Protein AF-0000000086675631 (afdb_homodimer)

Foldseek 3Di:
DAQAFQAAAKDKDFLDFAAPPPDGAWTWMWMDDVQATEIEQRADDPDNCSNQVVCVVVVHHLQSHAEYEYQDDDRSRCVCVCSRPRYWYYWQFFTDDDHDTGGDHQDQDPPDSFWHKHDQAWLHNGGIWIWGRHPVFIEIEGALDQDQQDQFDPNTPHGVSSVVSVVSCLVGGQWYRHTGGHIDGDDPNRHD/DAQAFQAAAKDKDFLDFAAPPPDGAWTWMWMDDPQATEIEQRADDPDNCSNQVVCVVVVHHLQSHAEYEYQDDDRSRCVCVCSRPRYWYYWQFFTDDDHDTGGDHQDQDPPDSFWHKHDQAWLHNGGIWIWGRHPVFIEIEGALDQDQQDQFDPNTPHGVSSVVSVVSCLVGHQWYRHTGGHIDGDDPNRHD

Solvent-accessible surface area (backbone atoms only — not comparable to full-atom values): 18562 Å² total; per-residue (Å²): 134,81,88,62,44,81,35,40,73,26,48,72,48,72,42,32,66,20,34,69,74,88,41,36,20,26,21,20,36,36,38,39,46,90,87,43,26,37,36,33,18,44,22,21,32,81,47,71,57,51,48,52,50,49,37,44,73,72,75,40,54,50,71,60,29,43,32,33,38,31,41,41,56,55,52,53,26,39,38,37,45,39,64,31,78,60,27,34,36,36,40,44,53,31,41,36,43,53,21,44,66,42,87,36,67,25,62,77,33,60,83,43,58,20,34,27,29,34,66,30,30,10,59,38,87,45,22,24,31,43,34,35,12,22,82,93,41,27,36,29,44,30,58,72,30,44,34,73,78,37,69,72,59,99,69,36,75,34,64,70,41,23,36,51,28,38,51,59,46,63,72,56,39,53,32,40,33,22,34,21,17,57,67,44,66,75,53,94,80,44,56,98,134,81,87,62,42,81,36,40,74,26,47,74,48,71,44,32,66,20,34,68,76,86,42,35,20,25,22,21,37,36,36,40,47,89,88,43,26,36,37,34,18,45,23,21,32,81,46,71,57,51,49,51,52,49,38,43,74,73,73,40,53,52,70,60,29,43,30,34,38,32,41,40,56,54,53,53,27,36,39,37,45,41,66,30,77,61,27,35,36,35,40,44,54,30,41,36,43,54,21,43,66,41,85,37,66,24,63,75,33,63,84,43,58,20,33,27,29,33,67,32,30,9,59,39,88,47,20,26,28,43,33,34,13,22,83,92,40,29,37,28,44,30,59,72,30,44,34,72,79,37,72,72,60,98,68,36,76,34,65,70,43,22,36,54,30,37,51,59,46,62,72,56,40,52,32,39,33,22,34,22,16,57,67,44,66,76,55,95,79,44,56,95

Structure (mmCIF, N/CA/C/O backbone):
data_AF-0000000086675631-model_v1
#
loop_
_entity.id
_entity.type
_entity.pdbx_description
1 polymer 'Metallo-beta-lactamase domain-containing protein 1'
#
loop_
_atom_site.group_PDB
_atom_site.id
_atom_site.type_symbol
_atom_site.label_atom_id
_atom_site.label_alt_id
_atom_site.label_comp_id
_atom_site.label_asym_id
_atom_site.label_entity_id
_atom_site.label_seq_id
_atom_site.pdbx_PDB_ins_code
_atom_site.Cartn_x
_atom_site.Cartn_y
_atom_site.Cartn_z
_atom_site.occupancy
_atom_site.B_iso_or_equiv
_atom_site.auth_seq_id
_atom_site.auth_comp_id
_atom_site.auth_asym_id
_atom_site.auth_atom_id
_atom_site.pdbx_PDB_model_num
ATOM 1 N N . MET A 1 1 ? -4.805 -30.766 4.484 1 62.91 1 MET A N 1
ATOM 2 C CA . MET A 1 1 ? -5.367 -30.625 3.143 1 62.91 1 MET A CA 1
ATOM 3 C C . MET A 1 1 ? -4.363 -29.984 2.193 1 62.91 1 MET A C 1
ATOM 5 O O . MET A 1 1 ? -3.551 -29.156 2.607 1 62.91 1 MET A O 1
ATOM 9 N N . SER A 1 2 ? -4.156 -30.375 0.898 1 88.75 2 SER A N 1
ATOM 10 C CA . SER A 1 2 ? -3.186 -29.906 -0.089 1 88.75 2 SER A CA 1
ATOM 11 C C . SER A 1 2 ? -3.459 -28.469 -0.503 1 88.75 2 SER A C 1
ATOM 13 O O . SER A 1 2 ? -4.613 -28.047 -0.569 1 88.75 2 SER A O 1
ATOM 15 N N . ASP A 1 3 ? -2.398 -27.688 -0.59 1 96.69 3 ASP A N 1
ATOM 16 C CA . ASP A 1 3 ? -2.5 -26.297 -1.055 1 96.69 3 ASP A CA 1
ATOM 17 C C . ASP A 1 3 ? -2.703 -26.25 -2.566 1 96.69 3 ASP A C 1
ATOM 19 O O . ASP A 1 3 ? -2.914 -25.172 -3.131 1 96.69 3 ASP A O 1
ATOM 23 N N . ARG A 1 4 ? -2.76 -27.359 -3.221 1 97.62 4 ARG A N 1
ATOM 24 C CA . ARG A 1 4 ? -2.84 -27.406 -4.676 1 97.62 4 ARG A CA 1
ATOM 25 C C . ARG A 1 4 ? -4.176 -26.859 -5.172 1 97.62 4 ARG A C 1
ATOM 27 O O . ARG A 1 4 ? -5.23 -27.219 -4.656 1 97.62 4 ARG A O 1
ATOM 34 N N . PRO A 1 5 ? -4.141 -25.984 -6.254 1 98.56 5 PRO A N 1
ATOM 35 C CA . PRO A 1 5 ? -5.402 -25.531 -6.852 1 98.56 5 PRO A CA 1
ATOM 36 C C . PRO A 1 5 ? -6.242 -26.688 -7.391 1 98.56 5 PRO A C 1
ATOM 38 O O . PRO A 1 5 ? -5.699 -27.734 -7.77 1 98.56 5 PRO A O 1
ATOM 41 N N . GLY A 1 6 ? -7.559 -26.438 -7.395 1 98.31 6 GLY A N 1
ATOM 42 C CA . GLY A 1 6 ? -8.492 -27.484 -7.766 1 98.31 6 GLY A CA 1
ATOM 43 C C . GLY A 1 6 ? -8.555 -27.719 -9.258 1 98.31 6 GLY A C 1
ATOM 44 O O . GLY A 1 6 ? -9.094 -28.75 -9.711 1 98.31 6 GLY A O 1
ATOM 45 N N . ALA A 1 7 ? -8.078 -26.812 -10.031 1 98.75 7 ALA A N 1
ATOM 46 C CA . ALA A 1 7 ? -8.039 -26.922 -11.492 1 98.75 7 ALA A CA 1
ATOM 47 C C . ALA A 1 7 ? -6.734 -26.359 -12.047 1 98.75 7 ALA A C 1
ATOM 49 O O . ALA A 1 7 ? -5.887 -25.875 -11.289 1 98.75 7 ALA A O 1
ATOM 50 N N . ALA A 1 8 ? -6.48 -26.516 -13.312 1 98.81 8 ALA A N 1
ATOM 51 C CA . ALA A 1 8 ? -5.23 -26.109 -13.945 1 98.81 8 ALA A CA 1
ATOM 52 C C . ALA A 1 8 ? -5.488 -25.453 -15.297 1 98.81 8 ALA A C 1
ATOM 54 O O . ALA A 1 8 ? -4.828 -25.781 -16.281 1 98.81 8 ALA A O 1
ATOM 55 N N . THR A 1 9 ? -6.434 -24.516 -15.289 1 98.88 9 THR A N 1
ATOM 56 C CA . THR A 1 9 ? -6.867 -23.969 -16.562 1 98.88 9 THR A CA 1
ATOM 57 C C . THR A 1 9 ? -6.281 -22.562 -16.766 1 98.88 9 THR A C 1
ATOM 59 O O . THR A 1 9 ? -6.402 -22 -17.859 1 98.88 9 THR A O 1
ATOM 62 N N . ALA A 1 10 ? -5.59 -22.047 -15.797 1 98.94 10 ALA A N 1
ATOM 63 C CA . ALA A 1 10 ? -5.098 -20.672 -15.883 1 98.94 10 ALA A CA 1
ATOM 64 C C . ALA A 1 10 ? -3.822 -20.609 -16.719 1 98.94 10 ALA A C 1
ATOM 66 O O . ALA A 1 10 ? -3.188 -21.625 -16.984 1 98.94 10 ALA A O 1
ATOM 67 N N . SER A 1 11 ? -3.562 -19.438 -17.234 1 98.94 11 SER A N 1
ATOM 68 C CA . SER A 1 11 ? -2.271 -19.062 -17.797 1 98.94 11 SER A CA 1
ATOM 69 C C . SER A 1 11 ? -1.621 -17.938 -17.016 1 98.94 11 SER A C 1
ATOM 71 O O . SER A 1 11 ? -2.289 -17.25 -16.234 1 98.94 11 SER A O 1
ATOM 73 N N . TYR A 1 12 ? -0.304 -17.828 -17.156 1 98.94 12 TYR A N 1
ATOM 74 C CA . TYR A 1 12 ? 0.378 -16.766 -16.438 1 98.94 12 TYR A CA 1
ATOM 75 C C . TYR A 1 12 ? 1.464 -16.125 -17.297 1 98.94 12 TYR A C 1
ATOM 77 O O . TYR A 1 12 ? 1.839 -16.688 -18.328 1 98.94 12 TYR A O 1
ATOM 85 N N . ALA A 1 13 ? 1.906 -14.977 -16.938 1 98.94 13 ALA A N 1
ATOM 86 C CA . ALA A 1 13 ? 3.086 -14.281 -17.438 1 98.94 13 ALA A CA 1
ATOM 87 C C . ALA A 1 13 ? 3.721 -13.422 -16.344 1 98.94 13 ALA A C 1
ATOM 89 O O . ALA A 1 13 ? 3.062 -13.062 -15.367 1 98.94 13 ALA A O 1
ATOM 90 N N . VAL A 1 14 ? 4.996 -13.258 -16.469 1 98.88 14 VAL A N 1
ATOM 91 C CA . VAL A 1 14 ? 5.684 -12.25 -15.664 1 98.88 14 VAL A CA 1
ATOM 92 C C . VAL A 1 14 ? 5.789 -10.945 -16.453 1 98.88 14 VAL A C 1
ATOM 94 O O . VAL A 1 14 ? 6.52 -10.875 -17.453 1 98.88 14 VAL A O 1
ATOM 97 N N . LEU A 1 15 ? 5.051 -9.953 -16.062 1 98.94 15 LEU A N 1
ATOM 98 C CA . LEU A 1 15 ? 5.07 -8.68 -16.781 1 98.94 15 LEU A CA 1
ATOM 99 C C . LEU A 1 15 ? 6.414 -7.98 -16.609 1 98.94 15 LEU A C 1
ATOM 101 O O . LEU A 1 15 ? 6.914 -7.352 -17.547 1 98.94 15 LEU A O 1
ATOM 105 N N . HIS A 1 16 ? 6.977 -8.086 -15.438 1 98.81 16 HIS A N 1
ATOM 106 C CA . HIS A 1 16 ? 8.266 -7.488 -15.102 1 98.81 16 HIS A CA 1
ATOM 107 C C . HIS A 1 16 ? 8.992 -8.297 -14.039 1 98.81 16 HIS A C 1
ATOM 109 O O . HIS A 1 16 ? 8.453 -8.547 -12.961 1 98.81 16 HIS A O 1
ATOM 115 N N . ALA A 1 17 ? 10.188 -8.766 -14.352 1 98.56 17 ALA A N 1
ATOM 116 C CA . ALA A 1 17 ? 11.07 -9.352 -13.344 1 98.56 17 ALA A CA 1
ATOM 117 C C . ALA A 1 17 ? 11.742 -8.258 -12.508 1 98.56 17 ALA A C 1
ATOM 119 O O . ALA A 1 17 ? 12.508 -7.453 -13.031 1 98.56 17 ALA A O 1
ATOM 120 N N . GLY A 1 18 ? 11.43 -8.25 -11.219 1 98.06 18 GLY A N 1
ATOM 121 C CA . GLY A 1 18 ? 11.93 -7.211 -10.328 1 98.06 18 GLY A CA 1
ATOM 122 C C . GLY A 1 18 ? 13.359 -7.457 -9.875 1 98.06 18 GLY A C 1
ATOM 123 O O . GLY A 1 18 ? 14.031 -8.352 -10.391 1 98.06 18 GLY A O 1
ATOM 124 N N . TYR A 1 19 ? 13.773 -6.508 -9.008 1 97.19 19 TYR A N 1
ATOM 125 C CA . TYR A 1 19 ? 15.109 -6.566 -8.422 1 97.19 19 TYR A CA 1
ATOM 126 C C . TYR A 1 19 ? 15.156 -5.832 -7.086 1 97.19 19 TYR A C 1
ATOM 128 O O . TYR A 1 19 ? 14.273 -5.023 -6.785 1 97.19 19 TYR A O 1
ATOM 136 N N . GLY A 1 20 ? 16.203 -6.059 -6.215 1 91.81 20 GLY A N 1
ATOM 137 C CA . GLY A 1 20 ? 16.234 -5.508 -4.871 1 91.81 20 GLY A CA 1
ATOM 138 C C . GLY A 1 20 ? 17.297 -4.434 -4.703 1 91.81 20 GLY A C 1
ATOM 139 O O . GLY A 1 20 ? 17.141 -3.52 -3.889 1 91.81 20 GLY A O 1
ATOM 140 N N . ALA A 1 21 ? 18.422 -4.496 -5.301 1 88.38 21 ALA A N 1
ATOM 141 C CA . ALA A 1 21 ? 19.531 -3.551 -5.141 1 88.38 21 ALA A CA 1
ATOM 142 C C . ALA A 1 21 ? 20.328 -3.424 -6.43 1 88.38 21 ALA A C 1
ATOM 144 O O . ALA A 1 21 ? 20.5 -4.398 -7.168 1 88.38 21 ALA A O 1
ATOM 145 N N . PRO A 1 22 ? 20.719 -2.148 -6.473 1 92.69 22 PRO A N 1
ATOM 146 C CA . PRO A 1 22 ? 20.641 -0.939 -5.648 1 92.69 22 PRO A CA 1
ATOM 147 C C . PRO A 1 22 ? 19.281 -0.245 -5.754 1 92.69 22 PRO A C 1
ATOM 149 O O . PRO A 1 22 ? 18.938 0.574 -4.895 1 92.69 22 PRO A O 1
ATOM 152 N N . ASN A 1 23 ? 18.625 -0.481 -6.879 1 96.94 23 ASN A N 1
ATOM 153 C CA . ASN A 1 23 ? 17.234 -0.066 -7.027 1 96.94 23 ASN A CA 1
ATOM 154 C C . ASN A 1 23 ? 16.266 -1.161 -6.578 1 96.94 23 ASN A C 1
ATOM 156 O O . ASN A 1 23 ? 16.688 -2.283 -6.289 1 96.94 23 ASN A O 1
ATOM 160 N N . VAL A 1 24 ? 15.125 -0.757 -6.395 1 97.38 24 VAL A N 1
ATOM 161 C CA . VAL A 1 24 ? 14.125 -1.7 -5.902 1 97.38 24 VAL A CA 1
ATOM 162 C C . VAL A 1 24 ? 12.93 -1.737 -6.852 1 97.38 24 VAL A C 1
ATOM 164 O O . VAL A 1 24 ? 12.375 -0.692 -7.203 1 97.38 24 VAL A O 1
ATOM 167 N N . ALA A 1 25 ? 12.602 -2.865 -7.324 1 98.31 25 ALA A N 1
ATOM 168 C CA . ALA A 1 25 ? 11.422 -3.092 -8.156 1 98.31 25 ALA A CA 1
ATOM 169 C C . ALA A 1 25 ? 10.773 -4.438 -7.832 1 98.31 25 ALA A C 1
ATOM 171 O O . ALA A 1 25 ? 11.469 -5.434 -7.633 1 98.31 25 ALA A O 1
ATOM 172 N N . SER A 1 26 ? 9.484 -4.418 -7.742 1 98.19 26 SER A N 1
ATOM 173 C CA . SER A 1 26 ? 8.781 -5.676 -7.52 1 98.19 26 SER A CA 1
ATOM 174 C C . SER A 1 26 ? 8.688 -6.492 -8.805 1 98.19 26 SER A C 1
ATOM 176 O O . SER A 1 26 ? 8.688 -5.934 -9.898 1 98.19 26 SER A O 1
ATOM 178 N N . THR A 1 27 ? 8.734 -7.824 -8.648 1 98.75 27 THR A N 1
ATOM 179 C CA . THR A 1 27 ? 8.242 -8.664 -9.742 1 98.75 27 THR A CA 1
ATOM 180 C C . THR A 1 27 ? 6.727 -8.547 -9.875 1 98.75 27 THR A C 1
ATOM 182 O O . THR A 1 27 ? 6 -8.641 -8.883 1 98.75 27 THR A O 1
ATOM 185 N N . VAL A 1 28 ? 6.258 -8.25 -11.078 1 98.94 28 VAL A N 1
ATOM 186 C CA . VAL A 1 28 ? 4.836 -8.062 -11.352 1 98.94 28 VAL A CA 1
ATOM 187 C C . VAL A 1 28 ? 4.316 -9.234 -12.195 1 98.94 28 VAL A C 1
ATOM 189 O O . VAL A 1 28 ? 4.879 -9.539 -13.25 1 98.94 28 VAL A O 1
ATOM 192 N N . GLY A 1 29 ? 3.258 -9.844 -11.695 1 98.94 29 GLY A N 1
ATOM 193 C CA . GLY A 1 29 ? 2.725 -11.023 -12.359 1 98.94 29 GLY A CA 1
ATOM 194 C C . GLY A 1 29 ? 1.391 -10.773 -13.039 1 98.94 29 GLY A C 1
ATOM 195 O O . GLY A 1 29 ? 0.719 -9.781 -12.758 1 98.94 29 GLY A O 1
ATOM 196 N N . PHE A 1 30 ? 1.067 -11.641 -13.969 1 98.94 30 PHE A N 1
ATOM 197 C CA . PHE A 1 30 ? -0.179 -11.703 -14.727 1 98.94 30 PHE A CA 1
ATOM 198 C C . PHE A 1 30 ? -0.745 -13.117 -14.727 1 98.94 30 PHE A C 1
ATOM 200 O O . PHE A 1 30 ? -0.006 -14.086 -14.914 1 98.94 30 PHE A O 1
ATOM 207 N N . VAL A 1 31 ? -2.035 -13.25 -14.406 1 99 31 VAL A N 1
ATOM 208 C CA . VAL A 1 31 ? -2.729 -14.531 -14.484 1 99 31 VAL A CA 1
ATOM 209 C C . VAL A 1 31 ? -4.066 -14.352 -15.195 1 99 31 VAL A C 1
ATOM 211 O O . VAL A 1 31 ? -4.785 -13.383 -14.938 1 99 31 VAL A O 1
ATOM 214 N N . ARG A 1 32 ? -4.395 -15.266 -16.094 1 98.94 32 ARG A N 1
ATOM 215 C CA . ARG A 1 32 ? -5.699 -15.289 -16.75 1 98.94 32 ARG A CA 1
ATOM 216 C C . ARG A 1 32 ? -6.371 -16.641 -16.578 1 98.94 32 ARG A C 1
ATOM 218 O O . ARG A 1 32 ? -5.742 -17.688 -16.797 1 98.94 32 ARG A O 1
ATOM 225 N N . ASP A 1 33 ? -7.559 -16.641 -16.125 1 98.94 33 ASP A N 1
ATOM 226 C CA . ASP A 1 33 ? -8.422 -17.828 -16.062 1 98.94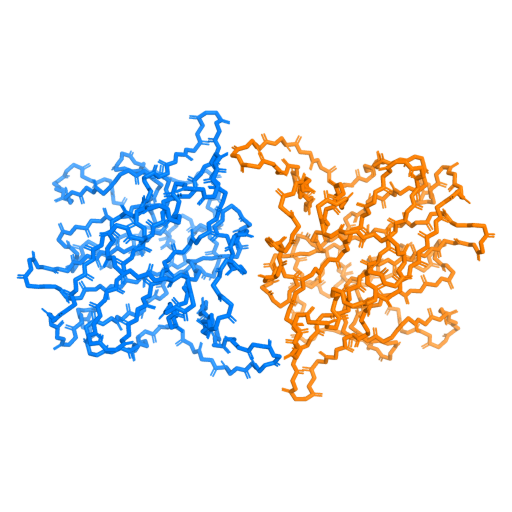 33 ASP A CA 1
ATOM 227 C C . ASP A 1 33 ? -9.859 -17.469 -16.422 1 98.94 33 ASP A C 1
ATOM 229 O O . ASP A 1 33 ? -10.617 -16.984 -15.578 1 98.94 33 ASP A O 1
ATOM 233 N N . GLY A 1 34 ? -10.305 -17.781 -17.641 1 98.44 34 GLY A N 1
ATOM 234 C CA . GLY A 1 34 ? -11.594 -17.312 -18.125 1 98.44 34 GLY A CA 1
ATOM 235 C C . GLY A 1 34 ? -11.719 -15.805 -18.141 1 98.44 34 GLY A C 1
ATOM 236 O O . GLY A 1 34 ? -10.875 -15.109 -18.719 1 98.44 34 GLY A O 1
ATOM 237 N N . ASP A 1 35 ? -12.711 -15.305 -17.438 1 98.5 35 ASP A N 1
ATOM 238 C CA . ASP A 1 35 ? -12.992 -13.867 -17.422 1 98.5 35 ASP A CA 1
ATOM 239 C C . ASP A 1 35 ? -12.164 -13.164 -16.344 1 98.5 35 ASP A C 1
ATOM 241 O O . ASP A 1 35 ? -12.172 -11.938 -16.25 1 98.5 35 ASP A O 1
ATOM 245 N N . VAL A 1 36 ? -11.469 -13.953 -15.57 1 98.94 36 VAL A N 1
ATOM 246 C CA . VAL A 1 36 ? -10.648 -13.375 -14.508 1 98.94 36 VAL A CA 1
ATOM 247 C C . VAL A 1 36 ? -9.273 -13 -15.055 1 98.94 36 VAL A C 1
ATOM 249 O O . VAL A 1 36 ? -8.586 -13.844 -15.633 1 98.94 36 VAL A O 1
ATOM 252 N N . ILE A 1 37 ? -8.938 -11.727 -14.969 1 98.94 37 ILE A N 1
ATOM 253 C CA . ILE A 1 37 ? -7.621 -11.188 -15.289 1 98.94 37 ILE A CA 1
ATOM 254 C C . ILE A 1 37 ? -7 -10.57 -14.031 1 98.94 37 ILE A C 1
ATOM 256 O O . ILE A 1 37 ? -7.484 -9.555 -13.523 1 98.94 37 ILE A O 1
ATOM 260 N N . LEU A 1 38 ? -5.898 -11.203 -13.57 1 98.94 38 LEU A N 1
ATOM 261 C CA . LEU A 1 38 ? -5.297 -10.867 -12.281 1 98.94 38 LEU A CA 1
ATOM 262 C C . LEU A 1 38 ? -3.879 -10.344 -12.469 1 98.94 38 LEU A C 1
ATOM 264 O O . LEU A 1 38 ? -3.105 -10.891 -13.258 1 98.94 38 LEU A O 1
ATOM 268 N N . VAL A 1 39 ? -3.564 -9.219 -11.859 1 99 39 VAL A N 1
ATOM 269 C CA . VAL A 1 39 ? -2.201 -8.711 -11.75 1 99 39 VAL A CA 1
ATOM 270 C C . VAL A 1 39 ? -1.729 -8.805 -10.297 1 99 39 VAL A C 1
ATOM 272 O O . VAL A 1 39 ? -2.479 -8.492 -9.375 1 99 39 VAL A O 1
ATOM 275 N N . THR A 1 40 ? -0.528 -9.297 -10.07 1 98.94 40 THR A N 1
ATOM 276 C CA . THR A 1 40 ? 0.027 -9.375 -8.727 1 98.94 40 THR A CA 1
ATOM 277 C C . THR A 1 40 ? 1.083 -8.297 -8.508 1 98.94 40 THR A C 1
ATOM 279 O O . THR A 1 40 ? 1.899 -8.031 -9.391 1 98.94 40 THR A O 1
ATOM 282 N N . ASP A 1 41 ? 1.033 -7.586 -7.441 1 98.81 41 ASP A N 1
ATOM 283 C CA . ASP A 1 41 ? 2.061 -6.738 -6.84 1 98.81 41 ASP A CA 1
ATOM 284 C C . ASP A 1 41 ? 2.547 -5.68 -7.828 1 98.81 41 ASP A C 1
ATOM 286 O O . ASP A 1 41 ? 3.75 -5.543 -8.055 1 98.81 41 ASP A O 1
ATOM 290 N N . PRO A 1 42 ? 1.62 -4.879 -8.367 1 98.88 42 PRO A N 1
ATOM 291 C CA . PRO A 1 42 ? 2.061 -3.76 -9.203 1 98.88 42 PRO A CA 1
ATOM 292 C C . PRO A 1 42 ? 2.721 -2.643 -8.398 1 98.88 42 PRO A C 1
ATOM 294 O O . PRO A 1 42 ? 2.107 -1.596 -8.172 1 98.88 42 PRO A O 1
ATOM 297 N N . GLY A 1 43 ? 4.02 -2.848 -8.008 1 98.62 43 GLY A N 1
ATOM 298 C CA . GLY A 1 43 ? 4.758 -1.956 -7.129 1 98.62 43 GLY A CA 1
ATOM 299 C C . GLY A 1 43 ? 5.707 -1.037 -7.875 1 98.62 43 GLY A C 1
ATOM 300 O O . GLY A 1 43 ? 5.398 -0.575 -8.977 1 98.62 43 GLY A O 1
ATOM 301 N N . MET A 1 44 ? 6.852 -0.696 -7.207 1 98.62 44 MET A N 1
ATOM 302 C CA . MET A 1 44 ? 7.875 0.183 -7.766 1 98.62 44 MET A CA 1
ATOM 303 C C . MET A 1 44 ? 8.5 -0.433 -9.016 1 98.62 44 MET A C 1
ATOM 305 O O . MET A 1 44 ? 8.805 -1.626 -9.039 1 98.62 44 MET A O 1
ATOM 309 N N . VAL A 1 45 ? 8.633 0.316 -9.992 1 98.75 45 VAL A N 1
ATOM 310 C CA . VAL A 1 45 ? 9.312 -0.022 -11.234 1 98.75 45 VAL A CA 1
ATOM 311 C C . VAL A 1 45 ? 9.992 1.219 -11.805 1 98.75 45 VAL A C 1
ATOM 313 O O . VAL A 1 45 ? 9.672 2.346 -11.422 1 98.75 45 VAL A O 1
ATOM 316 N N . ARG A 1 46 ? 10.945 0.963 -12.68 1 98.25 46 ARG A N 1
ATOM 317 C CA . ARG A 1 46 ? 11.68 2.066 -13.281 1 98.25 46 ARG A CA 1
ATOM 318 C C . ARG A 1 46 ? 10.75 2.994 -14.055 1 98.25 46 ARG A C 1
ATOM 320 O O . ARG A 1 46 ? 10.992 4.199 -14.133 1 98.25 46 ARG A O 1
ATOM 327 N N . SER A 1 47 ? 9.789 2.434 -14.688 1 98.25 47 SER A N 1
ATOM 328 C CA . SER A 1 47 ? 8.727 3.104 -15.438 1 98.25 47 SER A CA 1
ATOM 329 C C . SER A 1 47 ? 7.457 2.262 -15.469 1 98.25 47 SER A C 1
ATOM 331 O O . SER A 1 47 ? 7.52 1.034 -15.57 1 98.25 47 SER A O 1
ATOM 333 N N . ARG A 1 48 ? 6.375 2.92 -15.445 1 98.44 48 ARG A N 1
ATOM 334 C CA . ARG A 1 48 ? 5.109 2.197 -15.469 1 98.44 48 ARG A CA 1
ATOM 335 C C . ARG A 1 48 ? 4.93 1.449 -16.781 1 98.44 48 ARG A C 1
ATOM 337 O O . ARG A 1 48 ? 4.16 0.492 -16.859 1 98.44 48 ARG A O 1
ATOM 344 N N . SER A 1 49 ? 5.672 1.854 -17.797 1 98.62 49 SER A N 1
ATOM 345 C CA . SER A 1 49 ? 5.594 1.212 -19.109 1 98.62 49 SER A CA 1
ATOM 346 C C . SER A 1 49 ? 6.039 -0.245 -19.031 1 98.62 49 SER A C 1
ATOM 348 O O . SER A 1 49 ? 5.598 -1.074 -19.828 1 98.62 49 SER A O 1
ATOM 350 N N . VAL A 1 50 ? 6.855 -0.594 -18.047 1 98.75 50 VAL A N 1
ATOM 351 C CA . VAL A 1 50 ? 7.352 -1.964 -17.984 1 98.75 50 VAL A CA 1
ATOM 352 C C . VAL A 1 50 ? 6.25 -2.893 -17.469 1 98.75 50 VAL A C 1
ATOM 354 O O . VAL A 1 50 ? 6.367 -4.117 -17.578 1 98.75 50 VAL A O 1
ATOM 357 N N . ILE A 1 51 ? 5.191 -2.354 -16.891 1 98.88 51 ILE A N 1
ATOM 358 C CA . ILE A 1 51 ? 3.998 -3.113 -16.531 1 98.88 51 ILE A CA 1
ATOM 359 C C . ILE A 1 51 ? 2.996 -3.062 -17.688 1 98.88 51 ILE A C 1
ATOM 361 O O . ILE A 1 51 ? 2.508 -4.102 -18.141 1 98.88 51 ILE A O 1
ATOM 365 N N . LEU A 1 52 ? 2.762 -1.853 -18.203 1 98.88 52 LEU A N 1
ATOM 366 C CA . LEU A 1 52 ? 1.636 -1.594 -19.094 1 98.88 52 LEU A CA 1
ATOM 367 C C . LEU A 1 52 ? 1.921 -2.121 -20.5 1 98.88 52 LEU A C 1
ATOM 369 O O . LEU A 1 52 ? 1.014 -2.602 -21.188 1 98.88 52 LEU A O 1
ATOM 373 N N . ASP A 1 53 ? 3.168 -2.01 -20.938 1 98.88 53 ASP A N 1
ATOM 374 C CA . ASP A 1 53 ? 3.5 -2.438 -22.297 1 98.88 53 ASP A CA 1
ATOM 375 C C . ASP A 1 53 ? 3.33 -3.947 -22.453 1 98.88 53 ASP A C 1
ATOM 377 O O . ASP A 1 53 ? 2.654 -4.41 -23.375 1 98.88 53 ASP A O 1
ATOM 381 N N . PRO A 1 54 ? 3.922 -4.789 -21.531 1 98.88 54 PRO A N 1
ATOM 382 C CA . PRO A 1 54 ? 3.678 -6.227 -21.656 1 98.88 54 PRO A CA 1
ATOM 383 C C . PRO A 1 54 ? 2.203 -6.59 -21.516 1 98.88 54 PRO A C 1
ATOM 385 O O . PRO A 1 54 ? 1.731 -7.535 -22.156 1 98.88 54 PRO A O 1
ATOM 388 N N . LEU A 1 55 ? 1.499 -5.902 -20.672 1 98.88 55 LEU A N 1
ATOM 389 C CA . LEU A 1 55 ? 0.066 -6.141 -20.531 1 98.88 55 LEU A CA 1
ATOM 390 C C . LEU A 1 55 ? -0.652 -5.941 -21.859 1 98.88 55 LEU A C 1
ATOM 392 O O . LEU A 1 55 ? -1.458 -6.781 -22.266 1 98.88 55 LEU A O 1
ATOM 396 N N . ARG A 1 56 ? -0.379 -4.891 -22.469 1 98.62 56 ARG A N 1
ATOM 397 C CA . ARG A 1 56 ? -0.938 -4.613 -23.797 1 98.62 56 ARG A CA 1
ATOM 398 C C . ARG A 1 56 ? -0.535 -5.691 -24.797 1 98.62 56 ARG A C 1
ATOM 400 O O . ARG A 1 56 ? -1.334 -6.082 -25.656 1 98.62 56 ARG A O 1
ATOM 407 N N . GLY A 1 57 ? 0.728 -6.113 -24.719 1 98.75 57 GLY A N 1
ATOM 408 C CA . GLY A 1 57 ? 1.208 -7.188 -25.578 1 98.75 57 GLY A CA 1
ATOM 409 C C . GLY A 1 57 ? 0.393 -8.461 -25.438 1 98.75 57 GLY A C 1
ATOM 410 O O . GLY A 1 57 ? 0.306 -9.25 -26.391 1 98.75 57 GLY A O 1
ATOM 411 N N . LEU A 1 58 ? -0.233 -8.641 -24.281 1 98.69 58 LEU A N 1
ATOM 412 C CA . LEU A 1 58 ? -1.077 -9.805 -24.031 1 98.69 58 LEU A CA 1
ATOM 413 C C . LEU A 1 58 ? -2.508 -9.547 -24.484 1 98.69 58 LEU A C 1
ATOM 415 O O . LEU A 1 58 ? -3.389 -10.383 -24.297 1 98.69 58 LEU A O 1
ATOM 419 N N . GLY A 1 59 ? -2.779 -8.359 -25.047 1 98.69 59 GLY A N 1
ATOM 420 C CA . GLY A 1 59 ? -4.102 -7.988 -25.531 1 98.69 59 GLY A CA 1
ATOM 421 C C . GLY A 1 59 ? -5.031 -7.523 -24.422 1 98.69 59 GLY A C 1
ATOM 422 O O . GLY A 1 59 ? -6.25 -7.641 -24.547 1 98.69 59 GLY A O 1
ATOM 423 N N . VAL A 1 60 ? -4.496 -7.082 -23.359 1 98.81 60 VAL A N 1
ATOM 424 C CA . VAL A 1 60 ? -5.273 -6.688 -22.203 1 98.81 60 VAL A CA 1
ATOM 425 C C . VAL A 1 60 ? -5.055 -5.203 -21.906 1 98.81 60 VAL A C 1
ATOM 427 O O . VAL A 1 60 ? -3.912 -4.738 -21.844 1 98.81 60 VAL A O 1
ATOM 430 N N . ALA A 1 61 ? -6.109 -4.453 -21.812 1 98.81 61 ALA A N 1
ATOM 431 C CA . ALA A 1 61 ? -6.047 -3.068 -21.344 1 98.81 61 ALA A CA 1
ATOM 432 C C . ALA A 1 61 ? -6.094 -3 -19.828 1 98.81 61 ALA A C 1
ATOM 434 O O . ALA A 1 61 ? -6.617 -3.906 -19.172 1 98.81 61 ALA A O 1
ATOM 435 N N . PRO A 1 62 ? -5.48 -1.947 -19.297 1 98.81 62 PRO A N 1
ATOM 436 C CA . PRO A 1 62 ? -5.559 -1.805 -17.844 1 98.81 62 PRO A CA 1
ATOM 437 C C . PRO A 1 62 ? -6.984 -1.912 -17.312 1 98.81 62 PRO A C 1
ATOM 439 O O . PRO A 1 62 ? -7.211 -2.482 -16.234 1 98.81 62 PRO A O 1
ATOM 442 N N . GLU A 1 63 ? -7.961 -1.426 -18 1 98.69 63 GLU A N 1
ATOM 443 C CA . GLU A 1 63 ? -9.367 -1.419 -17.609 1 98.69 63 GLU A CA 1
ATOM 444 C C . GLU A 1 63 ? -9.945 -2.83 -17.609 1 98.69 63 GLU A C 1
ATOM 446 O O . GLU A 1 63 ? -11 -3.074 -17.016 1 98.69 63 GLU A O 1
ATOM 451 N N . ASP A 1 64 ? -9.281 -3.729 -18.266 1 98.81 64 ASP A N 1
ATOM 452 C CA . ASP A 1 64 ? -9.766 -5.102 -18.391 1 98.81 64 ASP A CA 1
ATOM 453 C C . ASP A 1 64 ? -9.359 -5.93 -17.172 1 98.81 64 ASP A C 1
ATOM 455 O O . ASP A 1 64 ? -9.891 -7.02 -16.938 1 98.81 64 ASP A O 1
ATOM 459 N N . VAL A 1 65 ? -8.367 -5.477 -16.422 1 98.94 65 VAL A N 1
ATOM 460 C CA . VAL A 1 65 ? -7.906 -6.203 -15.242 1 98.94 65 VAL A CA 1
ATOM 461 C C . VAL A 1 65 ? -9.023 -6.262 -14.203 1 98.94 65 VAL A C 1
ATOM 463 O O . VAL A 1 65 ? -9.547 -5.223 -13.797 1 98.94 65 VAL A O 1
ATOM 466 N N . THR A 1 66 ? -9.367 -7.453 -13.789 1 98.94 66 THR A N 1
ATOM 467 C CA . THR A 1 66 ? -10.5 -7.637 -12.883 1 98.94 66 THR A CA 1
ATOM 468 C C . THR A 1 66 ? -10.039 -7.672 -11.43 1 98.94 66 THR A C 1
ATOM 470 O O . THR A 1 66 ? -10.789 -7.297 -10.531 1 98.94 66 THR A O 1
ATOM 473 N N . ASP A 1 67 ? -8.805 -8.133 -11.227 1 98.94 67 ASP A N 1
ATOM 474 C CA . ASP A 1 67 ? -8.305 -8.344 -9.867 1 98.94 67 ASP A CA 1
ATOM 475 C C . ASP A 1 67 ? -6.84 -7.93 -9.758 1 98.94 67 ASP A C 1
ATOM 477 O O . ASP A 1 67 ? -6.051 -8.164 -10.672 1 98.94 67 ASP A O 1
ATOM 481 N N . VAL A 1 68 ? -6.484 -7.324 -8.719 1 99 68 VAL A N 1
ATOM 482 C CA . VAL A 1 68 ? -5.105 -7.082 -8.305 1 99 68 VAL A CA 1
ATOM 483 C C . VAL A 1 68 ? -4.871 -7.676 -6.918 1 99 68 VAL A C 1
ATOM 485 O O . VAL A 1 68 ? -5.684 -7.484 -6.012 1 99 68 VAL A O 1
ATOM 488 N N . VAL A 1 69 ? -3.812 -8.43 -6.703 1 98.94 69 VAL A N 1
ATOM 489 C CA . VAL A 1 69 ? -3.525 -9.031 -5.402 1 98.94 69 VAL A CA 1
ATOM 490 C C . VAL A 1 69 ? -2.191 -8.508 -4.875 1 98.94 69 VAL A C 1
ATOM 492 O O . VAL A 1 69 ? -1.22 -8.398 -5.625 1 98.94 69 VAL A O 1
ATOM 495 N N . PHE A 1 70 ? -2.184 -8.094 -3.617 1 98.88 70 PHE A N 1
ATOM 496 C CA . PHE A 1 70 ? -0.982 -7.688 -2.895 1 98.88 70 PHE A CA 1
ATOM 497 C C . PHE A 1 70 ? -0.448 -8.836 -2.047 1 98.88 70 PHE A C 1
ATOM 499 O O . PHE A 1 70 ? -1.159 -9.367 -1.188 1 98.88 70 PHE A O 1
ATOM 506 N N . SER A 1 71 ? 0.788 -9.188 -2.299 1 98.75 71 SER A N 1
ATOM 507 C CA . SER A 1 71 ? 1.417 -10.164 -1.423 1 98.75 71 SER A CA 1
ATOM 508 C C . SER A 1 71 ? 1.497 -9.656 0.013 1 98.75 71 SER A C 1
ATOM 510 O O . SER A 1 71 ? 1.339 -10.43 0.96 1 98.75 71 SER A O 1
ATOM 512 N N . HIS A 1 72 ? 1.775 -8.445 0.141 1 98.38 72 HIS A N 1
ATOM 513 C CA . HIS A 1 72 ? 1.783 -7.73 1.412 1 98.38 72 HIS A CA 1
ATOM 514 C C . HIS A 1 72 ? 1.711 -6.223 1.194 1 98.38 72 HIS A C 1
ATOM 516 O O . HIS A 1 72 ? 1.579 -5.762 0.059 1 98.38 72 HIS A O 1
ATOM 522 N N . HIS A 1 73 ? 1.807 -5.43 2.264 1 98.06 73 HIS A N 1
ATOM 523 C CA . HIS A 1 73 ? 1.359 -4.043 2.186 1 98.06 73 HIS A CA 1
ATOM 524 C C . HIS A 1 73 ? 2.523 -3.105 1.886 1 98.06 73 HIS A C 1
ATOM 526 O O . HIS A 1 73 ? 2.328 -1.899 1.726 1 98.06 73 HIS A O 1
ATOM 532 N N . HIS A 1 74 ? 3.754 -3.562 1.769 1 97.5 74 HIS A N 1
ATOM 533 C CA . HIS A 1 74 ? 4.859 -2.66 1.47 1 97.5 74 HIS A CA 1
ATOM 534 C C . HIS A 1 74 ? 4.641 -1.943 0.141 1 97.5 74 HIS A C 1
ATOM 536 O O . HIS A 1 74 ? 4.277 -2.572 -0.856 1 97.5 74 HIS A O 1
ATOM 542 N N . PRO A 1 75 ? 4.922 -0.637 0.132 1 96.94 75 PRO A N 1
ATOM 543 C CA . PRO A 1 75 ? 4.617 0.161 -1.058 1 96.94 75 PRO A CA 1
ATOM 544 C C . PRO A 1 75 ? 5.391 -0.302 -2.291 1 96.94 75 PRO A C 1
ATOM 546 O O . PRO A 1 75 ? 4.906 -0.157 -3.418 1 96.94 75 PRO A O 1
ATOM 549 N N . ASP A 1 76 ? 6.562 -0.83 -2.115 1 96.81 76 ASP A N 1
ATOM 550 C CA . ASP A 1 76 ? 7.301 -1.296 -3.285 1 96.81 76 ASP A CA 1
ATOM 551 C C . ASP A 1 76 ? 6.559 -2.432 -3.986 1 96.81 76 ASP A C 1
ATOM 553 O O . ASP A 1 76 ? 6.895 -2.797 -5.113 1 96.81 76 ASP A O 1
ATOM 557 N N . HIS A 1 77 ? 5.473 -2.922 -3.445 1 98.19 77 HIS A N 1
ATOM 558 C CA . HIS A 1 77 ? 4.664 -3.955 -4.082 1 98.19 77 HIS A CA 1
ATOM 559 C C . HIS A 1 77 ? 3.262 -3.445 -4.395 1 98.19 77 HIS A C 1
ATOM 561 O O . HIS A 1 77 ? 2.482 -4.129 -5.062 1 98.19 77 HIS A O 1
ATOM 567 N N . THR A 1 78 ? 2.898 -2.225 -3.945 1 98.62 78 THR A N 1
ATOM 568 C CA . THR A 1 78 ? 1.504 -1.812 -4.066 1 98.62 78 THR A CA 1
ATOM 569 C C . THR A 1 78 ? 1.395 -0.484 -4.809 1 98.62 78 THR A C 1
ATOM 571 O O . THR A 1 78 ? 0.307 -0.094 -5.238 1 98.62 78 THR A O 1
ATOM 574 N N . LEU A 1 79 ? 2.406 0.229 -5.059 1 98.56 79 LEU A N 1
ATOM 575 C CA . LEU A 1 79 ? 2.465 1.646 -5.395 1 98.56 79 LEU A CA 1
ATOM 576 C C . LEU A 1 79 ? 1.654 1.941 -6.652 1 98.56 79 LEU A C 1
ATOM 578 O O . LEU A 1 79 ? 1.066 3.018 -6.777 1 98.56 79 LEU A O 1
ATOM 582 N N . ASN A 1 80 ? 1.603 1.013 -7.613 1 98.75 80 ASN A N 1
ATOM 583 C CA . ASN A 1 80 ? 1.008 1.289 -8.922 1 98.75 80 ASN A CA 1
ATOM 584 C C . ASN A 1 80 ? -0.355 0.618 -9.062 1 98.75 80 ASN A C 1
ATOM 586 O O . ASN A 1 80 ? -0.823 0.393 -10.18 1 98.75 80 ASN A O 1
ATOM 590 N N . ALA A 1 81 ? -1.002 0.324 -7.957 1 98.62 81 ALA A N 1
ATOM 591 C CA . ALA A 1 81 ? -2.295 -0.356 -7.938 1 98.62 81 ALA A CA 1
ATOM 592 C C . ALA A 1 81 ? -3.33 0.412 -8.758 1 98.62 81 ALA A C 1
ATOM 594 O O . ALA A 1 81 ? -4.121 -0.188 -9.484 1 98.62 81 ALA A O 1
ATOM 595 N N . ALA A 1 82 ? -3.277 1.68 -8.781 1 98.31 82 ALA A N 1
ATOM 596 C CA . ALA A 1 82 ? -4.32 2.51 -9.383 1 98.31 82 ALA A CA 1
ATOM 597 C C . ALA A 1 82 ? -4.203 2.523 -10.906 1 98.31 82 ALA A C 1
ATOM 599 O O . ALA A 1 82 ? -5.039 3.119 -11.594 1 98.31 82 ALA A O 1
ATOM 600 N N . LEU A 1 83 ? -3.193 1.904 -11.438 1 98.62 83 LEU A N 1
ATOM 601 C CA . LEU A 1 83 ? -3.123 1.72 -12.883 1 98.62 83 LEU A CA 1
ATOM 602 C C . LEU A 1 83 ? -4.32 0.927 -13.391 1 98.62 83 LEU A C 1
ATOM 604 O O . LEU A 1 83 ? -4.621 0.941 -14.586 1 98.62 83 LEU A O 1
ATOM 608 N N . PHE A 1 84 ? -4.984 0.197 -12.492 1 98.81 84 PHE A N 1
ATOM 609 C CA . PHE A 1 84 ? -6.074 -0.697 -12.867 1 98.81 84 PHE A CA 1
ATOM 610 C C . PHE A 1 84 ? -7.395 -0.221 -12.273 1 98.81 84 PHE A C 1
ATOM 612 O O . PHE A 1 84 ? -7.852 -0.75 -11.258 1 98.81 84 PHE A O 1
ATOM 619 N N . PRO A 1 85 ? -8.07 0.634 -12.969 1 97.69 85 PRO A N 1
ATOM 620 C CA . PRO A 1 85 ? -9.117 1.454 -12.359 1 97.69 85 PRO A CA 1
ATOM 621 C C . PRO A 1 85 ? -10.375 0.649 -12.023 1 97.69 85 PRO A C 1
ATOM 623 O O . PRO A 1 85 ? -11.188 1.085 -11.203 1 97.69 85 PRO A O 1
ATOM 626 N N . HIS A 1 86 ? -10.562 -0.532 -12.578 1 98.12 86 HIS A N 1
ATOM 627 C CA . HIS A 1 86 ? -11.812 -1.254 -12.367 1 98.12 86 HIS A CA 1
ATOM 628 C C . HIS A 1 86 ? -11.594 -2.508 -11.531 1 98.12 86 HIS A C 1
ATOM 630 O O . HIS A 1 86 ? -12.547 -3.225 -11.211 1 98.12 86 HIS A O 1
ATOM 636 N N . ALA A 1 87 ? -10.391 -2.77 -11.172 1 98.75 87 ALA A N 1
ATOM 637 C CA . ALA A 1 87 ? -10.047 -4.02 -10.5 1 98.75 87 ALA A CA 1
ATOM 638 C C . ALA A 1 87 ? -10.602 -4.043 -9.078 1 98.75 87 ALA A C 1
ATOM 640 O O . ALA A 1 87 ? -10.727 -2.996 -8.438 1 98.75 87 ALA A O 1
ATOM 641 N N . ARG A 1 88 ? -10.961 -5.207 -8.625 1 98.31 88 ARG A N 1
ATOM 642 C CA . ARG A 1 88 ? -11.016 -5.434 -7.188 1 98.31 88 ARG A CA 1
ATOM 643 C C . ARG A 1 88 ? -9.641 -5.801 -6.641 1 98.31 88 ARG A C 1
ATOM 645 O O . ARG A 1 88 ? -8.883 -6.527 -7.289 1 98.31 88 ARG A O 1
ATOM 652 N N . PHE A 1 89 ? -9.336 -5.344 -5.461 1 98.88 89 PHE A N 1
ATOM 653 C CA . PHE A 1 89 ? -8.031 -5.535 -4.848 1 98.88 89 PHE A CA 1
ATOM 654 C C . PHE A 1 89 ? -8.109 -6.543 -3.709 1 98.88 89 PHE A C 1
ATOM 656 O O . PHE A 1 89 ? -9.094 -6.578 -2.969 1 98.88 89 PHE A O 1
ATOM 663 N N . HIS A 1 90 ? -7.078 -7.402 -3.596 1 98.88 90 HIS A N 1
ATOM 664 C CA . HIS A 1 90 ? -7.016 -8.453 -2.592 1 98.88 90 HIS A CA 1
ATOM 665 C C . HIS A 1 90 ? -5.75 -8.352 -1.752 1 98.88 90 HIS A C 1
ATOM 667 O O . HIS A 1 90 ? -4.684 -8.008 -2.27 1 98.88 90 HIS A O 1
ATOM 673 N N . ASP A 1 91 ? -5.832 -8.586 -0.536 1 98.69 91 ASP A N 1
ATOM 674 C CA . ASP A 1 91 ? -4.691 -8.859 0.332 1 98.69 91 ASP A CA 1
ATOM 675 C C . ASP A 1 91 ? -5.008 -9.984 1.317 1 98.69 91 ASP A C 1
ATOM 677 O O . ASP A 1 91 ? -5.852 -10.836 1.042 1 98.69 91 ASP A O 1
ATOM 681 N N . HIS A 1 92 ? -4.285 -10.039 2.426 1 98.69 92 HIS A N 1
ATOM 682 C CA . HIS A 1 92 ? -4.391 -11.164 3.344 1 98.69 92 HIS A CA 1
ATOM 683 C C . HIS A 1 92 ? -5.75 -11.195 4.031 1 98.69 92 HIS A C 1
ATOM 685 O O . HIS A 1 92 ? -6.234 -12.258 4.422 1 98.69 92 HIS A O 1
ATOM 691 N N . TRP A 1 93 ? -6.48 -10.055 4.09 1 98.06 93 TRP A N 1
ATOM 692 C CA . TRP A 1 93 ? -7.621 -10.055 4.996 1 98.06 93 TRP A CA 1
ATOM 693 C C . TRP A 1 93 ? -8.883 -9.578 4.285 1 98.06 93 TRP A C 1
ATOM 695 O O . TRP A 1 93 ? -9.984 -9.656 4.84 1 98.06 93 TRP A O 1
ATOM 705 N N . ALA A 1 94 ? -8.805 -9.086 2.988 1 98.38 94 ALA A N 1
ATOM 706 C CA . ALA A 1 94 ? -10.031 -8.477 2.477 1 98.38 94 ALA A CA 1
ATOM 707 C C . ALA A 1 94 ? -10 -8.375 0.954 1 98.38 94 ALA A C 1
ATOM 709 O O . ALA A 1 94 ? -8.938 -8.539 0.338 1 98.38 94 ALA A O 1
ATOM 710 N N . ILE A 1 95 ? -11.188 -8.148 0.402 1 98.69 95 ILE A N 1
ATOM 711 C CA . ILE A 1 95 ? -11.422 -7.664 -0.954 1 98.69 95 ILE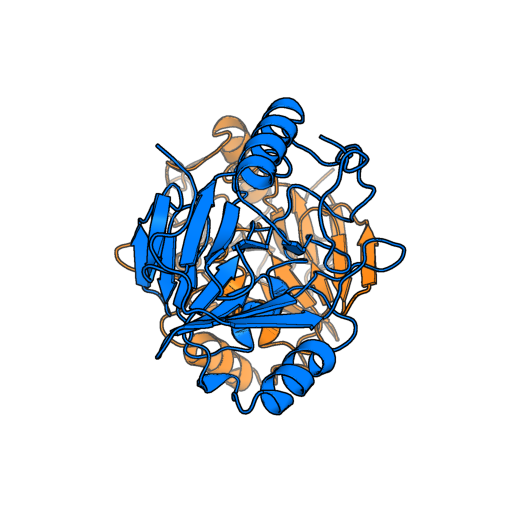 A CA 1
ATOM 712 C C . ILE A 1 95 ? -11.875 -6.207 -0.91 1 98.69 95 ILE A C 1
ATOM 714 O O . ILE A 1 95 ? -12.75 -5.848 -0.124 1 98.69 95 ILE A O 1
ATOM 718 N N . TYR A 1 96 ? -11.117 -5.352 -1.71 1 98.12 96 TYR A N 1
ATOM 719 C CA . TYR A 1 96 ? -11.43 -3.93 -1.807 1 98.12 96 TYR A CA 1
ATOM 720 C C . TYR A 1 96 ? -11.938 -3.576 -3.201 1 98.12 96 TYR A C 1
ATOM 722 O O . TYR A 1 96 ? -11.391 -4.047 -4.203 1 98.12 96 TYR A O 1
ATOM 730 N N . GLN A 1 97 ? -12.922 -2.732 -3.291 1 98.12 97 GLN A N 1
ATOM 731 C CA . GLN A 1 97 ? -13.297 -2.066 -4.535 1 98.12 97 GLN A CA 1
ATOM 732 C C . GLN A 1 97 ? -13.969 -0.725 -4.262 1 98.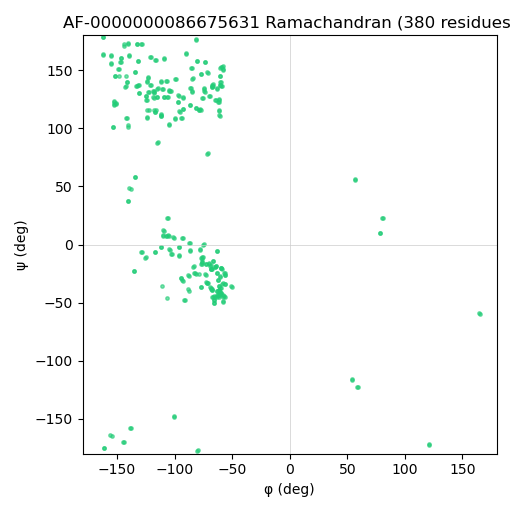12 97 GLN A C 1
ATOM 734 O O . GLN A 1 97 ? -15.008 -0.667 -3.602 1 98.12 97 GLN A O 1
ATOM 739 N N . ASP A 1 98 ? -13.375 0.337 -4.844 1 98 98 ASP A N 1
ATOM 740 C CA . ASP A 1 98 ? -13.828 1.677 -4.496 1 98 98 ASP A CA 1
ATOM 741 C C . ASP A 1 98 ? -13.789 1.895 -2.982 1 98 98 ASP A C 1
ATOM 743 O O . ASP A 1 98 ? -12.734 1.754 -2.361 1 98 98 ASP A O 1
ATOM 747 N N . ASP A 1 99 ? -14.93 2.094 -2.385 1 98.44 99 ASP A N 1
ATOM 748 C CA . ASP A 1 99 ? -14.93 2.277 -0.937 1 98.44 99 ASP A CA 1
ATOM 749 C C . ASP A 1 99 ? -15.492 1.047 -0.227 1 98.44 99 ASP A C 1
ATOM 751 O O . ASP A 1 99 ? -15.734 1.077 0.98 1 98.44 99 ASP A O 1
ATOM 755 N N . ARG A 1 100 ? -15.742 -0.035 -1.027 1 98.31 100 ARG A N 1
ATOM 756 C CA . ARG A 1 100 ? -16.297 -1.249 -0.432 1 98.31 100 ARG A CA 1
ATOM 757 C C . ARG A 1 100 ? -15.18 -2.127 0.141 1 98.31 100 ARG A C 1
ATOM 759 O O . ARG A 1 100 ? -14.156 -2.338 -0.506 1 98.31 100 ARG A O 1
ATOM 766 N N . TRP A 1 101 ? -15.375 -2.557 1.321 1 97.62 101 TRP A N 1
ATOM 767 C CA . TRP A 1 101 ? -14.508 -3.479 2.047 1 97.62 101 TRP A CA 1
ATOM 768 C C . TRP A 1 101 ? -15.242 -4.773 2.377 1 97.62 101 TRP A C 1
ATOM 770 O O . TRP A 1 101 ? -16.25 -4.758 3.092 1 97.62 101 TRP A O 1
ATOM 780 N N . GLU A 1 102 ? -14.805 -5.859 1.842 1 97.69 102 GLU A N 1
ATOM 781 C CA . GLU A 1 102 ? -15.328 -7.18 2.178 1 97.69 102 GLU A CA 1
ATOM 782 C C . GLU A 1 102 ? -14.297 -8.016 2.932 1 97.69 102 GLU A C 1
ATOM 784 O O . GLU A 1 102 ? -13.281 -8.414 2.363 1 97.69 102 GLU A O 1
ATOM 789 N N . TRP A 1 103 ? -14.586 -8.266 4.219 1 97.19 103 TRP A N 1
ATOM 790 C CA . TRP A 1 103 ? -13.695 -9.125 4.984 1 97.19 103 TRP A CA 1
ATOM 791 C C . TRP A 1 103 ? -13.633 -10.523 4.383 1 97.19 103 TRP A C 1
ATOM 793 O O . TRP A 1 103 ? -14.664 -11.148 4.145 1 97.19 103 TRP A O 1
ATOM 803 N N . ARG A 1 104 ? -12.422 -10.898 4.105 1 98.06 104 ARG A N 1
ATOM 804 C CA . ARG A 1 104 ? -12.133 -12.195 3.504 1 98.06 104 ARG A CA 1
ATOM 805 C C . ARG A 1 104 ? -10.734 -12.664 3.873 1 98.06 104 ARG A C 1
ATOM 807 O O . ARG A 1 104 ? -9.742 -12.008 3.555 1 98.06 104 ARG A O 1
ATOM 814 N N . ASP A 1 105 ? -10.633 -13.852 4.539 1 98.5 105 ASP A N 1
ATOM 815 C CA . ASP A 1 105 ? -9.32 -14.43 4.82 1 98.5 105 ASP A CA 1
ATOM 816 C C . ASP A 1 105 ? -8.695 -15.023 3.555 1 98.5 105 ASP A C 1
ATOM 818 O O . ASP A 1 105 ? -9.359 -15.766 2.826 1 98.5 105 ASP A O 1
ATOM 822 N N . ALA A 1 106 ? -7.43 -14.758 3.324 1 98.75 106 ALA A N 1
ATOM 823 C CA . ALA A 1 106 ? -6.754 -15.273 2.137 1 98.75 106 ALA A CA 1
ATOM 824 C C . ALA A 1 106 ? -6.488 -16.766 2.266 1 98.75 106 ALA A C 1
ATOM 826 O O . ALA A 1 106 ? -6.34 -17.469 1.26 1 98.75 106 ALA A O 1
ATOM 827 N N . GLU A 1 107 ? -6.383 -17.266 3.457 1 98.75 107 GLU A N 1
ATOM 828 C CA . GLU A 1 107 ? -5.996 -18.656 3.664 1 98.75 107 GLU A CA 1
ATOM 829 C C . GLU A 1 107 ? -7.012 -19.609 3.039 1 98.75 107 GLU A C 1
ATOM 831 O O . GLU A 1 107 ? -8.133 -19.734 3.533 1 98.75 107 GLU A O 1
ATOM 836 N N . GLY A 1 108 ? -6.594 -20.297 1.986 1 98.31 108 GLY A N 1
ATOM 837 C CA . GLY A 1 108 ? -7.426 -21.297 1.346 1 98.31 108 GLY A CA 1
ATOM 838 C C . GLY A 1 108 ? -8.492 -20.703 0.447 1 98.31 108 GLY A C 1
ATOM 839 O O . GLY A 1 108 ? -9.422 -21.406 0.032 1 98.31 108 GLY A O 1
ATOM 840 N N . TYR A 1 109 ? -8.453 -19.406 0.164 1 98.69 109 TYR A N 1
ATOM 841 C CA . TYR A 1 109 ? -9.445 -18.734 -0.672 1 98.69 109 TYR A CA 1
ATOM 842 C C . TYR A 1 109 ? -9.219 -19.062 -2.146 1 98.69 109 TYR A C 1
ATOM 844 O O . TYR A 1 109 ? -8.133 -18.828 -2.676 1 98.69 109 TYR A O 1
ATOM 852 N N . ASP A 1 110 ? -10.227 -19.531 -2.789 1 98.81 110 ASP A N 1
ATOM 853 C CA . ASP A 1 110 ? -10.195 -19.781 -4.227 1 98.81 110 ASP A CA 1
ATOM 854 C C . ASP A 1 110 ? -10.859 -18.656 -5 1 98.81 110 ASP A C 1
ATOM 856 O O . ASP A 1 110 ? -12.086 -18.531 -5.016 1 98.81 110 ASP A O 1
ATOM 860 N N . LEU A 1 111 ? -10.031 -17.859 -5.707 1 98.88 111 LEU A N 1
ATOM 861 C CA . LEU A 1 111 ? -10.609 -16.875 -6.605 1 98.88 111 LEU A CA 1
ATOM 862 C C . LEU A 1 111 ? -11.312 -17.547 -7.781 1 98.88 111 LEU A C 1
ATOM 864 O O . LEU A 1 111 ? -12.383 -17.094 -8.203 1 98.88 111 LEU A O 1
ATOM 868 N N . THR A 1 112 ? -10.703 -18.516 -8.375 1 98.88 112 THR A N 1
ATOM 869 C CA . THR A 1 112 ? -11.25 -19.516 -9.273 1 98.88 112 THR A CA 1
ATOM 870 C C . THR A 1 112 ? -10.781 -20.922 -8.875 1 98.88 112 THR A C 1
ATOM 872 O O . THR A 1 112 ? -9.898 -21.062 -8.023 1 98.88 112 THR A O 1
ATOM 875 N N . PRO A 1 113 ? -11.266 -21.859 -9.453 1 98.75 113 PRO A N 1
ATOM 876 C CA . PRO A 1 113 ? -10.742 -23.188 -9.141 1 98.75 113 PRO A CA 1
ATOM 877 C C . PRO A 1 113 ? -9.25 -23.312 -9.43 1 98.75 113 PRO A C 1
ATOM 879 O O . PRO A 1 113 ? -8.578 -24.172 -8.859 1 98.75 113 PRO A O 1
ATOM 882 N N . SER A 1 114 ? -8.641 -22.438 -10.289 1 98.94 114 SER A N 1
ATOM 883 C CA . SER A 1 114 ? -7.234 -22.531 -10.68 1 98.94 114 SER A CA 1
ATOM 884 C C . SER A 1 114 ? -6.391 -21.5 -9.938 1 98.94 114 SER A C 1
ATOM 886 O O . SER A 1 114 ? -5.168 -21.469 -10.086 1 98.94 114 SER A O 1
ATOM 888 N N . ILE A 1 115 ? -6.977 -20.578 -9.211 1 98.94 115 ILE A N 1
ATOM 889 C CA . ILE A 1 115 ? -6.25 -19.531 -8.516 1 98.94 115 ILE A CA 1
ATOM 890 C C . ILE A 1 115 ? -6.582 -19.562 -7.027 1 98.94 115 ILE A C 1
ATOM 892 O O . ILE A 1 115 ? -7.703 -19.219 -6.629 1 98.94 115 ILE A O 1
ATOM 896 N N . ARG A 1 116 ? -5.645 -19.953 -6.242 1 98.88 116 ARG A N 1
ATOM 897 C CA . ARG A 1 116 ? -5.816 -20.109 -4.801 1 98.88 116 ARG A CA 1
ATOM 898 C C . ARG A 1 116 ? -4.836 -19.234 -4.027 1 98.88 116 ARG A C 1
ATOM 900 O O . ARG A 1 116 ? -3.66 -19.141 -4.383 1 98.88 116 ARG A O 1
ATOM 907 N N . PHE A 1 117 ? -5.281 -18.578 -2.973 1 98.94 117 PHE A N 1
ATOM 908 C CA . PHE A 1 117 ? -4.43 -17.828 -2.059 1 98.94 117 PHE A CA 1
ATOM 909 C C . PHE A 1 117 ? -4.125 -18.641 -0.81 1 98.94 117 PHE A C 1
ATOM 911 O O . PHE A 1 117 ? -4.992 -19.359 -0.299 1 98.94 117 PHE A O 1
ATOM 918 N N . ILE A 1 118 ? -2.912 -18.531 -0.304 1 98.94 118 ILE A N 1
ATOM 919 C CA . ILE A 1 118 ? -2.58 -19.047 1.02 1 98.94 118 ILE A CA 1
ATOM 920 C C . ILE A 1 118 ? -1.771 -18 1.792 1 98.94 118 ILE A C 1
ATOM 922 O O . ILE A 1 118 ? -1.041 -17.203 1.197 1 98.94 118 ILE A O 1
ATOM 926 N N . ARG A 1 119 ? -1.927 -17.984 3.121 1 98.81 119 ARG A N 1
ATOM 927 C CA . ARG A 1 119 ? -1.076 -17.156 3.965 1 98.81 119 ARG A CA 1
ATOM 928 C C . ARG A 1 119 ? 0.32 -17.75 4.098 1 98.81 119 ARG A C 1
ATOM 930 O O . ARG A 1 119 ? 0.468 -18.953 4.328 1 98.81 119 ARG A O 1
ATOM 937 N N . THR A 1 120 ? 1.28 -16.953 3.912 1 98.69 120 THR A N 1
ATOM 938 C CA . THR A 1 120 ? 2.678 -17.344 4.059 1 98.69 120 THR A CA 1
ATOM 939 C C . THR A 1 120 ? 3.451 -16.297 4.844 1 98.69 120 THR A C 1
ATOM 941 O O . THR A 1 120 ? 4.453 -15.758 4.363 1 98.69 120 THR A O 1
ATOM 944 N N . PRO A 1 121 ? 3.012 -16.016 6.074 1 98.44 121 PRO A N 1
ATOM 945 C CA . PRO A 1 121 ? 3.689 -14.953 6.832 1 98.44 121 PRO A CA 1
ATOM 946 C C . PRO A 1 121 ? 5.176 -15.234 7.031 1 98.44 121 PRO A C 1
ATOM 948 O O . PRO A 1 121 ? 5.594 -16.391 7.047 1 98.44 121 PRO A O 1
ATOM 951 N N . GLY A 1 122 ? 5.977 -14.203 7.184 1 97.88 122 GLY A N 1
ATOM 952 C CA . GLY A 1 122 ? 7.406 -14.281 7.441 1 97.88 122 GLY A CA 1
ATOM 953 C C . GLY A 1 122 ? 8.125 -12.961 7.211 1 97.88 122 GLY A C 1
ATOM 954 O O . GLY A 1 122 ? 8.742 -12.414 8.125 1 97.88 122 GLY A O 1
ATOM 955 N N . HIS A 1 123 ? 8 -12.484 5.926 1 97.31 123 HIS A N 1
ATOM 956 C CA . HIS A 1 123 ? 8.508 -11.148 5.625 1 97.31 123 HIS A CA 1
ATOM 957 C C . HIS A 1 123 ? 7.719 -10.078 6.363 1 97.31 123 HIS A C 1
ATOM 959 O O . HIS A 1 123 ? 8.305 -9.164 6.957 1 97.31 123 HIS A O 1
ATOM 965 N N . THR A 1 124 ? 6.473 -10.188 6.285 1 97.31 124 THR A N 1
ATOM 966 C CA . THR A 1 124 ? 5.512 -9.516 7.156 1 97.31 124 THR A CA 1
ATOM 967 C C . THR A 1 124 ? 4.516 -10.523 7.73 1 97.31 124 THR A C 1
ATOM 969 O O . THR A 1 124 ? 4.48 -11.68 7.312 1 97.31 124 THR A O 1
ATOM 972 N N . HIS A 1 125 ? 3.707 -10.07 8.641 1 96 125 HIS A N 1
ATOM 973 C CA . HIS A 1 125 ? 2.662 -10.945 9.164 1 96 125 HIS A CA 1
ATOM 974 C C . HIS A 1 125 ? 1.515 -11.094 8.172 1 96 125 HIS A C 1
ATOM 976 O O . HIS A 1 125 ? 0.674 -11.984 8.32 1 96 125 HIS A O 1
ATOM 982 N N . GLU A 1 126 ? 1.515 -10.266 7.113 1 97.12 126 GLU A N 1
ATOM 983 C CA . GLU A 1 126 ? 0.38 -10.156 6.203 1 97.12 126 GLU A CA 1
ATOM 984 C C . GLU A 1 126 ? 0.667 -10.867 4.879 1 97.12 126 GLU A C 1
ATOM 986 O O . GLU A 1 126 ? -0.139 -10.805 3.949 1 97.12 126 GLU A O 1
ATOM 991 N N . ASP A 1 127 ? 1.766 -11.586 4.75 1 98.62 127 ASP A N 1
ATOM 992 C CA . ASP A 1 127 ? 2.215 -12.141 3.477 1 98.62 127 ASP A CA 1
ATOM 993 C C . ASP A 1 127 ? 1.259 -13.227 2.984 1 98.62 127 ASP A C 1
ATOM 995 O O . ASP A 1 127 ? 0.809 -14.062 3.768 1 98.62 127 ASP A O 1
ATOM 999 N N . ILE A 1 128 ? 0.973 -13.195 1.673 1 98.88 128 ILE A N 1
ATOM 1000 C CA . ILE A 1 128 ? 0.234 -14.297 1.066 1 98.88 128 ILE A CA 1
ATOM 1001 C C . ILE A 1 128 ? 0.939 -14.75 -0.21 1 98.88 128 ILE A C 1
ATOM 1003 O O . ILE A 1 128 ? 1.782 -14.031 -0.75 1 98.88 128 ILE A O 1
ATOM 1007 N N . THR A 1 129 ? 0.719 -15.93 -0.652 1 98.94 129 THR A N 1
ATOM 1008 C CA . THR A 1 129 ? 1.151 -16.531 -1.907 1 98.94 129 THR A CA 1
ATOM 1009 C C . THR A 1 129 ? -0.047 -16.844 -2.799 1 98.94 129 THR A C 1
ATOM 1011 O O . THR A 1 129 ? -1.071 -17.344 -2.32 1 98.94 129 THR A O 1
ATOM 1014 N N . VAL A 1 130 ? 0.03 -16.516 -4.055 1 99 130 VAL A N 1
ATOM 1015 C CA . VAL A 1 130 ? -0.959 -16.891 -5.059 1 99 130 VAL A CA 1
ATOM 1016 C C . VAL A 1 130 ? -0.5 -18.156 -5.793 1 99 130 VAL A C 1
ATOM 1018 O O . VAL A 1 130 ? 0.534 -18.141 -6.465 1 99 130 VAL A O 1
ATOM 1021 N N . LEU A 1 131 ? -1.234 -19.188 -5.617 1 99 131 LEU A N 1
ATOM 1022 C CA . LEU A 1 131 ? -0.984 -20.453 -6.316 1 99 131 LEU A CA 1
ATOM 1023 C C . LEU A 1 131 ? -1.875 -20.562 -7.551 1 99 131 LEU A C 1
ATOM 1025 O O . LEU A 1 131 ? -3.096 -20.438 -7.453 1 99 131 LEU A O 1
ATOM 1029 N N . VAL A 1 132 ? -1.269 -20.844 -8.672 1 99 132 VAL A N 1
ATOM 1030 C CA . VAL A 1 132 ? -1.978 -20.828 -9.953 1 99 132 VAL A CA 1
ATOM 1031 C C . VAL A 1 132 ? -1.823 -22.188 -10.633 1 99 132 VAL A C 1
ATOM 1033 O O . VAL A 1 132 ? -0.71 -22.594 -10.969 1 99 132 VAL A O 1
ATOM 1036 N N . GLY A 1 133 ? -2.941 -22.859 -10.797 1 98.94 133 GLY A N 1
ATOM 1037 C CA . GLY A 1 133 ? -2.945 -24.078 -11.578 1 98.94 133 GLY A CA 1
ATOM 1038 C C . GLY A 1 133 ? -2.945 -23.844 -13.07 1 98.94 133 GLY A C 1
ATOM 1039 O O . GLY A 1 133 ? -3.883 -23.25 -13.609 1 98.94 133 GLY A O 1
ATOM 1040 N N . THR A 1 134 ? -1.883 -24.266 -13.766 1 98.94 134 THR A N 1
ATOM 1041 C CA . THR A 1 134 ? -1.736 -24.156 -15.211 1 98.94 134 THR A CA 1
ATOM 1042 C C . THR A 1 134 ? -1.538 -25.531 -15.836 1 98.94 134 THR A C 1
ATOM 1044 O O . THR A 1 134 ? -1.195 -26.484 -15.148 1 98.94 134 THR A O 1
ATOM 1047 N N . PRO A 1 135 ? -1.777 -25.609 -17.156 1 98.69 135 PRO A N 1
ATOM 1048 C CA . PRO A 1 135 ? -1.487 -26.875 -17.812 1 98.69 135 PRO A CA 1
ATOM 1049 C C . PRO A 1 135 ? -0.039 -27.328 -17.625 1 98.69 135 PRO A C 1
ATOM 1051 O O . PRO A 1 135 ? 0.249 -28.531 -17.641 1 98.69 135 PRO A O 1
ATOM 1054 N N . GLY A 1 136 ? 0.893 -26.422 -17.375 1 98.44 136 GLY A N 1
ATOM 1055 C CA . GLY A 1 136 ? 2.305 -26.719 -17.219 1 98.44 136 GLY A CA 1
ATOM 1056 C C . GLY A 1 136 ? 2.709 -26.938 -15.773 1 98.44 136 GLY A C 1
ATOM 1057 O O . GLY A 1 136 ? 3.889 -27.141 -15.477 1 98.44 136 GLY A O 1
ATOM 1058 N N . GLY A 1 137 ? 1.746 -26.953 -14.875 1 98.69 137 GLY A N 1
ATOM 1059 C CA . GLY A 1 137 ? 2.033 -27.125 -13.461 1 98.69 137 GLY A CA 1
ATOM 1060 C C . GLY A 1 137 ? 1.553 -25.969 -12.609 1 98.69 137 GLY A C 1
ATOM 1061 O O . GLY A 1 137 ? 0.821 -25.094 -13.086 1 98.69 137 GLY A O 1
ATOM 1062 N N . VAL A 1 138 ? 1.927 -26 -11.352 1 98.94 138 VAL A N 1
ATOM 1063 C CA . VAL A 1 138 ? 1.516 -24.969 -10.406 1 98.94 138 VAL A CA 1
ATOM 1064 C C . VAL A 1 138 ? 2.57 -23.875 -10.344 1 98.94 138 VAL A C 1
ATOM 1066 O O . VAL A 1 138 ? 3.754 -24.141 -10.133 1 98.94 138 VAL A O 1
ATOM 1069 N N . VAL A 1 139 ? 2.158 -22.641 -10.555 1 98.94 139 VAL A N 1
ATOM 1070 C CA . VAL A 1 139 ? 2.998 -21.469 -10.422 1 98.94 139 VAL A CA 1
ATOM 1071 C C . VAL A 1 139 ? 2.686 -20.75 -9.109 1 98.94 139 VAL A C 1
ATOM 1073 O O . VAL A 1 139 ? 1.517 -20.547 -8.773 1 98.94 139 VAL A O 1
ATOM 1076 N N . ALA A 1 140 ? 3.725 -20.406 -8.367 1 98.94 140 ALA A N 1
ATOM 1077 C CA . ALA A 1 140 ? 3.545 -19.672 -7.117 1 98.94 140 ALA A CA 1
ATOM 1078 C C . ALA A 1 140 ? 4.094 -18.25 -7.227 1 98.94 140 ALA A C 1
ATOM 1080 O O . ALA A 1 140 ? 5.305 -18.062 -7.375 1 98.94 140 ALA A O 1
ATOM 1081 N N . PHE A 1 141 ? 3.254 -17.266 -7.23 1 98.94 141 PHE A N 1
ATOM 1082 C CA . PHE A 1 141 ? 3.668 -15.891 -6.988 1 98.94 141 PHE A CA 1
ATOM 1083 C C . PHE A 1 141 ? 3.811 -15.625 -5.492 1 98.94 141 PHE A C 1
ATOM 1085 O O . PHE A 1 141 ? 2.824 -15.656 -4.754 1 98.94 141 PHE A O 1
ATOM 1092 N N . THR A 1 142 ? 5.039 -15.297 -5.031 1 98.75 142 THR A N 1
ATOM 1093 C CA . THR A 1 142 ? 5.258 -15.344 -3.59 1 98.75 142 THR A CA 1
ATOM 1094 C C . THR A 1 142 ? 6.395 -14.414 -3.18 1 98.75 142 THR A C 1
ATOM 1096 O O . THR A 1 142 ? 7.273 -14.109 -3.986 1 98.75 142 THR A O 1
ATOM 1099 N N . HIS A 1 143 ? 6.328 -14.016 -1.92 1 97.56 143 HIS A N 1
ATOM 1100 C CA . HIS A 1 143 ? 7.395 -13.188 -1.361 1 97.56 143 HIS A CA 1
ATOM 1101 C C . HIS A 1 143 ? 8.227 -13.969 -0.348 1 97.56 143 HIS A C 1
ATOM 1103 O O . HIS A 1 143 ? 8.992 -13.383 0.419 1 97.56 143 HIS A O 1
ATOM 1109 N N . VAL A 1 144 ? 8.062 -15.266 -0.286 1 97.69 144 VAL A N 1
ATOM 1110 C CA . VAL A 1 144 ? 8.875 -16.016 0.672 1 97.69 144 VAL A CA 1
ATOM 1111 C C . VAL A 1 144 ? 10.305 -16.156 0.142 1 97.69 144 VAL A C 1
ATOM 1113 O O . VAL A 1 144 ? 11.211 -16.516 0.887 1 97.69 144 VAL A O 1
ATOM 1116 N N . TRP A 1 145 ? 10.547 -15.852 -1.1 1 96.5 145 TRP A N 1
ATOM 1117 C CA . TRP A 1 145 ? 11.844 -15.555 -1.692 1 96.5 145 TRP A CA 1
ATOM 1118 C C . TRP A 1 145 ? 11.836 -14.18 -2.354 1 96.5 145 TRP A C 1
ATOM 1120 O O . TRP A 1 145 ? 10.828 -13.758 -2.926 1 96.5 145 TRP A O 1
ATOM 1130 N N . ASN A 1 146 ? 12.945 -13.508 -2.246 1 91.88 146 ASN A N 1
ATOM 1131 C CA . ASN A 1 146 ? 13.133 -12.344 -3.109 1 91.88 146 ASN A CA 1
ATOM 1132 C C . ASN A 1 146 ? 13.742 -12.742 -4.453 1 91.88 146 ASN A C 1
ATOM 1134 O O . ASN A 1 146 ? 13.391 -12.172 -5.488 1 91.88 146 ASN A O 1
ATOM 1138 N N . GLU A 1 147 ? 14.625 -13.617 -4.387 1 90.62 147 GLU A N 1
ATOM 1139 C CA . GLU A 1 147 ? 15.219 -14.242 -5.562 1 90.62 147 GLU A CA 1
ATOM 1140 C C . GLU A 1 147 ? 15.523 -15.719 -5.309 1 90.62 147 GLU A C 1
ATOM 1142 O O . GLU A 1 147 ? 15.453 -16.188 -4.168 1 90.62 147 GLU A O 1
ATOM 1147 N N . ALA A 1 148 ? 15.914 -16.422 -6.344 1 91.06 148 ALA A N 1
ATOM 1148 C CA . ALA A 1 148 ? 16.062 -17.875 -6.309 1 91.06 148 ALA A CA 1
ATOM 1149 C C . ALA A 1 148 ? 17.094 -18.297 -5.273 1 91.06 148 ALA A C 1
ATOM 1151 O O . ALA A 1 148 ? 17 -19.391 -4.695 1 91.06 148 ALA A O 1
ATOM 1152 N N . THR A 1 149 ? 18.047 -17.484 -4.98 1 91.56 149 THR A N 1
ATOM 1153 C CA . THR A 1 149 ? 19.156 -17.859 -4.129 1 91.56 149 THR A CA 1
ATOM 1154 C C . THR A 1 149 ? 18.969 -17.328 -2.713 1 91.56 149 THR A C 1
ATOM 1156 O O . THR A 1 149 ? 19.859 -17.438 -1.873 1 91.56 149 THR A O 1
ATOM 1159 N N . SER A 1 150 ? 17.828 -16.75 -2.469 1 93.44 150 SER A N 1
ATOM 1160 C CA . SER A 1 150 ? 17.578 -16.172 -1.151 1 93.44 150 SER A CA 1
ATOM 1161 C C . SER A 1 150 ? 17.641 -17.234 -0.063 1 93.44 150 SER A C 1
ATOM 1163 O O . SER A 1 150 ? 16.766 -18.109 0.013 1 93.44 150 SER A O 1
ATOM 1165 N N . VAL A 1 151 ? 18.562 -17.156 0.791 1 92.5 151 VAL A N 1
ATOM 1166 C CA . VAL A 1 151 ? 18.703 -18.125 1.872 1 92.5 151 VAL A CA 1
ATOM 1167 C C . VAL A 1 151 ? 17.859 -17.688 3.064 1 92.5 151 VAL A C 1
ATOM 1169 O O . VAL A 1 151 ? 17.391 -18.531 3.84 1 92.5 151 VAL A O 1
ATOM 1172 N N . GLY A 1 152 ? 17.641 -16.438 3.188 1 91.56 152 GLY A N 1
ATOM 1173 C CA . GLY A 1 152 ? 16.844 -15.836 4.246 1 91.56 152 GLY A CA 1
ATOM 1174 C C . GLY A 1 152 ? 16.25 -14.5 3.852 1 91.56 152 GLY A C 1
ATOM 1175 O O . GLY A 1 152 ? 16.047 -14.227 2.666 1 91.56 152 GLY A O 1
ATOM 1176 N N . ASP A 1 153 ? 15.797 -13.773 4.734 1 92.5 153 ASP A N 1
ATOM 1177 C CA . ASP A 1 153 ? 15.227 -12.438 4.605 1 92.5 153 ASP A CA 1
ATOM 1178 C C . ASP A 1 153 ? 15.648 -11.547 5.773 1 92.5 153 ASP A C 1
ATOM 1180 O O . ASP A 1 153 ? 15.18 -11.719 6.898 1 92.5 153 ASP A O 1
ATOM 1184 N N . ARG A 1 154 ? 16.516 -10.555 5.527 1 88.94 154 ARG A N 1
ATOM 1185 C CA . ARG A 1 154 ? 17.062 -9.688 6.562 1 88.94 154 ARG A CA 1
ATOM 1186 C C . ARG A 1 154 ? 15.984 -8.812 7.188 1 88.94 154 ARG A C 1
ATOM 1188 O O . ARG A 1 154 ? 16.188 -8.242 8.258 1 88.94 154 ARG A O 1
ATOM 1195 N N . HIS A 1 155 ? 14.852 -8.766 6.512 1 90.06 155 HIS A N 1
ATOM 1196 C CA . HIS A 1 155 ? 13.781 -7.906 7.004 1 90.06 155 HIS A CA 1
ATOM 1197 C C . HIS A 1 155 ? 12.617 -8.734 7.551 1 90.06 155 HIS A C 1
ATOM 1199 O O . HIS A 1 155 ? 11.547 -8.195 7.824 1 90.06 155 HIS A O 1
ATOM 1205 N N . ALA A 1 156 ? 12.852 -10.039 7.633 1 95.62 156 ALA A N 1
ATOM 1206 C CA . ALA A 1 156 ? 11.781 -10.922 8.094 1 95.62 156 ALA A CA 1
ATOM 1207 C C . ALA A 1 156 ? 11.336 -10.555 9.508 1 95.62 156 ALA A C 1
ATOM 1209 O O . ALA A 1 156 ? 12.172 -10.336 10.383 1 95.62 156 ALA A O 1
ATOM 1210 N N . VAL A 1 157 ? 10.07 -10.555 9.727 1 96 157 VAL A N 1
ATOM 1211 C CA . VAL A 1 157 ? 9.531 -10.352 11.07 1 96 157 VAL A CA 1
ATOM 1212 C C . VAL A 1 157 ? 9.547 -11.672 11.836 1 96 157 VAL A C 1
ATOM 1214 O O . VAL A 1 157 ? 9.508 -11.688 13.07 1 96 157 VAL A O 1
ATOM 1217 N N . ASP A 1 158 ? 9.531 -12.781 11.117 1 97.31 158 ASP A N 1
ATOM 1218 C CA . ASP A 1 158 ? 9.555 -14.125 11.68 1 97.31 158 ASP A CA 1
ATOM 1219 C C . ASP A 1 158 ? 10.156 -15.125 10.695 1 97.31 158 ASP A C 1
ATOM 1221 O O . ASP A 1 158 ? 9.445 -15.656 9.836 1 97.31 158 ASP A O 1
ATOM 1225 N N . ILE A 1 159 ? 11.398 -15.484 10.891 1 96.94 159 ILE A N 1
ATOM 1226 C CA . ILE A 1 159 ? 12.133 -16.312 9.93 1 96.94 159 ILE A CA 1
ATOM 1227 C C . ILE A 1 159 ? 11.602 -17.734 9.969 1 96.94 159 ILE A C 1
ATOM 1229 O O . ILE A 1 159 ? 11.609 -18.438 8.945 1 96.94 159 ILE A O 1
ATOM 1233 N N . SER A 1 160 ? 11.164 -18.203 11.148 1 97.75 160 SER A N 1
ATOM 1234 C CA . SER A 1 160 ? 10.602 -19.547 11.242 1 97.75 160 SER A CA 1
ATOM 1235 C C . SER A 1 160 ? 9.336 -19.688 10.406 1 97.75 160 SER A C 1
ATOM 1237 O O . SER A 1 160 ? 9.133 -20.688 9.719 1 97.75 160 SER A O 1
ATOM 1239 N N . LEU A 1 161 ? 8.523 -18.656 10.43 1 98 161 LEU A N 1
ATOM 1240 C CA . LEU A 1 161 ? 7.309 -18.656 9.617 1 98 161 LEU A CA 1
ATOM 1241 C C . LEU A 1 161 ? 7.645 -18.578 8.133 1 98 161 LEU A C 1
ATOM 1243 O O . LEU A 1 161 ? 6.973 -19.203 7.305 1 98 161 LEU A O 1
ATOM 1247 N N . LEU A 1 162 ? 8.672 -17.781 7.855 1 97.88 162 LEU A N 1
ATOM 1248 C CA . LEU A 1 162 ? 9.125 -17.703 6.473 1 97.88 162 LEU A CA 1
ATOM 1249 C C . LEU A 1 162 ? 9.492 -19.078 5.934 1 97.88 162 LEU A C 1
ATOM 1251 O O . LEU A 1 162 ? 9.07 -19.469 4.84 1 97.88 162 LEU A O 1
ATOM 1255 N N . HIS A 1 163 ? 10.211 -19.844 6.711 1 97.62 163 HIS A N 1
ATOM 1256 C CA . HIS A 1 163 ? 10.633 -21.172 6.301 1 97.62 163 HIS A CA 1
ATOM 1257 C C . HIS A 1 163 ? 9.445 -22.109 6.176 1 97.62 163 HIS A C 1
ATOM 1259 O O . HIS A 1 163 ? 9.406 -22.969 5.281 1 97.62 163 HIS A O 1
ATOM 1265 N N . ALA A 1 164 ? 8.5 -21.969 7.102 1 98 164 ALA A N 1
ATOM 1266 C CA . ALA A 1 164 ? 7.285 -22.781 7 1 98 164 ALA A CA 1
ATOM 1267 C C . ALA A 1 164 ? 6.539 -22.469 5.703 1 98 164 ALA A C 1
ATOM 1269 O O . ALA A 1 164 ? 6.012 -23.391 5.055 1 98 164 ALA A O 1
ATOM 1270 N N . GLY A 1 165 ? 6.484 -21.219 5.352 1 97.94 165 GLY A N 1
ATOM 1271 C CA . GLY A 1 165 ? 5.879 -20.828 4.09 1 97.94 165 GLY A CA 1
ATOM 1272 C C . GLY A 1 165 ? 6.598 -21.391 2.879 1 97.94 165 GLY A C 1
ATOM 1273 O O . GLY A 1 165 ? 5.961 -21.859 1.933 1 97.94 165 GLY A O 1
ATOM 1274 N N . ARG A 1 166 ? 7.902 -21.328 2.914 1 98.06 166 ARG A N 1
ATOM 1275 C CA . ARG A 1 166 ? 8.695 -21.906 1.833 1 98.06 166 ARG A CA 1
ATOM 1276 C C . ARG A 1 166 ? 8.383 -23.391 1.661 1 98.06 166 ARG A C 1
ATOM 1278 O O . ARG A 1 166 ? 8.227 -23.875 0.537 1 98.06 166 ARG A O 1
ATOM 1285 N N . ALA A 1 167 ? 8.305 -24.109 2.795 1 97.62 167 ALA A N 1
ATOM 1286 C CA . ALA A 1 167 ? 8 -25.547 2.744 1 97.62 167 ALA A CA 1
ATOM 1287 C C . ALA A 1 167 ? 6.645 -25.797 2.102 1 97.62 167 ALA A C 1
ATOM 1289 O O . ALA A 1 167 ? 6.496 -26.703 1.28 1 97.62 167 ALA A O 1
ATOM 1290 N N . ARG A 1 168 ? 5.676 -25.016 2.455 1 98.31 168 ARG A N 1
ATOM 1291 C CA . ARG A 1 168 ? 4.336 -25.156 1.893 1 98.31 168 ARG A CA 1
ATOM 1292 C C . ARG A 1 168 ? 4.348 -24.906 0.388 1 98.31 168 ARG A C 1
ATOM 1294 O O . ARG A 1 168 ? 3.73 -25.656 -0.373 1 98.31 168 ARG A O 1
ATOM 1301 N N . VAL A 1 169 ? 5.031 -23.875 -0.007 1 98.5 169 VAL A N 1
ATOM 1302 C C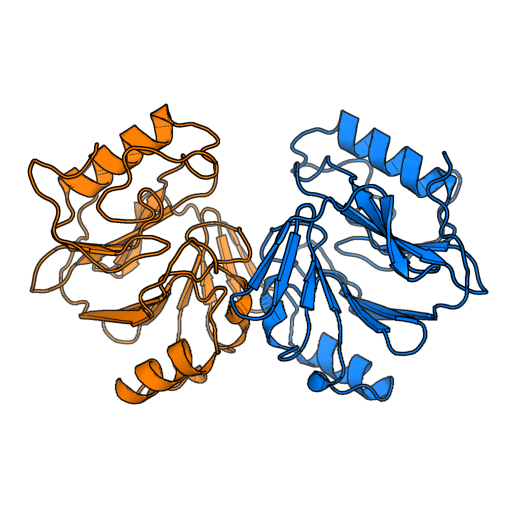A . VAL A 1 169 ? 5.09 -23.516 -1.421 1 98.5 169 VAL A CA 1
ATOM 1303 C C . VAL A 1 169 ? 5.812 -24.609 -2.201 1 98.5 169 VAL A C 1
ATOM 1305 O O . VAL A 1 169 ? 5.332 -25.062 -3.24 1 98.5 169 VAL A O 1
ATOM 1308 N N . LEU A 1 170 ? 6.906 -25.078 -1.68 1 97.62 170 LEU A N 1
ATOM 1309 C CA . LEU A 1 170 ? 7.73 -26.062 -2.377 1 97.62 170 LEU A CA 1
ATOM 1310 C C . LEU A 1 170 ? 7.008 -27.406 -2.48 1 97.62 170 LEU A C 1
ATOM 1312 O O . LEU A 1 170 ? 7.34 -28.234 -3.336 1 97.62 170 LEU A O 1
ATOM 1316 N N . ALA A 1 171 ? 6.051 -27.625 -1.625 1 97.94 171 ALA A N 1
ATOM 1317 C CA . ALA A 1 171 ? 5.297 -28.875 -1.632 1 97.94 171 ALA A CA 1
ATOM 1318 C C . ALA A 1 171 ? 4.391 -28.969 -2.855 1 97.94 171 ALA A C 1
ATOM 1320 O O . ALA A 1 171 ? 3.98 -30.062 -3.254 1 97.94 171 ALA A O 1
ATOM 1321 N N . VAL A 1 172 ? 4.16 -27.797 -3.514 1 98.31 172 VAL A N 1
ATOM 1322 C CA . VAL A 1 172 ? 3.141 -27.891 -4.555 1 98.31 172 VAL A CA 1
ATOM 1323 C C . VAL A 1 172 ? 3.625 -27.172 -5.816 1 98.31 172 VAL A C 1
ATOM 1325 O O . VAL A 1 172 ? 3.172 -27.469 -6.922 1 98.31 172 VAL A O 1
ATOM 1328 N N . ALA A 1 173 ? 4.535 -26.266 -5.715 1 98.62 173 ALA A N 1
ATOM 1329 C CA . ALA A 1 173 ? 4.852 -25.375 -6.828 1 98.62 173 ALA A CA 1
ATOM 1330 C C . ALA A 1 173 ? 5.879 -26 -7.766 1 98.62 173 ALA A C 1
ATOM 1332 O O . ALA A 1 173 ? 6.895 -26.531 -7.312 1 98.62 173 ALA A O 1
ATOM 1333 N N . ASP A 1 174 ? 5.633 -25.906 -9.016 1 98.75 174 ASP A N 1
ATOM 1334 C CA . ASP A 1 174 ? 6.582 -26.297 -10.055 1 98.75 174 ASP A CA 1
ATOM 1335 C C . ASP A 1 174 ? 7.426 -25.109 -10.508 1 98.75 174 ASP A C 1
ATOM 1337 O O . ASP A 1 174 ? 8.562 -25.281 -10.961 1 98.75 174 ASP A O 1
ATOM 1341 N N . ILE A 1 175 ? 6.895 -23.953 -10.469 1 98.88 175 ILE A N 1
ATOM 1342 C CA . ILE A 1 175 ? 7.551 -22.703 -10.805 1 98.88 175 ILE A CA 1
ATOM 1343 C C . ILE A 1 175 ? 7.309 -21.672 -9.695 1 98.88 175 ILE A C 1
ATOM 1345 O O . ILE A 1 175 ? 6.199 -21.578 -9.164 1 98.88 175 ILE A O 1
ATOM 1349 N N . VAL A 1 176 ? 8.352 -20.938 -9.336 1 98.88 176 VAL A N 1
ATOM 1350 C CA . VAL A 1 176 ? 8.242 -19.875 -8.344 1 98.88 176 VAL A CA 1
ATOM 1351 C C . VAL A 1 176 ? 8.531 -18.516 -9 1 98.88 176 VAL A C 1
ATOM 1353 O O . VAL A 1 176 ? 9.523 -18.375 -9.719 1 98.88 176 VAL A O 1
ATOM 1356 N N . VAL A 1 177 ? 7.648 -17.578 -8.852 1 98.88 177 VAL A N 1
ATOM 1357 C CA . VAL A 1 177 ? 7.84 -16.188 -9.219 1 98.88 177 VAL A CA 1
ATOM 1358 C C . VAL A 1 177 ? 8.062 -15.344 -7.965 1 98.88 177 VAL A C 1
ATOM 1360 O O . VAL A 1 177 ? 7.109 -15 -7.262 1 98.88 177 VAL A O 1
ATOM 1363 N N . PRO A 1 178 ? 9.312 -14.961 -7.691 1 98.44 178 PRO A N 1
ATOM 1364 C CA . PRO A 1 178 ? 9.641 -14.328 -6.414 1 98.44 178 PRO A CA 1
ATOM 1365 C C . PRO A 1 178 ? 9.312 -12.836 -6.395 1 98.44 178 PRO A C 1
ATOM 1367 O O . PRO A 1 178 ? 8.82 -12.297 -7.387 1 98.44 178 PRO A O 1
ATOM 1370 N N . GLY A 1 179 ? 9.516 -12.195 -5.262 1 97.31 179 GLY A N 1
ATOM 1371 C CA . GLY A 1 179 ? 9.109 -10.82 -5.043 1 97.31 179 GLY A CA 1
ATOM 1372 C C . GLY A 1 179 ? 9.953 -9.82 -5.812 1 97.31 179 GLY A C 1
ATOM 1373 O O . GLY A 1 179 ? 9.469 -8.75 -6.191 1 97.31 179 GLY A O 1
ATOM 1374 N N . HIS A 1 180 ? 11.234 -10.094 -6.02 1 97.44 180 HIS A N 1
ATOM 1375 C CA . HIS A 1 180 ? 12.141 -9.125 -6.617 1 97.44 180 HIS A CA 1
ATOM 1376 C C . HIS A 1 180 ? 13.109 -9.797 -7.582 1 97.44 180 HIS A C 1
ATOM 1378 O O . HIS A 1 180 ? 14.289 -9.43 -7.652 1 97.44 180 HIS A O 1
ATOM 1384 N N . GLY A 1 181 ? 12.75 -10.773 -8.336 1 96.88 181 GLY A N 1
ATOM 1385 C CA . GLY A 1 181 ? 13.609 -11.5 -9.258 1 96.88 181 GLY A CA 1
ATOM 1386 C C . GLY A 1 181 ? 12.836 -12.281 -10.305 1 96.88 181 GLY A C 1
ATOM 1387 O O . GLY A 1 181 ? 11.609 -12.227 -10.344 1 96.88 181 GLY A O 1
ATOM 1388 N N . PRO A 1 182 ? 13.594 -12.938 -11.18 1 97.88 182 PRO A N 1
ATOM 1389 C CA . PRO A 1 182 ? 12.945 -13.742 -12.219 1 97.88 182 PRO A CA 1
ATOM 1390 C C . PRO A 1 182 ? 12.336 -15.031 -11.672 1 97.88 182 PRO A C 1
ATOM 1392 O O . PRO A 1 182 ? 12.75 -15.508 -10.609 1 97.88 182 PRO A O 1
ATOM 1395 N N . ALA A 1 183 ? 11.398 -15.516 -12.391 1 98.62 183 ALA A N 1
ATOM 1396 C CA . ALA A 1 183 ? 10.852 -16.844 -12.078 1 98.62 183 ALA A CA 1
ATOM 1397 C C . ALA A 1 183 ? 11.945 -17.906 -12.109 1 98.62 183 ALA A C 1
ATOM 1399 O O . ALA A 1 183 ? 12.938 -17.766 -12.828 1 98.62 183 ALA A O 1
ATOM 1400 N N . PHE A 1 184 ? 11.734 -18.938 -11.297 1 98.25 184 PHE A N 1
ATOM 1401 C CA . PHE A 1 184 ? 12.688 -20.047 -11.297 1 98.25 184 PHE A CA 1
ATOM 1402 C C . PHE A 1 184 ? 11.984 -21.359 -11.016 1 98.25 184 PHE A C 1
ATOM 1404 O O . PHE A 1 184 ? 10.867 -21.375 -10.492 1 98.25 184 PHE A O 1
ATOM 1411 N N . VAL A 1 185 ? 12.57 -22.453 -11.422 1 98.31 185 VAL A N 1
ATOM 1412 C CA . VAL A 1 185 ? 12.117 -23.812 -11.109 1 98.31 185 VAL A CA 1
ATOM 1413 C C . VAL A 1 185 ? 12.836 -24.312 -9.859 1 98.31 185 VAL A C 1
ATOM 1415 O O . VAL A 1 185 ? 14.062 -24.438 -9.859 1 98.31 185 VAL A O 1
ATOM 1418 N N . PRO A 1 186 ? 12.078 -24.578 -8.781 1 97.5 186 PRO A N 1
ATOM 1419 C CA . PRO A 1 186 ? 12.742 -25.094 -7.59 1 97.5 186 PRO A CA 1
ATOM 1420 C C . PRO A 1 186 ? 13.453 -26.422 -7.836 1 97.5 186 PRO A C 1
ATOM 1422 O O . PRO A 1 186 ? 12.984 -27.234 -8.641 1 97.5 186 PRO A O 1
ATOM 1425 N N . ASP A 1 187 ? 14.562 -26.609 -7.184 1 95.69 187 ASP A N 1
ATOM 1426 C CA . ASP A 1 187 ? 15.312 -27.859 -7.203 1 95.69 187 ASP A CA 1
ATOM 1427 C C . ASP A 1 187 ? 15.953 -28.141 -5.844 1 95.69 187 ASP A C 1
ATOM 1429 O O . ASP A 1 187 ? 15.594 -27.516 -4.844 1 95.69 187 ASP A O 1
ATOM 1433 N N . ALA A 1 188 ? 16.797 -29.094 -5.762 1 94.56 188 ALA A N 1
ATOM 1434 C CA . ALA A 1 188 ? 17.375 -29.547 -4.496 1 94.56 188 ALA A CA 1
ATOM 1435 C C . ALA A 1 188 ? 18.219 -28.438 -3.855 1 94.56 188 ALA A C 1
ATOM 1437 O O . ALA A 1 188 ? 18.469 -28.469 -2.65 1 94.56 188 ALA A O 1
ATOM 1438 N N . THR A 1 189 ? 18.625 -27.438 -4.66 1 94.31 189 THR A N 1
ATOM 1439 C CA . THR A 1 189 ? 19.5 -26.391 -4.148 1 94.31 189 THR A CA 1
ATOM 1440 C C . THR A 1 189 ? 18.688 -25.172 -3.719 1 94.31 189 THR A C 1
ATOM 1442 O O . THR A 1 189 ? 19.234 -24.234 -3.123 1 94.31 189 THR A O 1
ATOM 1445 N N . THR A 1 190 ? 17.406 -25.156 -4.031 1 95.88 190 THR A N 1
ATOM 1446 C CA . THR A 1 190 ? 16.578 -24.031 -3.623 1 95.88 190 THR A CA 1
ATOM 1447 C C . THR A 1 190 ? 16.516 -23.922 -2.102 1 95.88 190 THR A C 1
ATOM 1449 O O . THR A 1 190 ? 16.141 -24.875 -1.415 1 95.88 190 THR A O 1
ATOM 1452 N N . PRO A 1 191 ? 16.922 -22.781 -1.601 1 94.69 191 PRO A N 1
ATOM 1453 C CA . PRO A 1 191 ? 16.938 -22.641 -0.143 1 94.69 191 PRO A CA 1
ATOM 1454 C C . PRO A 1 191 ? 15.555 -22.828 0.483 1 94.69 191 PRO A C 1
ATOM 1456 O O . PRO A 1 191 ? 14.562 -22.297 -0.021 1 94.69 191 PRO A O 1
ATOM 1459 N N . ARG A 1 192 ? 15.586 -23.531 1.626 1 92.38 192 ARG A N 1
ATOM 1460 C CA . ARG A 1 192 ? 14.336 -23.875 2.303 1 92.38 192 ARG A CA 1
ATOM 1461 C C . ARG A 1 192 ? 14.211 -23.141 3.629 1 92.38 192 ARG A C 1
ATOM 1463 O O . ARG A 1 192 ? 15.219 -22.844 4.277 1 92.38 192 ARG A O 1
ATOM 1470 N N . MET B 1 1 ? 12.914 18.125 22.438 1 63.12 1 MET B N 1
ATOM 1471 C CA . MET B 1 1 ? 12.797 19.109 21.359 1 63.12 1 MET B CA 1
ATOM 1472 C C . MET B 1 1 ? 11.359 19.172 20.844 1 63.12 1 MET B C 1
ATOM 1474 O O . MET B 1 1 ? 10.648 18.172 20.844 1 63.12 1 MET B O 1
ATOM 1478 N N . SER B 1 2 ? 10.719 20.344 20.516 1 88.81 2 SER B N 1
ATOM 1479 C CA . SER B 1 2 ? 9.344 20.562 20.094 1 88.81 2 SER B CA 1
ATOM 1480 C C . SER B 1 2 ? 9.086 19.969 18.719 1 88.81 2 SER B C 1
ATOM 1482 O O . SER B 1 2 ? 9.969 19.969 17.859 1 88.81 2 SER B O 1
ATOM 1484 N N . ASP B 1 3 ? 7.949 19.297 18.562 1 96.75 3 ASP B N 1
ATOM 1485 C CA . ASP B 1 3 ? 7.539 18.75 17.266 1 96.75 3 ASP B CA 1
ATOM 1486 C C . ASP B 1 3 ? 7.035 19.844 16.328 1 96.75 3 ASP B C 1
ATOM 1488 O O . ASP B 1 3 ? 6.75 19.594 15.164 1 96.75 3 ASP B O 1
ATOM 1492 N N . ARG B 1 4 ? 7.027 21.062 16.766 1 97.62 4 ARG B N 1
ATOM 1493 C CA . ARG B 1 4 ? 6.469 22.156 15.984 1 97.62 4 ARG B CA 1
ATOM 1494 C C . ARG B 1 4 ? 7.309 22.438 14.742 1 97.62 4 ARG B C 1
ATOM 1496 O O . ARG B 1 4 ? 8.539 22.516 14.82 1 97.62 4 ARG B O 1
ATOM 1503 N N . PRO B 1 5 ? 6.625 22.641 13.555 1 98.56 5 PRO B N 1
ATOM 1504 C CA . PRO B 1 5 ? 7.371 23.031 12.359 1 98.56 5 PRO B CA 1
ATOM 1505 C C . PRO B 1 5 ? 8.117 24.359 12.531 1 98.56 5 PRO B C 1
ATOM 1507 O O . PRO B 1 5 ? 7.691 25.203 13.32 1 98.56 5 PRO B O 1
ATOM 1510 N N . GLY B 1 6 ? 9.203 24.453 11.773 1 98.38 6 GLY B N 1
ATOM 1511 C CA . GLY B 1 6 ? 10.078 25.609 11.922 1 98.38 6 GLY B CA 1
ATOM 1512 C C . GLY B 1 6 ? 9.531 26.859 11.273 1 98.38 6 GLY B C 1
ATOM 1513 O O . GLY B 1 6 ? 10.008 27.969 11.539 1 98.38 6 GLY B O 1
ATOM 1514 N N . ALA B 1 7 ? 8.578 26.719 10.414 1 98.75 7 ALA B N 1
ATOM 1515 C CA . ALA B 1 7 ? 7.93 27.844 9.727 1 98.75 7 ALA B CA 1
ATOM 1516 C C . ALA B 1 7 ? 6.43 27.609 9.594 1 98.75 7 ALA B C 1
ATOM 1518 O O . ALA B 1 7 ? 5.918 26.562 10.016 1 98.75 7 ALA B O 1
ATOM 1519 N N . ALA B 1 8 ? 5.684 28.562 9.133 1 98.81 8 ALA B N 1
ATOM 1520 C CA . ALA B 1 8 ? 4.227 28.484 9.047 1 98.81 8 ALA B CA 1
ATOM 1521 C C . ALA B 1 8 ? 3.729 29.094 7.73 1 98.81 8 ALA B C 1
ATOM 1523 O O . ALA B 1 8 ? 2.789 29.891 7.723 1 98.81 8 ALA B O 1
ATOM 1524 N N . THR B 1 9 ? 4.379 28.656 6.656 1 98.88 9 THR B N 1
ATOM 1525 C CA . THR B 1 9 ? 4.086 29.312 5.379 1 98.88 9 THR B CA 1
ATOM 1526 C C . THR B 1 9 ? 3.195 28.422 4.516 1 98.88 9 THR B C 1
ATOM 1528 O O . THR B 1 9 ? 2.707 28.844 3.469 1 98.88 9 THR B O 1
ATOM 1531 N N . ALA B 1 10 ? 2.906 27.219 4.961 1 98.94 10 ALA B N 1
ATOM 1532 C CA . ALA B 1 10 ? 2.154 26.281 4.137 1 98.94 10 ALA B CA 1
ATOM 1533 C C . ALA B 1 10 ? 0.657 26.578 4.199 1 98.94 10 ALA B C 1
ATOM 1535 O O . ALA B 1 10 ? 0.196 27.312 5.078 1 98.94 10 ALA B O 1
ATOM 1536 N N . SER B 1 11 ? -0.024 26.125 3.191 1 98.94 11 SER B N 1
ATOM 1537 C CA . SER B 1 11 ? -1.48 26.031 3.186 1 98.94 11 SER B CA 1
ATOM 1538 C C . SER B 1 11 ? -1.941 24.578 3.068 1 98.94 11 SER B C 1
ATOM 1540 O O . SER B 1 11 ? -1.16 23.703 2.693 1 98.94 11 SER B O 1
ATOM 1542 N N . TYR B 1 12 ? -3.176 24.344 3.492 1 98.94 12 TYR B N 1
ATOM 1543 C CA . TYR B 1 12 ? -3.68 22.984 3.404 1 98.94 12 TYR B CA 1
ATOM 1544 C C . TYR B 1 12 ? -5.137 22.969 2.961 1 98.94 12 TYR B C 1
ATOM 1546 O O . TYR B 1 12 ? -5.809 24 2.971 1 98.94 12 TYR B O 1
ATOM 1554 N N . ALA B 1 13 ? -5.598 21.844 2.521 1 98.94 13 ALA B N 1
ATOM 1555 C CA . ALA B 1 13 ? -6.996 21.516 2.264 1 98.94 13 ALA B CA 1
ATOM 1556 C C . ALA B 1 13 ? -7.254 20.031 2.502 1 98.94 13 ALA B C 1
ATOM 1558 O O . ALA B 1 13 ? -6.324 19.219 2.473 1 98.94 13 ALA B O 1
ATOM 1559 N N . VAL B 1 14 ? -8.453 19.75 2.881 1 98.88 14 VAL B N 1
ATOM 1560 C CA . VAL B 1 14 ? -8.914 18.359 2.877 1 98.88 14 VAL B CA 1
ATOM 1561 C C . VAL B 1 14 ? -9.625 18.047 1.559 1 98.88 14 VAL B C 1
ATOM 1563 O O . VAL B 1 14 ? -10.711 18.578 1.295 1 98.88 14 VAL B O 1
ATOM 1566 N N . LEU B 1 15 ? -9.008 17.266 0.733 1 98.94 15 LEU B N 1
ATOM 1567 C CA . LEU B 1 15 ? -9.602 16.938 -0.561 1 98.94 15 LEU B CA 1
ATOM 1568 C C . LEU B 1 15 ? -10.852 16.094 -0.391 1 98.94 15 LEU B C 1
ATOM 1570 O O . LEU B 1 15 ? -11.828 16.25 -1.13 1 98.94 15 LEU B O 1
ATOM 1574 N N . HIS B 1 16 ? -10.812 15.188 0.567 1 98.81 16 HIS B N 1
ATOM 1575 C CA . HIS B 1 16 ? -11.922 14.289 0.871 1 98.81 16 HIS B CA 1
ATOM 1576 C C . HIS B 1 16 ? -11.93 13.898 2.346 1 98.81 16 HIS B C 1
ATOM 1578 O O . HIS B 1 16 ? -10.93 13.391 2.861 1 98.81 16 HIS B O 1
ATOM 1584 N N . ALA B 1 17 ? -13.016 14.195 3.035 1 98.5 17 ALA B N 1
ATOM 1585 C CA . ALA B 1 17 ? -13.219 13.664 4.379 1 98.5 17 ALA B CA 1
ATOM 1586 C C . ALA B 1 17 ? -13.664 12.203 4.332 1 98.5 17 ALA B C 1
ATOM 1588 O O . ALA B 1 17 ? -14.734 11.898 3.811 1 98.5 17 ALA B O 1
ATOM 1589 N N . GLY B 1 18 ? -12.828 11.328 4.871 1 97.94 18 GLY B N 1
ATOM 1590 C CA . GLY B 1 18 ? -13.094 9.898 4.812 1 97.94 18 GLY B CA 1
ATOM 1591 C C . GLY B 1 18 ? -14.094 9.43 5.859 1 97.94 18 GLY B C 1
ATOM 1592 O O . GLY B 1 18 ? -14.719 10.25 6.535 1 97.94 18 GLY B O 1
ATOM 1593 N N . TYR B 1 19 ? -14.258 8.086 5.816 1 97.06 19 TYR B N 1
ATOM 1594 C CA . TYR B 1 19 ? -15.156 7.426 6.762 1 97.06 19 TYR B CA 1
ATOM 1595 C C . TYR B 1 19 ? -14.758 5.965 6.957 1 97.06 19 TYR B C 1
ATOM 1597 O O . TYR B 1 19 ? -14.031 5.395 6.141 1 97.06 19 TYR B O 1
ATOM 1605 N N . GLY B 1 20 ? -15.227 5.277 8.047 1 91.19 20 GLY B N 1
ATOM 1606 C CA . GLY B 1 20 ? -14.812 3.922 8.383 1 91.19 20 GLY B CA 1
ATOM 1607 C C . GLY B 1 20 ? -15.883 2.887 8.102 1 91.19 20 GLY B C 1
ATOM 1608 O O . GLY B 1 20 ? -15.586 1.767 7.688 1 91.19 20 GLY B O 1
ATOM 1609 N N . ALA B 1 21 ? -17.094 3.043 8.438 1 88 21 ALA B N 1
ATOM 1610 C CA . ALA B 1 21 ? -18.188 2.082 8.289 1 88 21 ALA B CA 1
ATOM 1611 C C . ALA B 1 21 ? -19.484 2.779 7.898 1 88 21 ALA B C 1
ATOM 1613 O O . ALA B 1 21 ? -19.734 3.908 8.32 1 88 21 ALA B O 1
ATOM 1614 N N . PRO B 1 22 ? -20.094 1.907 7.09 1 92.19 22 PRO B N 1
ATOM 1615 C CA . PRO B 1 22 ? -19.922 0.541 6.59 1 92.19 22 PRO B CA 1
ATOM 1616 C C . PRO B 1 22 ? -18.938 0.455 5.426 1 92.19 22 PRO B C 1
ATOM 1618 O O . PRO B 1 22 ? -18.438 -0.63 5.109 1 92.19 22 PRO B O 1
ATOM 1621 N N . ASN B 1 23 ? -18.812 1.56 4.723 1 96.75 23 ASN B N 1
ATOM 1622 C CA . ASN B 1 23 ? -17.766 1.694 3.729 1 96.75 23 ASN B CA 1
ATOM 1623 C C . ASN B 1 23 ? -16.484 2.283 4.336 1 96.75 23 ASN B C 1
ATOM 1625 O O . ASN B 1 23 ? -16.5 2.713 5.492 1 96.75 23 ASN B O 1
ATOM 1629 N N . VAL B 1 24 ? -15.492 2.137 3.625 1 97.25 24 VAL B N 1
ATOM 1630 C CA . VAL B 1 24 ? -14.203 2.6 4.137 1 97.25 24 VAL B CA 1
ATOM 1631 C C . VAL B 1 24 ? -13.57 3.566 3.139 1 97.25 24 VAL B C 1
ATOM 1633 O O . VAL B 1 24 ? -13.461 3.258 1.949 1 97.25 24 VAL B O 1
ATOM 1636 N N . ALA B 1 25 ? -13.25 4.719 3.562 1 98.19 25 ALA B N 1
ATOM 1637 C CA . ALA B 1 25 ? -12.539 5.715 2.771 1 98.19 25 ALA B CA 1
ATOM 1638 C C . ALA B 1 25 ? -11.555 6.496 3.637 1 98.19 25 ALA B C 1
ATOM 1640 O O . ALA B 1 25 ? -11.867 6.859 4.773 1 98.19 25 ALA B O 1
ATOM 1641 N N . SER B 1 26 ? -10.391 6.68 3.123 1 98.06 26 SER B N 1
ATOM 1642 C CA . SER B 1 26 ? -9.414 7.492 3.848 1 98.06 26 SER B CA 1
ATOM 1643 C C . SER B 1 26 ? -9.727 8.977 3.709 1 98.06 26 SER B C 1
ATOM 1645 O O . SER B 1 26 ? -10.328 9.406 2.721 1 98.06 26 SER B O 1
ATOM 1647 N N . THR B 1 27 ? -9.422 9.742 4.762 1 98.69 27 THR B N 1
ATOM 1648 C CA . THR B 1 27 ? -9.305 11.18 4.57 1 98.69 27 THR B CA 1
ATOM 1649 C C . THR B 1 27 ? -8.062 11.516 3.752 1 98.69 27 THR B C 1
ATOM 1651 O O . THR B 1 27 ? -6.969 11.016 4.035 1 98.69 27 THR B O 1
ATOM 1654 N N . VAL B 1 28 ? -8.234 12.281 2.695 1 98.94 28 VAL B N 1
ATOM 1655 C CA . VAL B 1 28 ? -7.148 12.656 1.795 1 98.94 28 VAL B CA 1
ATOM 1656 C C . VAL B 1 28 ? -6.82 14.133 1.964 1 98.94 28 VAL B C 1
ATOM 1658 O O . VAL B 1 28 ? -7.707 14.992 1.871 1 98.94 28 VAL B O 1
ATOM 1661 N N . GLY B 1 29 ? -5.562 14.406 2.201 1 98.94 29 GLY B N 1
ATOM 1662 C CA . GLY B 1 29 ? -5.137 15.773 2.469 1 98.94 29 GLY B CA 1
ATOM 1663 C C . GLY B 1 29 ? -4.32 16.375 1.343 1 98.94 29 GLY B C 1
ATOM 1664 O O . GLY B 1 29 ? -3.811 15.648 0.483 1 98.94 29 GLY B O 1
ATOM 1665 N N . PHE B 1 30 ? -4.258 17.688 1.326 1 98.94 30 PHE B N 1
ATOM 1666 C CA . PHE B 1 30 ? -3.484 18.531 0.42 1 98.94 30 PHE B CA 1
ATOM 1667 C C . PHE B 1 30 ? -2.695 19.578 1.194 1 98.94 30 PHE B C 1
ATOM 1669 O O . PHE B 1 30 ? -3.219 20.203 2.121 1 98.94 30 PHE B O 1
ATOM 1676 N N . VAL B 1 31 ? -1.404 19.703 0.903 1 99 31 VAL B N 1
ATOM 1677 C CA . VAL B 1 31 ? -0.565 20.75 1.484 1 99 31 VAL B CA 1
ATOM 1678 C C . VAL B 1 31 ? 0.262 21.406 0.389 1 99 31 VAL B C 1
ATOM 1680 O O . VAL B 1 31 ? 0.8 20.734 -0.491 1 99 31 VAL B O 1
ATOM 1683 N N . ARG B 1 32 ? 0.344 22.719 0.421 1 98.94 32 ARG B N 1
ATOM 1684 C CA . ARG B 1 32 ? 1.206 23.484 -0.482 1 98.94 32 ARG B CA 1
ATOM 1685 C C . ARG B 1 32 ? 2.15 24.391 0.296 1 98.94 32 ARG B C 1
ATOM 1687 O O . ARG B 1 32 ? 1.723 25.109 1.204 1 98.94 32 ARG B O 1
ATOM 1694 N N . ASP B 1 33 ? 3.377 24.312 0.022 1 98.94 33 ASP B N 1
ATOM 1695 C CA . ASP B 1 33 ? 4.406 25.203 0.536 1 98.94 33 ASP B CA 1
ATOM 1696 C C . ASP B 1 33 ? 5.438 25.531 -0.542 1 98.94 33 ASP B C 1
ATOM 1698 O O . ASP B 1 33 ? 6.367 24.75 -0.774 1 98.94 33 ASP B O 1
ATOM 1702 N N . GLY B 1 34 ? 5.367 26.703 -1.18 1 98.44 34 GLY B N 1
ATOM 1703 C CA . GLY B 1 34 ? 6.191 27.016 -2.34 1 98.44 34 GLY B CA 1
ATOM 1704 C C . GLY B 1 34 ? 5.977 26.047 -3.494 1 98.44 34 GLY B C 1
ATOM 1705 O O . GLY B 1 34 ? 4.844 25.844 -3.934 1 98.44 34 GLY B O 1
ATOM 1706 N N . ASP B 1 35 ? 7.051 25.422 -3.916 1 98.5 35 ASP B N 1
ATOM 1707 C CA . ASP B 1 35 ? 7 24.516 -5.062 1 98.5 35 ASP B CA 1
ATOM 1708 C C . ASP B 1 35 ? 6.605 23.094 -4.633 1 98.5 35 ASP B C 1
ATOM 1710 O O . ASP B 1 35 ? 6.391 22.234 -5.473 1 98.5 35 ASP B O 1
ATOM 1714 N N . VAL B 1 36 ? 6.492 22.922 -3.34 1 98.94 36 VAL B N 1
ATOM 1715 C CA . VAL B 1 36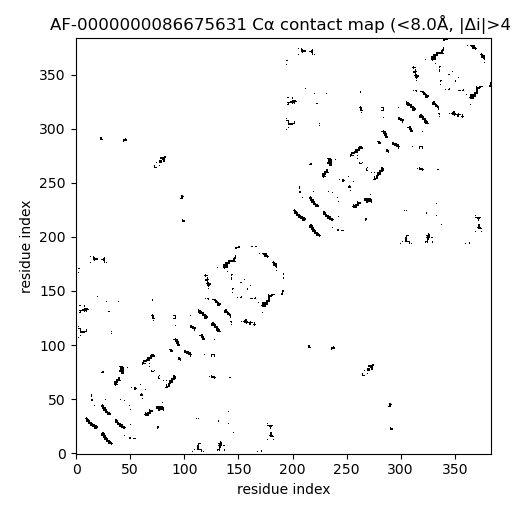 ? 6.121 21.609 -2.828 1 98.94 36 VAL B CA 1
ATOM 1716 C C . VAL B 1 36 ? 4.602 21.469 -2.795 1 98.94 36 VAL B C 1
ATOM 1718 O O . VAL B 1 36 ? 3.912 22.297 -2.191 1 98.94 36 VAL B O 1
ATOM 1721 N N . ILE B 1 37 ? 4.086 20.5 -3.518 1 98.94 37 ILE B N 1
ATOM 1722 C CA . ILE B 1 37 ? 2.684 20.109 -3.504 1 98.94 37 ILE B CA 1
ATOM 1723 C C . ILE B 1 37 ? 2.559 18.672 -3.008 1 98.94 37 ILE B C 1
ATOM 1725 O O . ILE B 1 37 ? 3.006 17.734 -3.676 1 98.94 37 ILE B O 1
ATOM 1729 N N . LEU B 1 38 ? 1.92 18.531 -1.829 1 98.94 38 LEU B N 1
ATOM 1730 C CA . LEU B 1 38 ? 1.888 17.25 -1.119 1 98.94 38 LEU B CA 1
ATOM 1731 C C . LEU B 1 38 ? 0.457 16.75 -0.973 1 98.94 38 LEU B C 1
ATOM 1733 O O . LEU B 1 38 ? -0.451 17.531 -0.66 1 98.94 38 LEU B O 1
ATOM 1737 N N . VAL B 1 39 ? 0.218 15.5 -1.313 1 99 39 VAL B N 1
ATOM 1738 C CA . VAL B 1 39 ? -1.033 14.805 -1.023 1 99 39 VAL B CA 1
ATOM 1739 C C . VAL B 1 39 ? -0.792 13.719 0.027 1 99 39 VAL B C 1
ATOM 1741 O O . VAL B 1 39 ? 0.204 13 -0.034 1 99 39 VAL B O 1
ATOM 1744 N N . THR B 1 40 ? -1.644 13.648 1.024 1 98.94 40 THR B N 1
ATOM 1745 C CA . THR B 1 40 ? -1.525 12.609 2.043 1 98.94 40 THR B CA 1
ATOM 1746 C C . THR B 1 40 ? -2.584 11.531 1.837 1 98.94 40 THR B C 1
ATOM 1748 O O . THR B 1 40 ? -3.738 11.836 1.535 1 98.94 40 THR B O 1
ATOM 1751 N N . ASP B 1 41 ? -2.219 10.289 1.873 1 98.75 41 ASP B N 1
ATOM 1752 C CA . ASP B 1 41 ? -3.035 9.086 2.031 1 98.75 41 ASP B CA 1
ATOM 1753 C C . ASP B 1 41 ? -4.105 9.008 0.947 1 98.75 41 ASP B C 1
ATOM 1755 O O . ASP B 1 41 ? -5.289 8.836 1.248 1 98.75 41 ASP B O 1
ATOM 1759 N N . PRO B 1 42 ? -3.688 9.047 -0.327 1 98.88 42 PRO B N 1
ATOM 1760 C CA . PRO B 1 42 ? -4.664 8.82 -1.394 1 98.88 42 PRO B CA 1
ATOM 1761 C C . PRO B 1 42 ? -5.121 7.371 -1.482 1 98.88 42 PRO B C 1
ATOM 1763 O O . PRO B 1 42 ? -4.707 6.645 -2.391 1 98.88 42 PRO B O 1
ATOM 1766 N N . GLY B 1 43 ? -6.043 6.961 -0.549 1 98.62 43 GLY B N 1
ATOM 1767 C CA . GLY B 1 43 ? -6.488 5.586 -0.4 1 98.62 43 GLY B CA 1
ATOM 1768 C C . GLY B 1 43 ? -7.836 5.324 -1.044 1 98.62 43 GLY B C 1
ATOM 1769 O O . GLY B 1 43 ? -8.148 5.879 -2.102 1 98.62 43 GLY B O 1
ATOM 1770 N N . MET B 1 44 ? -8.609 4.371 -0.435 1 98.62 44 MET B N 1
ATOM 1771 C CA . MET B 1 44 ? -9.93 3.984 -0.923 1 98.62 44 MET B CA 1
ATOM 1772 C C . MET B 1 44 ? -10.898 5.16 -0.868 1 98.62 44 MET B C 1
ATOM 1774 O O . MET B 1 44 ? -10.93 5.898 0.117 1 98.62 44 MET B O 1
ATOM 1778 N N . VAL B 1 45 ? -11.602 5.344 -1.878 1 98.75 45 VAL B N 1
ATOM 1779 C CA . VAL B 1 45 ? -12.68 6.324 -2.002 1 98.75 45 VAL B CA 1
ATOM 1780 C C . VAL B 1 45 ? -13.781 5.77 -2.902 1 98.75 45 VAL B C 1
ATOM 1782 O O . VAL B 1 45 ? -13.555 4.82 -3.656 1 98.75 45 VAL B O 1
ATOM 1785 N N . ARG B 1 46 ? -14.938 6.371 -2.764 1 98.19 46 ARG B N 1
ATOM 1786 C CA . ARG B 1 46 ? -16.078 5.926 -3.564 1 98.19 46 ARG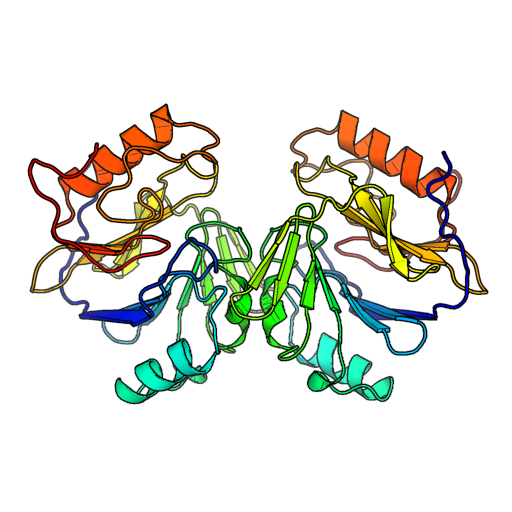 B CA 1
ATOM 1787 C C . ARG B 1 46 ? -15.781 6.062 -5.055 1 98.19 46 ARG B C 1
ATOM 1789 O O . ARG B 1 46 ? -16.266 5.27 -5.863 1 98.19 46 ARG B O 1
ATOM 1796 N N . SER B 1 47 ? -15.102 7.094 -5.406 1 98.25 47 SER B N 1
ATOM 1797 C CA . SER B 1 47 ? -14.641 7.41 -6.75 1 98.25 47 SER B CA 1
ATOM 1798 C C . SER B 1 47 ? -13.367 8.25 -6.715 1 98.25 47 SER B C 1
ATOM 1800 O O . SER B 1 47 ? -13.211 9.117 -5.855 1 98.25 47 SER B O 1
ATOM 1802 N N . ARG B 1 48 ? -12.539 8.008 -7.652 1 98.44 48 ARG B N 1
ATOM 1803 C CA . ARG B 1 48 ? -11.297 8.766 -7.699 1 98.44 48 ARG B CA 1
ATOM 1804 C C . ARG B 1 48 ? -11.562 10.242 -7.949 1 98.44 48 ARG B C 1
ATOM 1806 O O . ARG B 1 48 ? -10.719 11.094 -7.641 1 98.44 48 ARG B O 1
ATOM 1813 N N . SER B 1 49 ? -12.734 10.562 -8.461 1 98.62 49 SER B N 1
ATOM 1814 C CA . SER B 1 49 ? -13.109 11.945 -8.734 1 98.62 49 SER B CA 1
ATOM 1815 C C . SER B 1 49 ? -13.164 12.773 -7.453 1 98.62 49 SER B C 1
ATOM 1817 O O . SER B 1 49 ? -12.953 13.984 -7.477 1 98.62 49 SER B O 1
ATOM 1819 N N . VAL B 1 50 ? -13.375 12.125 -6.312 1 98.75 50 VAL B N 1
ATOM 1820 C CA . VAL B 1 50 ? -13.508 12.883 -5.074 1 98.75 50 VAL B CA 1
ATOM 1821 C C . VAL B 1 50 ? -12.125 13.352 -4.609 1 98.75 50 VAL B C 1
ATOM 1823 O O . VAL B 1 50 ? -12.023 14.211 -3.73 1 98.75 50 VAL B O 1
ATOM 1826 N N . ILE B 1 51 ? -11.062 12.789 -5.148 1 98.88 51 ILE B N 1
ATOM 1827 C CA . ILE B 1 51 ? -9.703 13.281 -4.93 1 98.88 51 ILE B CA 1
ATOM 1828 C C . ILE B 1 51 ? -9.336 14.289 -6.02 1 98.88 51 ILE B C 1
ATOM 1830 O O . ILE B 1 51 ? -8.891 15.398 -5.723 1 98.88 51 ILE B O 1
ATOM 1834 N N . LEU B 1 52 ? -9.609 13.906 -7.273 1 98.88 52 LEU B N 1
ATOM 1835 C CA . LEU B 1 52 ? -9.062 14.617 -8.43 1 98.88 52 LEU B CA 1
ATOM 1836 C C . LEU B 1 52 ? -9.82 15.914 -8.672 1 98.88 52 LEU B C 1
ATOM 1838 O O . LEU B 1 52 ? -9.227 16.922 -9.094 1 98.88 52 LEU B O 1
ATOM 1842 N N . ASP B 1 53 ? -11.125 15.914 -8.453 1 98.88 53 ASP B N 1
ATOM 1843 C CA . ASP B 1 53 ? -11.914 17.109 -8.727 1 98.88 53 ASP B CA 1
ATOM 1844 C C . ASP B 1 53 ? -11.523 18.25 -7.793 1 98.88 53 ASP B C 1
ATOM 1846 O O . ASP B 1 53 ? -11.234 19.359 -8.25 1 98.88 53 ASP B O 1
ATOM 1850 N N . PRO B 1 54 ? -11.461 18.031 -6.43 1 98.88 54 PRO B N 1
ATOM 1851 C CA . PRO B 1 54 ? -11.008 19.109 -5.566 1 98.88 54 PRO B CA 1
ATOM 1852 C C . PRO B 1 54 ? -9.578 19.547 -5.875 1 98.88 54 PRO B C 1
ATOM 1854 O O . PRO B 1 54 ? -9.25 20.734 -5.742 1 98.88 54 PRO B O 1
ATOM 1857 N N . LEU B 1 55 ? -8.742 18.625 -6.234 1 98.88 55 LEU B N 1
ATOM 1858 C CA . LEU B 1 55 ? -7.375 18.969 -6.613 1 98.88 55 LEU B CA 1
ATOM 1859 C C . LEU B 1 55 ? -7.367 19.953 -7.781 1 98.88 55 LEU B C 1
ATOM 1861 O O . LEU B 1 55 ? -6.66 20.969 -7.746 1 98.88 55 LEU B O 1
ATOM 1865 N N . ARG B 1 56 ? -8.086 19.656 -8.758 1 98.56 56 ARG B N 1
ATOM 1866 C CA . ARG B 1 56 ? -8.227 20.531 -9.906 1 98.56 56 ARG B CA 1
ATOM 1867 C C . ARG B 1 56 ? -8.797 21.891 -9.492 1 98.56 56 ARG B C 1
ATOM 1869 O O . ARG B 1 56 ? -8.391 22.922 -10.016 1 98.56 56 ARG B O 1
ATOM 1876 N N . GLY B 1 57 ? -9.789 21.844 -8.594 1 98.69 57 GLY B N 1
ATOM 1877 C CA . GLY B 1 57 ? -10.359 23.078 -8.07 1 98.69 57 GLY B CA 1
ATOM 1878 C C . GLY B 1 57 ? -9.328 23.984 -7.438 1 98.69 57 GLY B C 1
ATOM 1879 O O . GLY B 1 57 ? -9.5 25.203 -7.41 1 98.69 57 GLY B O 1
ATOM 1880 N N . LEU B 1 58 ? -8.242 23.391 -6.949 1 98.69 58 LEU B N 1
ATOM 1881 C CA . LEU B 1 58 ? -7.148 24.156 -6.348 1 98.69 58 LEU B CA 1
ATOM 1882 C C . LEU B 1 58 ? -6.152 24.609 -7.406 1 98.69 58 LEU B C 1
ATOM 1884 O O . LEU B 1 58 ? -5.125 25.203 -7.078 1 98.69 58 LEU B O 1
ATOM 1888 N N . GLY B 1 59 ? -6.402 24.297 -8.672 1 98.69 59 GLY B N 1
ATOM 1889 C CA . GLY B 1 59 ? -5.531 24.672 -9.781 1 98.69 59 GLY B CA 1
ATOM 1890 C C . GLY B 1 59 ? -4.332 23.75 -9.922 1 98.69 59 GLY B C 1
ATOM 1891 O O . GLY B 1 59 ? -3.289 24.156 -10.438 1 98.69 59 GLY B O 1
ATOM 1892 N N . VAL B 1 60 ? -4.422 22.578 -9.438 1 98.81 60 VAL B N 1
ATOM 1893 C CA . VAL B 1 60 ? -3.311 21.641 -9.438 1 98.81 60 VAL B CA 1
ATOM 1894 C C . VAL B 1 60 ? -3.682 20.406 -10.258 1 98.81 60 VAL B C 1
ATOM 1896 O O . VAL B 1 60 ? -4.754 19.828 -10.062 1 98.81 60 VAL B O 1
ATOM 1899 N N . ALA B 1 61 ? -2.863 20.047 -11.203 1 98.81 61 ALA B N 1
ATOM 1900 C CA . ALA B 1 61 ? -2.998 18.797 -11.93 1 98.81 61 ALA B CA 1
ATOM 1901 C C . ALA B 1 61 ? -2.305 17.656 -11.18 1 98.81 61 ALA B C 1
ATOM 1903 O O . ALA B 1 61 ? -1.374 17.891 -10.406 1 98.81 61 ALA B O 1
ATOM 1904 N N . PRO B 1 62 ? -2.826 16.453 -11.391 1 98.81 62 PRO B N 1
ATOM 1905 C CA . PRO B 1 62 ? -2.156 15.32 -10.742 1 98.81 62 PRO B CA 1
ATOM 1906 C C . PRO B 1 62 ? -0.651 15.297 -11.008 1 98.81 62 PRO B C 1
ATOM 1908 O O . PRO B 1 62 ? 0.128 14.945 -10.117 1 98.81 62 PRO B O 1
ATOM 1911 N N . GLU B 1 63 ? -0.199 15.68 -12.156 1 98.69 63 GLU B N 1
ATOM 1912 C CA . GLU B 1 63 ? 1.203 15.672 -12.562 1 98.69 63 GLU B CA 1
ATOM 1913 C C . GLU B 1 63 ? 2.002 16.719 -11.797 1 98.69 63 GLU B C 1
ATOM 1915 O O . GLU B 1 63 ? 3.234 16.672 -11.766 1 98.69 63 GLU B O 1
ATOM 1920 N N . ASP B 1 64 ? 1.312 17.672 -11.219 1 98.81 64 ASP B N 1
ATOM 1921 C CA . ASP B 1 64 ? 1.971 18.766 -10.5 1 98.81 64 ASP B CA 1
ATOM 1922 C C . ASP B 1 64 ? 2.312 18.344 -9.07 1 98.81 64 ASP B C 1
ATOM 1924 O O . ASP B 1 64 ? 3.096 19.016 -8.398 1 98.81 64 ASP B O 1
ATOM 1928 N N . VAL B 1 65 ? 1.674 17.297 -8.562 1 98.94 65 VAL B N 1
ATOM 1929 C CA . VAL B 1 65 ? 1.93 16.844 -7.203 1 98.94 65 VAL B CA 1
ATOM 1930 C C . VAL B 1 65 ? 3.371 16.344 -7.086 1 98.94 65 VAL B C 1
ATOM 1932 O O . VAL B 1 65 ? 3.799 15.477 -7.844 1 98.94 65 VAL B O 1
ATOM 1935 N N . THR B 1 66 ? 4.109 16.906 -6.148 1 98.94 66 THR B N 1
ATOM 1936 C CA . THR B 1 66 ? 5.531 16.609 -6.027 1 98.94 66 THR B CA 1
ATOM 1937 C C . THR B 1 66 ? 5.766 15.492 -5.023 1 98.94 66 THR B C 1
ATOM 1939 O O . THR B 1 66 ? 6.738 14.742 -5.133 1 98.94 66 THR B O 1
ATOM 1942 N N . ASP B 1 67 ? 4.867 15.391 -4.047 1 98.94 67 ASP B N 1
ATOM 1943 C CA . ASP B 1 67 ? 5.062 14.445 -2.947 1 98.94 67 ASP B CA 1
ATOM 1944 C C . ASP B 1 67 ? 3.742 13.789 -2.547 1 98.94 67 ASP B C 1
ATOM 1946 O O . ASP B 1 67 ? 2.701 14.453 -2.514 1 98.94 67 ASP B O 1
ATOM 1950 N N . VAL B 1 68 ? 3.756 12.57 -2.271 1 99 68 VAL B N 1
ATOM 1951 C CA . VAL B 1 68 ? 2.678 11.828 -1.624 1 99 68 VAL B CA 1
ATOM 1952 C C . VAL B 1 68 ? 3.197 11.164 -0.35 1 99 68 VAL B C 1
ATOM 1954 O O . VAL B 1 68 ? 4.262 10.547 -0.355 1 99 68 VAL B O 1
ATOM 1957 N N . VAL B 1 69 ? 2.525 11.297 0.774 1 98.94 69 VAL B N 1
ATOM 1958 C CA . VAL B 1 69 ? 2.961 10.703 2.033 1 98.94 69 VAL B CA 1
ATOM 1959 C C . VAL B 1 69 ? 1.916 9.703 2.518 1 98.94 69 VAL B C 1
ATOM 1961 O O . VAL B 1 69 ? 0.714 9.969 2.463 1 98.94 69 VAL B O 1
ATOM 1964 N N . PHE B 1 70 ? 2.375 8.508 2.896 1 98.88 70 PHE B N 1
ATOM 1965 C CA . PHE B 1 70 ? 1.554 7.477 3.516 1 98.88 70 PHE B CA 1
ATOM 1966 C C . PHE B 1 70 ? 1.69 7.516 5.035 1 98.88 70 PHE B C 1
ATOM 1968 O O . PHE B 1 70 ? 2.795 7.387 5.566 1 98.88 70 PHE B O 1
ATOM 1975 N N . SER B 1 71 ? 0.564 7.684 5.688 1 98.75 71 SER B N 1
ATOM 1976 C CA . SER B 1 71 ? 0.595 7.57 7.141 1 98.75 71 SER B CA 1
ATOM 1977 C C . SER B 1 71 ? 1.046 6.18 7.578 1 98.75 71 SER B C 1
ATOM 1979 O O . SER B 1 71 ? 1.755 6.035 8.578 1 98.75 71 SER B O 1
ATOM 1981 N N . HIS B 1 72 ? 0.609 5.227 6.891 1 98.38 72 HIS B N 1
ATOM 1982 C CA . HIS B 1 72 ? 1.011 3.836 7.055 1 98.38 72 HIS B CA 1
ATOM 1983 C C . HIS B 1 72 ? 0.667 3.012 5.82 1 98.38 72 HIS B C 1
ATOM 1985 O O . HIS B 1 72 ? 0.198 3.557 4.816 1 98.38 72 HIS B O 1
ATOM 1991 N N . HIS B 1 73 ? 0.876 1.697 5.863 1 98.06 73 HIS B N 1
ATOM 1992 C CA . HIS B 1 73 ? 0.95 0.93 4.625 1 98.06 73 HIS B CA 1
ATOM 1993 C C . HIS B 1 73 ? -0.393 0.285 4.297 1 98.06 73 HIS B C 1
ATOM 1995 O O . HIS B 1 73 ? -0.539 -0.356 3.254 1 98.06 73 HIS B O 1
ATOM 2001 N N . HIS B 1 74 ? -1.426 0.413 5.105 1 97.5 74 HIS B N 1
ATOM 2002 C CA . HIS B 1 74 ? -2.711 -0.19 4.773 1 97.5 74 HIS B CA 1
ATOM 2003 C C . HIS B 1 74 ? -3.244 0.342 3.447 1 97.5 74 HIS B C 1
ATOM 2005 O O . HIS B 1 74 ? -3.225 1.551 3.205 1 97.5 74 HIS B O 1
ATOM 2011 N N . PRO B 1 75 ? -3.771 -0.571 2.615 1 97 75 PRO B N 1
ATOM 2012 C CA . PRO B 1 75 ? -4.188 -0.174 1.269 1 97 75 PRO B CA 1
ATOM 2013 C C . PRO B 1 75 ? -5.305 0.869 1.279 1 97 75 PRO B C 1
ATOM 2015 O O . PRO B 1 75 ? -5.398 1.687 0.361 1 97 75 PRO B O 1
ATOM 2018 N N . ASP B 1 76 ? -6.137 0.854 2.27 1 96.81 76 ASP B N 1
ATOM 2019 C CA . ASP B 1 76 ? -7.195 1.859 2.303 1 96.81 76 ASP B CA 1
ATOM 2020 C C . ASP B 1 76 ? -6.609 3.266 2.426 1 96.81 76 ASP B C 1
ATOM 2022 O O . ASP B 1 76 ? -7.32 4.258 2.236 1 96.81 76 ASP B O 1
ATOM 2026 N N . HIS B 1 77 ? -5.328 3.414 2.588 1 98.19 77 HIS B N 1
ATOM 2027 C CA . HIS B 1 77 ? -4.68 4.719 2.643 1 98.19 77 HIS B CA 1
ATOM 2028 C C . HIS B 1 77 ? -3.691 4.895 1.493 1 98.19 77 HIS B C 1
ATOM 2030 O O . HIS B 1 77 ? -3.152 5.984 1.293 1 98.19 77 HIS B O 1
ATOM 2036 N N . THR B 1 78 ? -3.436 3.838 0.691 1 98.62 78 THR B N 1
ATOM 2037 C CA . THR B 1 78 ? -2.354 3.936 -0.282 1 98.62 78 THR B CA 1
ATOM 2038 C C . THR B 1 78 ? -2.857 3.613 -1.686 1 98.62 78 THR B C 1
ATOM 2040 O O . THR B 1 78 ? -2.174 3.885 -2.674 1 98.62 78 THR B O 1
ATOM 2043 N N . LEU B 1 79 ? -3.988 3.107 -1.889 1 98.56 79 LEU B N 1
ATOM 2044 C CA . LEU B 1 79 ? -4.48 2.395 -3.062 1 98.56 79 LEU B CA 1
ATOM 2045 C C . LEU B 1 79 ? -4.379 3.268 -4.309 1 98.56 79 LEU B C 1
ATOM 2047 O O . LEU B 1 79 ? -4.141 2.762 -5.41 1 98.56 79 LEU B O 1
ATOM 2051 N N . ASN B 1 80 ? -4.555 4.598 -4.18 1 98.75 80 ASN B N 1
ATOM 2052 C CA . ASN B 1 80 ? -4.656 5.473 -5.344 1 98.75 80 ASN B CA 1
ATOM 2053 C C . ASN B 1 80 ? -3.391 6.301 -5.531 1 98.75 80 ASN B C 1
ATOM 2055 O O . ASN B 1 80 ? -3.424 7.355 -6.172 1 98.75 80 ASN B O 1
ATOM 2059 N N . ALA B 1 81 ? -2.285 5.832 -5 1 98.62 81 ALA B N 1
ATOM 2060 C CA . ALA B 1 81 ? -1.008 6.539 -5.062 1 98.62 81 ALA B CA 1
ATOM 2061 C C . ALA B 1 81 ? -0.614 6.832 -6.508 1 98.62 81 ALA B C 1
ATOM 2063 O O . ALA B 1 81 ? -0.114 7.918 -6.812 1 98.62 81 ALA B O 1
ATOM 2064 N N . ALA B 1 82 ? -0.932 6 -7.418 1 98.31 82 ALA B N 1
ATOM 2065 C CA . ALA B 1 82 ? -0.451 6.098 -8.789 1 98.31 82 ALA B CA 1
ATOM 2066 C C . ALA B 1 82 ? -1.22 7.164 -9.57 1 98.31 82 ALA B C 1
ATOM 2068 O O . ALA B 1 82 ? -0.914 7.438 -10.734 1 98.31 82 ALA B O 1
ATOM 2069 N N . LEU B 1 83 ? -2.203 7.754 -8.961 1 98.62 83 LEU B N 1
ATOM 2070 C CA . LEU B 1 83 ? -2.857 8.906 -9.57 1 98.62 83 LEU B CA 1
ATOM 2071 C C . LEU B 1 83 ? -1.862 10.039 -9.789 1 98.62 83 LEU B C 1
ATOM 2073 O O . LEU B 1 83 ? -2.125 10.961 -10.57 1 98.62 83 LEU B O 1
ATOM 2077 N N . PHE B 1 84 ? -0.745 10.023 -9.07 1 98.81 84 PHE B N 1
ATOM 2078 C CA . PHE B 1 84 ? 0.23 11.102 -9.102 1 98.81 84 PHE B CA 1
ATOM 2079 C C . PHE B 1 84 ? 1.549 10.633 -9.695 1 98.81 84 PHE B C 1
ATOM 2081 O O . PHE B 1 84 ? 2.498 10.336 -8.969 1 98.81 84 PHE B O 1
ATOM 2088 N N . PRO B 1 85 ? 1.662 10.719 -10.984 1 97.75 85 PRO B N 1
ATOM 2089 C CA . PRO B 1 85 ? 2.678 9.945 -11.703 1 97.75 85 PRO B CA 1
ATOM 2090 C C . PRO B 1 85 ? 4.09 10.492 -11.492 1 97.75 85 PRO B C 1
ATOM 2092 O O . PRO B 1 85 ? 5.07 9.773 -11.719 1 97.75 85 PRO B O 1
ATOM 2095 N N . HIS B 1 86 ? 4.254 11.711 -11.023 1 98.19 86 HIS B N 1
ATOM 2096 C CA . HIS B 1 86 ? 5.59 12.297 -10.938 1 98.19 86 HIS B CA 1
ATOM 2097 C C . HIS B 1 86 ? 6.02 12.469 -9.484 1 98.19 86 HIS B C 1
ATOM 2099 O O . HIS B 1 86 ? 7.137 12.922 -9.219 1 98.19 86 HIS B O 1
ATOM 2105 N N . ALA B 1 87 ? 5.172 12.133 -8.57 1 98.75 87 ALA B N 1
ATOM 2106 C CA . ALA B 1 87 ? 5.43 12.406 -7.16 1 98.75 87 ALA B CA 1
ATOM 2107 C C . ALA B 1 87 ? 6.527 11.492 -6.617 1 98.75 87 ALA B C 1
ATOM 2109 O O . ALA B 1 87 ? 6.688 10.359 -7.078 1 98.75 87 ALA B O 1
ATOM 2110 N N . ARG B 1 88 ? 7.273 12.008 -5.66 1 98.38 88 ARG B N 1
ATOM 2111 C CA . ARG B 1 88 ? 7.988 11.125 -4.746 1 98.38 88 ARG B CA 1
ATOM 2112 C C . ARG B 1 88 ? 7.09 10.688 -3.592 1 98.38 88 ARG B C 1
ATOM 2114 O O . ARG B 1 88 ? 6.289 11.477 -3.088 1 98.38 88 ARG B O 1
ATOM 2121 N N . PHE B 1 89 ? 7.266 9.469 -3.211 1 98.88 89 PHE B N 1
ATOM 2122 C CA . PHE B 1 89 ? 6.426 8.891 -2.17 1 98.88 89 PHE B CA 1
ATOM 2123 C C . PHE B 1 89 ? 7.203 8.742 -0.866 1 98.88 89 PHE B C 1
ATOM 2125 O O . PHE B 1 89 ? 8.391 8.43 -0.877 1 98.88 89 PHE B O 1
ATOM 2132 N N . HIS B 1 90 ? 6.512 9.031 0.264 1 98.88 90 HIS B N 1
ATOM 2133 C CA . HIS B 1 90 ? 7.117 8.992 1.591 1 98.88 90 HIS B CA 1
ATOM 2134 C C . HIS B 1 90 ? 6.355 8.055 2.516 1 98.88 90 HIS B C 1
ATOM 2136 O O . HIS B 1 90 ? 5.125 7.988 2.469 1 98.88 90 HIS B O 1
ATOM 2142 N N . ASP B 1 91 ? 7.016 7.332 3.299 1 98.69 91 ASP B N 1
ATOM 2143 C CA . ASP B 1 91 ? 6.461 6.648 4.465 1 98.69 91 ASP B CA 1
ATOM 2144 C C . ASP B 1 91 ? 7.398 6.754 5.664 1 98.69 91 ASP B C 1
ATOM 2146 O O . ASP B 1 91 ? 8.188 7.699 5.762 1 98.69 91 ASP B O 1
ATOM 2150 N N . HIS B 1 92 ? 7.266 5.848 6.617 1 98.69 92 HIS B N 1
ATOM 2151 C CA . HIS B 1 92 ? 7.992 5.965 7.875 1 98.69 92 HIS B CA 1
ATOM 2152 C C . HIS B 1 92 ? 9.492 5.766 7.668 1 98.69 92 HIS B C 1
ATOM 2154 O O . HIS B 1 92 ? 10.305 6.301 8.43 1 98.69 92 HIS B O 1
ATOM 2160 N N . TRP B 1 93 ? 9.922 5.102 6.562 1 98 93 TRP B N 1
ATOM 2161 C CA . TRP B 1 93 ? 11.32 4.684 6.547 1 98 93 TRP B CA 1
ATOM 2162 C C . TRP B 1 93 ? 12.016 5.145 5.27 1 98 93 TRP B C 1
ATOM 2164 O O . TRP B 1 93 ? 13.234 5.027 5.141 1 98 93 TRP B O 1
ATOM 2174 N N . ALA B 1 94 ? 11.273 5.738 4.254 1 98.44 94 ALA B N 1
ATOM 2175 C CA . ALA B 1 94 ? 11.992 5.961 2.998 1 98.44 94 ALA B CA 1
ATOM 2176 C C . ALA B 1 94 ? 11.266 6.984 2.127 1 98.44 94 ALA B C 1
ATOM 2178 O O . ALA B 1 94 ? 10.109 7.316 2.381 1 98.44 94 ALA B O 1
ATOM 2179 N N . ILE B 1 95 ? 12.023 7.488 1.156 1 98.69 95 ILE B N 1
ATOM 2180 C CA . ILE B 1 95 ? 11.531 8.195 -0.023 1 98.69 95 ILE B CA 1
ATOM 2181 C C . ILE B 1 95 ? 11.648 7.293 -1.25 1 98.69 95 ILE B C 1
ATOM 2183 O O . ILE B 1 95 ? 12.695 6.672 -1.472 1 98.69 95 ILE B O 1
ATOM 2187 N N . TYR B 1 96 ? 10.469 7.141 -1.97 1 98.19 96 TYR B N 1
ATOM 2188 C CA . TYR B 1 96 ? 10.422 6.34 -3.188 1 98.19 96 TYR B CA 1
ATOM 2189 C C . TYR B 1 96 ? 10.18 7.223 -4.41 1 98.19 96 TYR B C 1
ATOM 2191 O O . TYR B 1 96 ? 9.359 8.141 -4.367 1 98.19 96 TYR B O 1
ATOM 2199 N N . GLN B 1 97 ? 10.836 6.934 -5.5 1 98.19 97 GLN B N 1
ATOM 2200 C CA . GLN B 1 97 ? 10.484 7.477 -6.809 1 98.19 97 GLN B CA 1
ATOM 2201 C C . GLN B 1 97 ? 10.914 6.531 -7.926 1 98.19 97 GLN B C 1
ATOM 2203 O O . GLN B 1 97 ? 12.102 6.223 -8.07 1 98.19 97 GLN B O 1
ATOM 2208 N N . ASP B 1 98 ? 9.922 6.137 -8.758 1 98 98 ASP B N 1
ATOM 2209 C CA . ASP B 1 98 ? 10.203 5.09 -9.734 1 98 98 ASP B CA 1
ATOM 2210 C C . ASP B 1 98 ? 10.773 3.846 -9.055 1 98 98 ASP B C 1
ATOM 2212 O O . ASP B 1 98 ? 10.148 3.279 -8.156 1 98 98 ASP B O 1
ATOM 2216 N N . ASP B 1 99 ? 11.992 3.502 -9.383 1 98.5 99 ASP B N 1
ATOM 2217 C CA . ASP B 1 99 ? 12.578 2.332 -8.734 1 98.5 99 ASP B CA 1
ATOM 2218 C C . ASP B 1 99 ? 13.633 2.742 -7.707 1 98.5 99 ASP B C 1
ATOM 2220 O O . ASP B 1 99 ? 14.352 1.894 -7.176 1 98.5 99 ASP B O 1
ATOM 2224 N N . ARG B 1 100 ? 13.734 4.082 -7.469 1 98.38 100 ARG B N 1
ATOM 2225 C CA . ARG B 1 100 ? 14.727 4.562 -6.512 1 98.38 100 ARG B CA 1
ATOM 2226 C C . ARG B 1 100 ? 14.188 4.504 -5.09 1 98.38 100 ARG B C 1
ATOM 2228 O O . ARG B 1 100 ? 13.047 4.91 -4.832 1 98.38 100 ARG B O 1
ATOM 2235 N N . TRP B 1 101 ? 14.953 3.959 -4.23 1 97.69 101 TRP B N 1
ATOM 2236 C CA . TRP B 1 101 ? 14.695 3.875 -2.795 1 97.69 101 TRP B CA 1
ATOM 2237 C C . TRP B 1 101 ? 15.75 4.648 -2.008 1 97.69 101 TRP B C 1
ATOM 2239 O O . TRP B 1 101 ? 16.938 4.324 -2.068 1 97.69 101 TRP B O 1
ATOM 2249 N N . GLU B 1 102 ? 15.344 5.676 -1.323 1 97.81 102 GLU B N 1
ATOM 2250 C CA . GLU B 1 102 ? 16.234 6.414 -0.4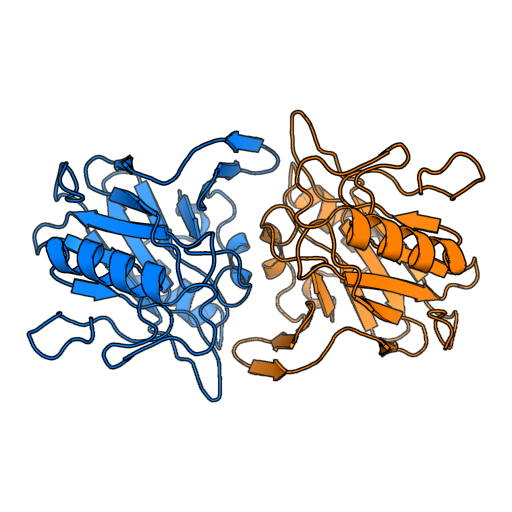24 1 97.81 102 GLU B CA 1
ATOM 2251 C C . GLU B 1 102 ? 15.828 6.207 1.034 1 97.81 102 GLU B C 1
ATOM 2253 O O . GLU B 1 102 ? 14.766 6.668 1.464 1 97.81 102 GLU B O 1
ATOM 2258 N N . TRP B 1 103 ? 16.703 5.504 1.773 1 97.25 103 TRP B N 1
ATOM 2259 C CA . TRP B 1 103 ? 16.438 5.336 3.197 1 97.25 103 TRP B CA 1
ATOM 2260 C C . TRP B 1 103 ? 16.406 6.684 3.91 1 97.25 103 TRP B C 1
ATOM 2262 O O . TRP B 1 103 ? 17.328 7.484 3.777 1 97.25 103 TRP B O 1
ATOM 2272 N N . ARG B 1 104 ? 15.289 6.887 4.578 1 98.12 104 ARG B N 1
ATOM 2273 C CA . ARG B 1 104 ? 15.031 8.117 5.312 1 98.12 104 ARG B CA 1
ATOM 2274 C C . ARG B 1 104 ? 14.078 7.879 6.477 1 98.12 104 ARG B C 1
ATOM 2276 O O . ARG B 1 104 ? 12.938 7.449 6.27 1 98.12 104 ARG B O 1
ATOM 2283 N N . ASP B 1 105 ? 14.523 8.164 7.719 1 98.5 105 ASP B N 1
ATOM 2284 C CA . ASP B 1 105 ? 13.625 8.078 8.867 1 98.5 105 ASP B CA 1
ATOM 2285 C C . ASP B 1 105 ? 12.656 9.25 8.891 1 98.5 105 ASP B C 1
ATOM 2287 O O . ASP B 1 105 ? 13.062 10.406 8.75 1 98.5 105 ASP B O 1
ATOM 2291 N N . ALA B 1 106 ? 11.391 8.977 9.117 1 98.75 106 ALA B N 1
ATOM 2292 C CA . ALA B 1 106 ? 10.391 10.039 9.156 1 98.75 106 ALA B CA 1
ATOM 2293 C C . ALA B 1 106 ? 10.523 10.875 10.422 1 98.75 106 ALA B C 1
ATOM 2295 O O . ALA B 1 106 ? 10.094 12.031 10.461 1 98.75 106 ALA B O 1
ATOM 2296 N N . GLU B 1 107 ? 11.039 10.32 11.469 1 98.75 107 GLU B N 1
ATOM 2297 C CA . GLU B 1 107 ? 11.086 11.008 12.75 1 98.75 107 GLU B CA 1
ATOM 2298 C C . GLU B 1 107 ? 11.898 12.297 12.664 1 98.75 107 GLU B C 1
ATOM 2300 O O . GLU B 1 107 ? 13.125 12.25 12.531 1 98.75 107 GLU B O 1
ATOM 2305 N N . GLY B 1 108 ? 11.219 13.422 12.773 1 98.31 108 GLY B N 1
ATOM 2306 C CA . GLY B 1 108 ? 11.883 14.719 12.797 1 98.31 108 GLY B CA 1
ATOM 2307 C C . GLY B 1 108 ? 12.305 15.195 11.414 1 98.31 108 GLY B C 1
ATOM 2308 O O . GLY B 1 108 ? 13.078 16.141 11.297 1 98.31 108 GLY B O 1
ATOM 2309 N N . TYR B 1 109 ? 11.875 14.539 10.344 1 98.69 109 TYR B N 1
ATOM 2310 C CA . TYR B 1 109 ? 12.234 14.898 8.977 1 98.69 109 TYR B CA 1
ATOM 2311 C C . TYR B 1 109 ? 11.461 16.125 8.516 1 98.69 109 TYR B C 1
ATOM 2313 O O . TYR B 1 109 ? 10.227 16.141 8.539 1 98.69 109 TYR B O 1
ATOM 2321 N N . ASP B 1 110 ? 12.148 17.109 8.07 1 98.81 110 ASP B N 1
ATOM 2322 C CA . ASP B 1 110 ? 11.547 18.312 7.5 1 98.81 110 ASP B CA 1
ATOM 2323 C C . ASP B 1 110 ? 11.555 18.266 5.973 1 98.81 110 ASP B C 1
ATOM 2325 O O . ASP B 1 110 ? 12.602 18.438 5.348 1 98.81 110 ASP B O 1
ATOM 2329 N N . LEU B 1 111 ? 10.359 18.078 5.387 1 98.88 111 LEU B N 1
ATOM 2330 C CA . LEU B 1 111 ? 10.266 18.203 3.934 1 98.88 111 LEU B CA 1
ATOM 2331 C C . LEU B 1 111 ? 10.516 19.641 3.486 1 98.88 111 LEU B C 1
ATOM 2333 O O . LEU B 1 111 ? 11.172 19.875 2.471 1 98.88 111 LEU B O 1
ATOM 2337 N N . THR B 1 112 ? 9.922 20.578 4.141 1 98.88 112 THR B N 1
ATOM 2338 C CA . THR B 1 112 ? 10.219 22.016 4.152 1 98.88 112 THR B CA 1
ATOM 2339 C C . THR B 1 112 ? 10.266 22.547 5.582 1 98.88 112 THR B C 1
ATOM 2341 O O . THR B 1 112 ? 9.898 21.844 6.523 1 98.88 112 THR B O 1
ATOM 2344 N N . PRO B 1 113 ? 10.633 23.672 5.75 1 98.75 113 PRO B N 1
ATOM 2345 C CA . PRO B 1 113 ? 10.586 24.219 7.109 1 98.75 113 PRO B CA 1
ATOM 2346 C C . PRO B 1 113 ? 9.172 24.203 7.699 1 98.75 113 PRO B C 1
ATOM 2348 O O . PRO B 1 113 ? 9.016 24.219 8.922 1 98.75 113 PRO B O 1
ATOM 2351 N N . SER B 1 114 ? 8.078 24.125 6.867 1 98.94 114 SER B N 1
ATOM 2352 C CA . SER B 1 114 ? 6.699 24.172 7.336 1 98.94 114 SER B CA 1
ATOM 2353 C C . SER B 1 114 ? 6.07 22.781 7.359 1 98.94 114 SER B C 1
ATOM 2355 O O . SER B 1 114 ? 4.93 22.625 7.793 1 98.94 114 SER B O 1
ATOM 2357 N N . ILE B 1 115 ? 6.719 21.781 6.828 1 98.94 115 ILE B N 1
ATOM 2358 C CA . ILE B 1 115 ? 6.164 20.422 6.75 1 98.94 115 ILE B CA 1
ATOM 2359 C C . ILE B 1 115 ? 7.113 19.438 7.426 1 98.94 115 ILE B C 1
ATOM 2361 O O . ILE B 1 115 ? 8.195 19.156 6.91 1 98.94 115 ILE B O 1
ATOM 2365 N N . ARG B 1 116 ? 6.719 18.953 8.539 1 98.88 116 ARG B N 1
ATOM 2366 C CA . ARG B 1 116 ? 7.531 18.047 9.352 1 98.88 116 ARG B CA 1
ATOM 2367 C C . ARG B 1 116 ? 6.832 16.703 9.555 1 98.88 116 ARG B C 1
ATOM 2369 O O . ARG B 1 116 ? 5.629 16.672 9.812 1 98.88 116 ARG B O 1
ATOM 2376 N N . PHE B 1 117 ? 7.559 15.602 9.453 1 98.94 117 PHE B N 1
ATOM 2377 C CA . PHE B 1 117 ? 7.055 14.266 9.773 1 98.94 117 PHE B CA 1
ATOM 2378 C C . PHE B 1 117 ? 7.5 13.844 11.164 1 98.94 117 PHE B C 1
ATOM 2380 O O . PHE B 1 117 ? 8.633 14.117 11.57 1 98.94 117 PHE B O 1
ATOM 2387 N N . ILE B 1 118 ? 6.629 13.156 11.875 1 98.94 118 ILE B N 1
ATOM 2388 C CA . ILE B 1 118 ? 7.023 12.469 13.102 1 98.94 118 ILE B CA 1
ATOM 2389 C C . ILE B 1 118 ? 6.441 11.062 13.117 1 98.94 118 ILE B C 1
ATOM 2391 O O . ILE B 1 118 ? 5.375 10.812 12.547 1 98.94 118 ILE B O 1
ATOM 2395 N N . ARG B 1 119 ? 7.156 10.117 13.734 1 98.81 119 ARG B N 1
ATOM 2396 C CA . ARG B 1 119 ? 6.609 8.781 13.961 1 98.81 119 ARG B CA 1
ATOM 2397 C C . ARG B 1 119 ? 5.566 8.797 15.078 1 98.81 119 ARG B C 1
ATOM 2399 O O . ARG B 1 119 ? 5.793 9.383 16.141 1 98.81 119 ARG B O 1
ATOM 2406 N N . THR B 1 120 ? 4.48 8.227 14.836 1 98.69 120 THR B N 1
ATOM 2407 C CA . THR B 1 120 ? 3.402 8.086 15.805 1 98.69 120 THR B CA 1
ATOM 2408 C C . THR B 1 120 ? 2.85 6.664 15.805 1 98.69 120 THR B C 1
ATOM 2410 O O . THR B 1 120 ? 1.65 6.461 15.602 1 98.69 120 THR B O 1
ATOM 2413 N N . PRO B 1 121 ? 3.713 5.672 16.062 1 98.44 121 PRO B N 1
ATOM 2414 C CA . PRO B 1 121 ? 3.229 4.289 16 1 98.44 121 PRO B CA 1
ATOM 2415 C C . PRO B 1 121 ? 2.07 4.023 16.953 1 98.44 121 PRO B C 1
ATOM 2417 O O . PRO B 1 121 ? 1.951 4.695 17.984 1 98.44 121 PRO B O 1
ATOM 2420 N N . GLY B 1 122 ? 1.22 3.074 16.656 1 97.88 122 GLY B N 1
ATOM 2421 C CA . GLY B 1 122 ? 0.1 2.645 17.469 1 97.88 122 GLY B CA 1
ATOM 2422 C C . GLY B 1 122 ? -0.905 1.796 16.719 1 97.88 122 GLY B C 1
ATOM 2423 O O . GLY B 1 122 ? -1.155 0.646 17.078 1 97.88 122 GLY B O 1
ATOM 2424 N N . HIS B 1 123 ? -1.456 2.434 15.625 1 97.25 123 HIS B N 1
ATOM 2425 C CA . HIS B 1 123 ? -2.311 1.665 14.727 1 97.25 123 HIS B CA 1
ATOM 2426 C C . HIS B 1 123 ? -1.517 0.583 14 1 97.25 123 HIS B C 1
ATOM 2428 O O . HIS B 1 123 ? -1.958 -0.565 13.914 1 97.25 123 HIS B O 1
ATOM 2434 N N . THR B 1 124 ? -0.438 0.961 13.484 1 97.31 124 THR B N 1
ATOM 2435 C CA . THR B 1 124 ? 0.644 0.086 13.047 1 97.31 124 THR B CA 1
ATOM 2436 C C . THR B 1 124 ? 1.977 0.534 13.641 1 97.31 124 THR B C 1
ATOM 2438 O O . THR B 1 124 ? 2.064 1.605 14.25 1 97.31 124 THR B O 1
ATOM 2441 N N . HIS B 1 125 ? 2.988 -0.248 13.445 1 96.06 125 HIS B N 1
ATOM 2442 C CA . HIS B 1 125 ? 4.316 0.154 13.898 1 96.06 125 HIS B CA 1
ATOM 2443 C C . HIS B 1 125 ? 4.914 1.211 12.977 1 96.06 125 HIS B C 1
ATOM 2445 O O . HIS B 1 125 ? 5.898 1.865 13.328 1 96.06 125 HIS B O 1
ATOM 2451 N N . GLU B 1 126 ? 4.273 1.436 11.812 1 97.25 126 GLU B N 1
ATOM 2452 C CA . GLU B 1 126 ? 4.852 2.262 10.758 1 97.25 126 GLU B CA 1
ATOM 2453 C C . GLU B 1 126 ? 4.164 3.621 10.688 1 97.25 126 GLU B C 1
ATOM 2455 O O . GLU B 1 126 ? 4.441 4.414 9.781 1 97.25 126 GLU B O 1
ATOM 2460 N N . ASP B 1 127 ? 3.291 3.969 11.617 1 98.62 127 ASP B N 1
ATOM 2461 C CA . ASP B 1 127 ? 2.459 5.164 11.539 1 98.62 127 ASP B CA 1
ATOM 2462 C C . ASP B 1 127 ? 3.309 6.43 11.633 1 98.62 127 ASP B C 1
ATOM 2464 O O . ASP B 1 127 ? 4.211 6.516 12.469 1 98.62 127 ASP B O 1
ATOM 2468 N N . ILE B 1 128 ? 2.977 7.418 10.789 1 98.88 128 ILE B N 1
ATOM 2469 C CA . ILE B 1 128 ? 3.586 8.734 10.938 1 98.88 128 ILE B CA 1
ATOM 2470 C C . ILE B 1 128 ? 2.506 9.812 10.891 1 98.88 128 ILE B C 1
ATOM 2472 O O . ILE B 1 128 ? 1.383 9.555 10.453 1 98.88 128 ILE B O 1
ATOM 2476 N N . THR B 1 129 ? 2.754 10.961 11.414 1 98.94 129 THR B N 1
ATOM 2477 C CA . THR B 1 129 ? 1.952 12.172 11.367 1 98.94 129 THR B CA 1
ATOM 2478 C C . THR B 1 129 ? 2.678 13.273 10.594 1 98.94 129 THR B C 1
ATOM 2480 O O . THR B 1 129 ? 3.887 13.461 10.758 1 98.94 129 THR B O 1
ATOM 2483 N N . VAL B 1 130 ? 1.994 13.945 9.711 1 99 130 VAL B N 1
ATOM 2484 C CA . VAL B 1 130 ? 2.496 15.125 9.008 1 99 130 VAL B CA 1
ATOM 2485 C C . VAL B 1 130 ? 2.035 16.391 9.727 1 99 130 VAL B C 1
ATOM 2487 O O . VAL B 1 130 ? 0.835 16.656 9.82 1 99 130 VAL B O 1
ATOM 2490 N N . LEU B 1 131 ? 2.971 17.094 10.258 1 99 131 LEU B N 1
ATOM 2491 C CA . LEU B 1 131 ? 2.703 18.391 10.898 1 99 131 LEU B CA 1
ATOM 2492 C C . LEU B 1 131 ? 2.971 19.531 9.938 1 99 131 LEU B C 1
ATOM 2494 O O . LEU B 1 131 ? 4.055 19.625 9.359 1 99 131 LEU B O 1
ATOM 2498 N N . VAL B 1 132 ? 2.002 20.391 9.789 1 99 132 VAL B N 1
ATOM 2499 C CA . VAL B 1 132 ? 2.062 21.453 8.797 1 99 132 VAL B CA 1
ATOM 2500 C C . VAL B 1 132 ? 1.912 22.812 9.477 1 99 132 VAL B C 1
ATOM 2502 O O . VAL B 1 132 ? 0.874 23.109 10.07 1 99 132 VAL B O 1
ATOM 2505 N N . GLY B 1 133 ? 2.951 23.609 9.391 1 98.94 133 GLY B N 1
ATOM 2506 C CA . GLY B 1 133 ? 2.869 24.984 9.859 1 98.94 133 GLY B CA 1
ATOM 2507 C C . GLY B 1 133 ? 2.164 25.906 8.883 1 98.94 133 GLY B C 1
ATOM 2508 O O . GLY B 1 133 ? 2.627 26.094 7.754 1 98.94 133 GLY B O 1
ATOM 2509 N N . THR B 1 134 ? 1.015 26.453 9.273 1 98.94 134 THR B N 1
ATOM 2510 C CA . THR B 1 134 ? 0.232 27.406 8.477 1 98.94 134 THR B CA 1
ATOM 2511 C C . THR B 1 134 ? 0.066 28.719 9.227 1 98.94 134 THR B C 1
ATOM 2513 O O . THR B 1 134 ? 0.263 28.797 10.438 1 98.94 134 THR B O 1
ATOM 2516 N N . PRO B 1 135 ? -0.288 29.781 8.469 1 98.69 135 PRO B N 1
ATOM 2517 C CA . PRO B 1 135 ? -0.567 31.031 9.164 1 98.69 135 PRO B CA 1
ATOM 2518 C C . PRO B 1 135 ? -1.663 30.891 10.219 1 98.69 135 PRO B C 1
ATOM 2520 O O . PRO B 1 135 ? -1.679 31.641 11.195 1 98.69 135 PRO B O 1
ATOM 2523 N N . GLY B 1 136 ? -2.547 29.938 10.094 1 98.44 136 GLY B N 1
ATOM 2524 C CA . GLY B 1 136 ? -3.654 29.734 11.016 1 98.44 136 GLY B CA 1
ATOM 2525 C C . GLY B 1 136 ? -3.332 28.75 12.125 1 98.44 136 GLY B C 1
ATOM 2526 O O . GLY B 1 136 ? -4.199 28.406 12.938 1 98.44 136 GLY B O 1
ATOM 2527 N N . GLY B 1 137 ? -2.092 28.297 12.203 1 98.69 137 GLY B N 1
ATOM 2528 C CA . GLY B 1 137 ? -1.689 27.344 13.211 1 98.69 137 GLY B CA 1
ATOM 2529 C C . GLY B 1 137 ? -1.136 26.047 12.625 1 98.69 137 GLY B C 1
ATOM 2530 O O . GLY B 1 137 ? -0.876 25.984 11.422 1 98.69 137 GLY B O 1
ATOM 2531 N N . VAL B 1 138 ? -0.911 25.094 13.477 1 98.94 138 VAL B N 1
ATOM 2532 C CA . VAL B 1 138 ? -0.347 23.812 13.062 1 98.94 138 VAL B CA 1
ATOM 2533 C C . VAL B 1 138 ? -1.473 22.828 12.758 1 98.94 138 VAL B C 1
ATOM 2535 O O . VAL B 1 138 ? -2.359 22.609 13.586 1 98.94 138 VAL B O 1
ATOM 2538 N N . VAL B 1 139 ? -1.446 22.234 11.586 1 98.94 139 VAL B N 1
ATOM 2539 C CA . VAL B 1 139 ? -2.369 21.188 11.172 1 98.94 139 VAL B CA 1
ATOM 2540 C C . VAL B 1 139 ? -1.671 19.828 11.219 1 98.94 139 VAL B C 1
ATOM 2542 O O . VAL B 1 139 ? -0.542 19.688 10.742 1 98.94 139 VAL B O 1
ATOM 2545 N N . ALA B 1 140 ? -2.324 18.859 11.828 1 98.94 140 ALA B N 1
ATOM 2546 C CA . ALA B 1 140 ? -1.771 17.516 11.891 1 98.94 140 ALA B CA 1
ATOM 2547 C C . ALA B 1 140 ? -2.596 16.547 11.047 1 98.94 140 ALA B C 1
ATOM 2549 O O . ALA B 1 140 ? -3.76 16.281 11.359 1 98.94 140 ALA B O 1
ATOM 2550 N N . PHE B 1 141 ? -2.059 16.062 9.961 1 98.94 141 PHE B N 1
ATOM 2551 C CA . PHE B 1 141 ? -2.598 14.898 9.281 1 98.94 141 PHE B CA 1
ATOM 2552 C C . PHE B 1 141 ? -2.125 13.617 9.953 1 98.94 141 PHE B C 1
ATOM 2554 O O . PHE B 1 141 ? -0.931 13.305 9.945 1 98.94 141 PHE B O 1
ATOM 2561 N N . THR B 1 142 ? -3.064 12.812 10.5 1 98.69 142 THR B N 1
ATOM 2562 C CA . THR B 1 142 ? -2.615 11.766 11.406 1 98.69 142 THR B CA 1
ATOM 2563 C C . THR B 1 142 ? -3.623 10.617 11.445 1 98.69 142 THR B C 1
ATOM 2565 O O . THR B 1 142 ? -4.809 10.82 11.18 1 98.69 142 THR B O 1
ATOM 2568 N N . HIS B 1 143 ? -3.092 9.453 11.805 1 97.5 143 HIS B N 1
ATOM 2569 C CA . HIS B 1 143 ? -3.953 8.289 11.977 1 97.5 143 HIS B CA 1
ATOM 2570 C C . HIS B 1 143 ? -4.074 7.898 13.445 1 97.5 143 HIS B C 1
ATOM 2572 O O . HIS B 1 143 ? -4.52 6.797 13.766 1 97.5 143 HIS B O 1
ATOM 2578 N N . VAL B 1 144 ? -3.646 8.742 14.344 1 97.62 144 VAL B N 1
ATOM 2579 C CA . VAL B 1 144 ? -3.785 8.367 15.75 1 97.62 144 VAL B CA 1
ATOM 2580 C C . VAL B 1 144 ? -5.234 8.555 16.188 1 97.62 144 VAL B C 1
ATOM 2582 O O . VAL B 1 144 ? -5.633 8.07 17.25 1 97.62 144 VAL B O 1
ATOM 2585 N N . TRP B 1 145 ? -6.051 9.203 15.414 1 96.31 145 TRP B N 1
ATOM 2586 C CA . TRP B 1 145 ? -7.512 9.172 15.453 1 96.31 145 TRP B CA 1
ATOM 2587 C C . TRP B 1 145 ? -8.078 8.734 14.102 1 96.31 145 TRP B C 1
ATOM 2589 O O . TRP B 1 145 ? -7.535 9.086 13.055 1 96.31 145 TRP B O 1
ATOM 2599 N N . ASN B 1 146 ? -9.148 7.996 14.172 1 91.38 146 ASN B N 1
ATOM 2600 C CA . ASN B 1 146 ? -9.922 7.812 12.953 1 91.38 146 ASN B CA 1
ATOM 2601 C C . ASN B 1 146 ? -10.969 8.914 12.781 1 91.38 146 ASN B C 1
ATOM 2603 O O . ASN B 1 146 ? -11.234 9.359 11.664 1 91.38 146 ASN B O 1
ATOM 2607 N N . GLU B 1 147 ? -11.523 9.266 13.852 1 90.19 147 GLU B N 1
ATOM 2608 C CA . GLU B 1 147 ? -12.445 10.391 13.938 1 90.19 147 GLU B CA 1
ATOM 2609 C C . GLU B 1 147 ? -12.289 11.133 15.258 1 90.19 147 GLU B C 1
ATOM 2611 O O . GLU B 1 147 ? -11.633 10.641 16.172 1 90.19 147 GLU B O 1
ATOM 2616 N N . ALA B 1 148 ? -12.938 12.266 15.367 1 90.56 148 ALA B N 1
ATOM 2617 C CA . ALA B 1 148 ? -12.75 13.18 16.484 1 90.56 148 ALA B CA 1
ATOM 2618 C C . ALA B 1 148 ? -13.117 12.508 17.812 1 90.56 148 ALA B C 1
ATOM 2620 O O . ALA B 1 148 ? -12.555 12.836 18.859 1 90.56 148 ALA B O 1
ATOM 2621 N N . THR B 1 149 ? -13.984 11.555 17.797 1 91.31 149 THR B N 1
ATOM 2622 C CA . THR B 1 149 ? -14.508 10.969 19.016 1 91.31 149 THR B CA 1
ATOM 2623 C C . THR B 1 149 ? -13.836 9.633 19.312 1 91.31 149 THR B C 1
ATOM 2625 O O . THR B 1 149 ? -14.219 8.93 20.25 1 91.31 149 THR B O 1
ATOM 2628 N N . SER B 1 150 ? -12.852 9.305 18.531 1 93.25 150 SER B N 1
ATOM 2629 C CA . SER B 1 150 ? -12.18 8.023 18.719 1 93.25 150 SER B CA 1
ATOM 2630 C C . SER B 1 150 ? -11.539 7.93 20.094 1 93.25 150 SER B C 1
ATOM 2632 O O . SER B 1 150 ? -10.57 8.641 20.391 1 93.25 150 SER B O 1
ATOM 2634 N N . VAL B 1 151 ? -11.977 7.055 20.891 1 92.38 151 VAL B N 1
ATOM 2635 C CA . VAL B 1 151 ? -11.43 6.891 22.234 1 92.38 151 VAL B CA 1
ATOM 2636 C C . VAL B 1 151 ? -10.25 5.914 22.188 1 92.38 151 VAL B C 1
ATOM 2638 O O . VAL B 1 151 ? -9.344 5.984 23.031 1 92.38 151 VAL B O 1
ATOM 2641 N N . GLY B 1 152 ? -10.242 5.066 21.25 1 91.56 152 GLY B N 1
ATOM 2642 C CA . GLY B 1 152 ? -9.211 4.062 21.031 1 91.56 152 GLY B CA 1
ATOM 2643 C C . GLY B 1 152 ? -9.133 3.584 19.594 1 91.56 152 GLY B C 1
ATOM 2644 O O . GLY B 1 152 ? -9.523 4.305 18.672 1 91.56 152 GLY B O 1
ATOM 2645 N N . ASP B 1 153 ? -8.516 2.543 19.344 1 92.38 153 ASP B N 1
ATOM 2646 C CA . ASP B 1 153 ? -8.344 1.87 18.047 1 92.38 153 ASP B CA 1
ATOM 2647 C C . ASP B 1 153 ? -8.391 0.353 18.219 1 92.38 153 ASP B C 1
ATOM 2649 O O . ASP B 1 153 ? -7.449 -0.248 18.734 1 92.38 153 ASP B O 1
ATOM 2653 N N . ARG B 1 154 ? -9.469 -0.303 17.75 1 89.06 154 ARG B N 1
ATOM 2654 C CA . ARG B 1 154 ? -9.688 -1.736 17.922 1 89.06 154 ARG B CA 1
ATOM 2655 C C . ARG B 1 154 ? -8.648 -2.541 17.141 1 89.06 154 ARG B C 1
ATOM 2657 O O . ARG B 1 154 ? -8.469 -3.736 17.391 1 89.06 154 ARG B O 1
ATOM 2664 N N . HIS B 1 155 ? -7.953 -1.85 16.25 1 89.94 155 HIS B N 1
ATOM 2665 C CA . HIS B 1 155 ? -6.977 -2.549 15.43 1 89.94 155 HIS B CA 1
ATOM 2666 C C . HIS B 1 155 ? -5.551 -2.164 15.812 1 89.94 155 HIS B C 1
ATOM 2668 O O . HIS B 1 155 ? -4.602 -2.492 15.102 1 89.94 155 HIS B O 1
ATOM 2674 N N . ALA B 1 156 ? -5.449 -1.405 16.906 1 95.56 156 ALA B N 1
ATOM 2675 C CA . ALA B 1 156 ? -4.125 -0.938 17.312 1 95.56 156 ALA B CA 1
ATOM 2676 C C . ALA B 1 156 ? -3.197 -2.111 17.609 1 95.56 156 ALA B C 1
ATOM 2678 O O . ALA B 1 156 ? -3.59 -3.061 18.297 1 95.56 156 ALA B O 1
ATOM 2679 N N . VAL B 1 157 ? -1.993 -2.027 17.172 1 95.94 157 VAL B N 1
ATOM 2680 C CA . VAL B 1 157 ? -0.98 -3.023 17.5 1 95.94 157 VAL B CA 1
ATOM 2681 C C . VAL B 1 157 ? -0.381 -2.709 18.875 1 95.94 157 VAL B C 1
ATOM 2683 O O . VAL B 1 157 ? 0.203 -3.582 19.516 1 95.94 157 VAL B O 1
ATOM 2686 N N . ASP B 1 158 ? -0.453 -1.442 19.281 1 97.25 158 ASP B N 1
ATOM 2687 C CA . ASP B 1 158 ? 0.047 -0.971 20.562 1 97.25 158 ASP B CA 1
ATOM 2688 C C . ASP B 1 158 ? -0.704 0.278 21.031 1 97.25 158 ASP B C 1
ATOM 2690 O O . ASP B 1 158 ? -0.353 1.395 20.641 1 97.25 158 ASP B O 1
ATOM 2694 N N . ILE B 1 159 ? -1.627 0.116 21.938 1 96.94 159 ILE B N 1
ATOM 2695 C CA . ILE B 1 159 ? -2.52 1.197 22.328 1 96.94 159 ILE B CA 1
ATOM 2696 C C . ILE B 1 159 ? -1.748 2.223 23.156 1 96.94 159 ILE B C 1
ATOM 2698 O O . ILE B 1 159 ? -2.051 3.418 23.125 1 96.94 159 ILE B O 1
ATOM 2702 N N . SER B 1 160 ? -0.75 1.777 23.938 1 97.75 160 SER B N 1
ATOM 2703 C CA . SER B 1 160 ? 0.064 2.709 24.719 1 97.75 160 SER B CA 1
ATOM 2704 C C . SER B 1 160 ? 0.832 3.662 23.797 1 97.75 160 SER B C 1
ATOM 2706 O O . SER B 1 160 ? 0.907 4.863 24.078 1 97.75 160 SER B O 1
ATOM 2708 N N . LEU B 1 161 ? 1.34 3.135 22.703 1 98 161 LEU B N 1
ATOM 2709 C CA . LEU B 1 161 ? 2.047 3.973 21.75 1 98 161 LEU B CA 1
ATOM 2710 C C . LEU B 1 161 ? 1.085 4.93 21.047 1 98 161 LEU B C 1
ATOM 2712 O O . LEU B 1 161 ? 1.439 6.074 20.766 1 98 161 LEU B O 1
ATOM 2716 N N . LEU B 1 162 ? -0.1 4.395 20.797 1 97.81 162 LEU B N 1
ATOM 2717 C CA . LEU B 1 162 ? -1.122 5.246 20.188 1 97.81 162 LEU B CA 1
ATOM 2718 C C . LEU B 1 162 ? -1.394 6.469 21.062 1 97.81 162 LEU B C 1
ATOM 2720 O O . LEU B 1 162 ? -1.419 7.594 20.562 1 97.81 162 LEU B O 1
ATOM 2724 N N . HIS B 1 163 ? -1.524 6.27 22.344 1 97.62 163 HIS B N 1
ATOM 2725 C CA . HIS B 1 163 ? -1.8 7.359 23.266 1 97.62 163 HIS B CA 1
ATOM 2726 C C . HIS B 1 163 ? -0.616 8.312 23.359 1 97.62 163 HIS B C 1
ATOM 2728 O O . HIS B 1 163 ? -0.801 9.531 23.484 1 97.62 163 HIS B O 1
ATOM 2734 N N . ALA B 1 164 ? 0.58 7.742 23.344 1 97.94 164 ALA B N 1
ATOM 2735 C CA . ALA B 1 164 ? 1.765 8.594 23.328 1 97.94 164 ALA B CA 1
ATOM 2736 C C . ALA B 1 164 ? 1.791 9.484 22.094 1 97.94 164 ALA B C 1
ATOM 2738 O O . ALA B 1 164 ? 2.158 10.656 22.172 1 97.94 164 ALA B O 1
ATOM 2739 N N . GLY B 1 165 ? 1.416 8.922 20.969 1 97.88 165 GLY B N 1
ATOM 2740 C CA . GLY B 1 165 ? 1.312 9.695 19.75 1 97.88 165 GLY B CA 1
ATOM 2741 C C . GLY B 1 165 ? 0.267 10.797 19.828 1 97.88 165 GLY B C 1
ATOM 2742 O O . GLY B 1 165 ? 0.506 11.914 19.375 1 97.88 165 GLY B O 1
ATOM 2743 N N . ARG B 1 166 ? -0.872 10.469 20.375 1 98 166 ARG B N 1
ATOM 2744 C CA . ARG B 1 166 ? -1.918 11.469 20.562 1 98 166 ARG B CA 1
ATOM 2745 C C . ARG B 1 166 ? -1.416 12.633 21.406 1 98 166 ARG B C 1
ATOM 2747 O O . ARG B 1 166 ? -1.672 13.797 21.078 1 98 166 ARG B O 1
ATOM 2754 N N . ALA B 1 167 ? -0.698 12.32 22.484 1 97.56 167 ALA B N 1
ATOM 2755 C CA . ALA B 1 167 ? -0.165 13.359 23.359 1 97.56 167 ALA B CA 1
ATOM 2756 C C . ALA B 1 167 ? 0.798 14.273 22.609 1 97.56 167 ALA B C 1
ATOM 2758 O O . ALA B 1 167 ? 0.754 15.492 22.75 1 97.56 167 ALA B O 1
ATOM 2759 N N . ARG B 1 168 ? 1.643 13.695 21.812 1 98.19 168 ARG B N 1
ATOM 2760 C CA . ARG B 1 168 ? 2.6 14.461 21.016 1 98.19 168 ARG B CA 1
ATOM 2761 C C . ARG B 1 168 ? 1.882 15.383 20.047 1 98.19 168 ARG B C 1
ATOM 2763 O O . ARG B 1 168 ? 2.246 16.547 19.906 1 98.19 168 ARG B O 1
ATOM 2770 N N . VAL B 1 169 ? 0.895 14.852 19.391 1 98.5 169 VAL B N 1
ATOM 2771 C CA . VAL B 1 169 ? 0.154 15.625 18.391 1 98.5 169 VAL B CA 1
ATOM 2772 C C . VAL B 1 169 ? -0.596 16.766 19.078 1 98.5 169 VAL B C 1
ATOM 2774 O O . VAL B 1 169 ? -0.535 17.906 18.641 1 98.5 169 VAL B O 1
ATOM 2777 N N . LEU B 1 170 ? -1.225 16.469 20.188 1 97.56 170 LEU B N 1
ATOM 2778 C CA . LEU B 1 170 ? -2.047 17.453 20.875 1 97.56 170 LEU B CA 1
ATOM 2779 C C . LEU B 1 170 ? -1.183 18.562 21.469 1 97.56 170 LEU B C 1
ATOM 2781 O O . LEU B 1 170 ? -1.677 19.656 21.75 1 97.56 170 LEU B O 1
ATOM 2785 N N . ALA B 1 171 ? 0.074 18.281 21.672 1 97.88 171 ALA B N 1
ATOM 2786 C CA . ALA B 1 171 ? 0.988 19.281 22.234 1 97.88 171 ALA B CA 1
ATOM 2787 C C . ALA B 1 171 ? 1.261 20.406 21.25 1 97.88 171 ALA B C 1
ATOM 2789 O O . ALA B 1 171 ? 1.672 21.5 21.641 1 97.88 171 ALA B O 1
ATOM 2790 N N . VAL B 1 172 ? 0.932 20.156 19.953 1 98.31 172 VAL B N 1
ATOM 2791 C CA . VAL B 1 172 ? 1.385 21.172 19.016 1 98.31 172 VAL B CA 1
ATOM 2792 C C . VAL B 1 172 ? 0.263 21.516 18.031 1 98.31 172 VAL B C 1
ATOM 2794 O O . VAL B 1 172 ? 0.238 22.594 17.453 1 98.31 172 VAL B O 1
ATOM 2797 N N . ALA B 1 173 ? -0.677 20.656 17.828 1 98.56 173 ALA B N 1
ATOM 2798 C CA . ALA B 1 173 ? -1.624 20.797 16.734 1 98.56 173 ALA B CA 1
ATOM 2799 C C . ALA B 1 173 ? -2.801 21.688 17.125 1 98.56 173 ALA B C 1
ATOM 2801 O O . ALA B 1 173 ? -3.383 21.5 18.203 1 98.56 173 ALA B O 1
ATOM 2802 N N . ASP B 1 174 ? -3.16 22.562 16.281 1 98.75 174 ASP B N 1
ATOM 2803 C CA . ASP B 1 174 ? -4.363 23.375 16.422 1 98.75 174 ASP B CA 1
ATOM 2804 C C . ASP B 1 174 ? -5.547 22.75 15.695 1 98.75 174 ASP B C 1
ATOM 2806 O O . ASP B 1 174 ? -6.699 22.953 16.078 1 98.75 174 ASP B O 1
ATOM 2810 N N . ILE B 1 175 ? -5.293 22.062 14.656 1 98.81 175 ILE B N 1
ATOM 2811 C CA . ILE B 1 175 ? -6.273 21.344 13.852 1 98.81 175 ILE B CA 1
ATOM 2812 C C . ILE B 1 175 ? -5.781 19.922 13.594 1 98.81 175 ILE B C 1
ATOM 2814 O O . ILE B 1 175 ? -4.598 19.703 13.328 1 98.81 175 ILE B O 1
ATOM 2818 N N . VAL B 1 176 ? -6.688 18.969 13.719 1 98.88 176 VAL B N 1
ATOM 2819 C CA . VAL B 1 176 ? -6.379 17.562 13.43 1 98.88 176 VAL B CA 1
ATOM 2820 C C . VAL B 1 176 ? -7.195 17.094 12.234 1 98.88 176 VAL B C 1
ATOM 2822 O O . VAL B 1 176 ? -8.414 17.297 12.18 1 98.88 176 VAL B O 1
ATOM 2825 N N . VAL B 1 177 ? -6.551 16.547 11.242 1 98.81 177 VAL B N 1
ATOM 2826 C CA . VAL B 1 177 ? -7.168 15.852 10.117 1 98.81 177 VAL B CA 1
ATOM 2827 C C . VAL B 1 177 ? -6.992 14.344 10.289 1 98.81 177 VAL B C 1
ATOM 2829 O O . VAL B 1 177 ? -5.922 13.805 10 1 98.81 177 VAL B O 1
ATOM 2832 N N . PRO B 1 178 ? -8.047 13.633 10.695 1 98.38 178 PRO B N 1
ATOM 2833 C CA . PRO B 1 178 ? -7.918 12.219 11.055 1 98.38 178 PRO B CA 1
ATOM 2834 C C . PRO B 1 178 ? -7.922 11.297 9.836 1 98.38 178 PRO B C 1
ATOM 2836 O O . PRO B 1 178 ? -8.039 11.766 8.703 1 98.38 178 PRO B O 1
ATOM 2839 N N . GLY B 1 179 ? -7.73 10.008 10.078 1 97.12 179 GLY B N 1
ATOM 2840 C CA . GLY B 1 179 ? -7.566 9.031 9.016 1 97.12 179 GLY B CA 1
ATOM 2841 C C . GLY B 1 179 ? -8.852 8.758 8.258 1 97.12 179 GLY B C 1
ATOM 2842 O O . GLY B 1 179 ? -8.82 8.43 7.066 1 97.12 179 GLY B O 1
ATOM 2843 N N . HIS B 1 180 ? -10 8.812 8.898 1 97.19 180 HIS B N 1
ATOM 2844 C CA . HIS B 1 180 ? -11.258 8.422 8.281 1 97.19 180 HIS B CA 1
ATOM 2845 C C . HIS B 1 180 ? -12.391 9.367 8.68 1 97.19 180 HIS B C 1
ATOM 2847 O O . HIS B 1 180 ? -13.531 8.945 8.867 1 97.19 180 HIS B O 1
ATOM 2853 N N . GLY B 1 181 ? -12.211 10.625 8.82 1 96.69 181 GLY B N 1
ATOM 2854 C CA . GLY B 1 181 ? -13.219 11.594 9.234 1 96.69 181 GLY B CA 1
ATOM 2855 C C . GLY B 1 181 ? -12.844 13.023 8.906 1 96.69 181 GLY B C 1
ATOM 2856 O O . GLY B 1 181 ? -11.797 13.273 8.297 1 96.69 181 GLY B O 1
ATOM 2857 N N . PRO B 1 182 ? -13.75 13.93 9.25 1 97.75 182 PRO B N 1
ATOM 2858 C CA . PRO B 1 182 ? -13.461 15.344 8.992 1 97.75 182 PRO B CA 1
ATOM 2859 C C . PRO B 1 182 ? -12.422 15.922 9.953 1 97.75 182 PRO B C 1
ATOM 2861 O O . PRO B 1 182 ? -12.227 15.391 11.047 1 97.75 182 PRO B O 1
ATOM 2864 N N . ALA B 1 183 ? -11.82 16.953 9.5 1 98.56 183 ALA B N 1
ATOM 2865 C CA . ALA B 1 183 ? -10.938 17.719 10.383 1 98.56 183 ALA B CA 1
ATOM 2866 C C . ALA B 1 183 ? -11.68 18.219 11.609 1 98.56 183 ALA B C 1
ATOM 2868 O O . ALA B 1 183 ? -12.891 18.438 11.562 1 98.56 183 ALA B O 1
ATOM 2869 N N . PHE B 1 184 ? -10.93 18.359 12.703 1 98.25 184 PHE B N 1
ATOM 2870 C CA . PHE B 1 184 ? -11.531 18.906 13.922 1 98.25 184 PHE B CA 1
ATOM 2871 C C . PHE B 1 184 ? -10.523 19.719 14.719 1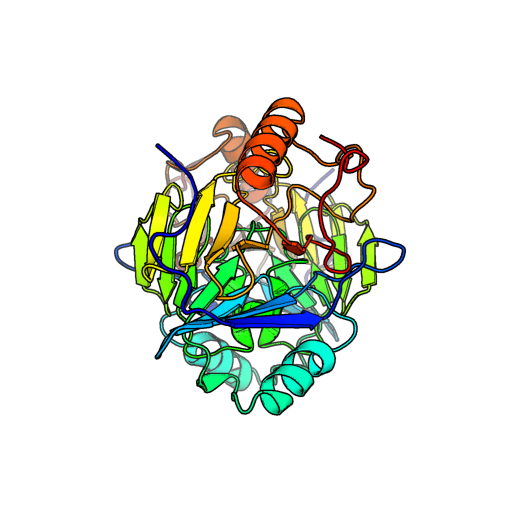 98.25 184 PHE B C 1
ATOM 2873 O O . PHE B 1 184 ? -9.312 19.578 14.523 1 98.25 184 PHE B O 1
ATOM 2880 N N . VAL B 1 185 ? -10.984 20.609 15.539 1 98.31 185 VAL B N 1
ATOM 2881 C CA . VAL B 1 185 ? -10.172 21.359 16.484 1 98.31 185 VAL B CA 1
ATOM 2882 C C . VAL B 1 185 ? -10.148 20.656 17.828 1 98.31 185 VAL B C 1
ATOM 2884 O O . VAL B 1 185 ? -11.195 20.484 18.469 1 98.31 185 VAL B O 1
ATOM 2887 N N . PRO B 1 186 ? -8.953 20.203 18.266 1 97.44 186 PRO B N 1
ATOM 2888 C CA . PRO B 1 186 ? -8.906 19.547 19.578 1 97.44 186 PRO B CA 1
ATOM 2889 C C . PRO B 1 186 ? -9.359 20.453 20.719 1 97.44 186 PRO B C 1
ATOM 2891 O O . PRO B 1 186 ? -9.133 21.672 20.672 1 97.44 186 PRO B O 1
ATOM 2894 N N . ASP B 1 187 ? -10 19.875 21.688 1 95.5 187 ASP B N 1
ATOM 2895 C CA . ASP B 1 187 ? -10.398 20.562 22.906 1 95.5 187 ASP B CA 1
ATOM 2896 C C . ASP B 1 187 ? -10.305 19.641 24.109 1 95.5 187 ASP B C 1
ATOM 2898 O O . ASP B 1 187 ? -9.672 18.578 24.047 1 95.5 187 ASP B O 1
ATOM 2902 N N . ALA B 1 188 ? -10.812 20.047 25.219 1 94.38 188 ALA B N 1
ATOM 2903 C CA . ALA B 1 188 ? -10.664 19.312 26.469 1 94.38 188 ALA B CA 1
ATOM 2904 C C . ALA B 1 188 ? -11.352 17.953 26.391 1 94.38 188 ALA B C 1
ATOM 2906 O O . ALA B 1 188 ? -11.039 17.047 27.172 1 94.38 188 ALA B O 1
ATOM 2907 N N . THR B 1 189 ? -12.266 17.781 25.422 1 94.19 189 THR B N 1
ATOM 2908 C CA . THR B 1 189 ? -13.031 16.547 25.328 1 94.19 189 THR B CA 1
ATOM 2909 C C . THR B 1 189 ? -12.391 15.586 24.328 1 94.19 189 THR B C 1
ATOM 2911 O O . THR B 1 189 ? -12.797 14.43 24.219 1 94.19 189 THR B O 1
ATOM 2914 N N . THR B 1 190 ? -11.414 16.062 23.578 1 95.69 190 THR B N 1
ATOM 2915 C CA . THR B 1 190 ? -10.742 15.195 22.609 1 95.69 190 THR B CA 1
ATOM 2916 C C . THR B 1 190 ? -10.062 14.039 23.328 1 95.69 190 THR B C 1
ATOM 2918 O O . THR B 1 190 ? -9.227 14.25 24.219 1 95.69 190 THR B O 1
ATOM 2921 N N . PRO B 1 191 ? -10.422 12.844 22.953 1 94.56 191 PRO B N 1
ATOM 2922 C CA . PRO B 1 191 ? -9.828 11.695 23.641 1 94.56 191 PRO B CA 1
ATOM 2923 C C . PRO B 1 191 ? -8.305 11.648 23.5 1 94.56 191 PRO B C 1
ATOM 2925 O O . PRO B 1 191 ? -7.773 11.875 22.422 1 94.56 191 PRO B O 1
ATOM 2928 N N . ARG B 1 192 ? -7.688 11.266 24.641 1 92.44 192 ARG B N 1
ATOM 2929 C CA . ARG B 1 192 ? -6.23 11.25 24.703 1 92.44 192 ARG B CA 1
ATOM 2930 C C . ARG B 1 192 ? -5.703 9.828 24.844 1 92.44 192 ARG B C 1
ATOM 2932 O O . ARG B 1 192 ? -6.371 8.969 25.422 1 92.44 192 ARG B O 1
#

InterPro domains:
  IPR001279 Metallo-beta-lactamase [PF00753] (25-176)
  IPR001279 Metallo-beta-lactamase [SM00849] (33-180)
  IPR036866 Ribonuclease Z/Hydroxyacylglutathione hydrolase-like [G3DSA:3.60.15.10] (5-185)
  IPR036866 Ribonuclease Z/Hydroxyacylglutathione hydrolase-like [SSF56281] (20-183)
  IPR039344 Metallo-beta-lactamase domain-containing protein 1 [PTHR23200] (25-187)

Radius of gyration: 20.8 Å; Cα contacts (8 Å, |Δi|>4): 1061; chains: 2; bounding box: 41×62×52 Å

pLDDT: mean 97.53, std 3.29, range [62.91, 99.0]

Organism: NCBI:txid175570

Nearest PDB structures (foldseek):
  1ztc-assembly1_C  TM=7.780E-01  e=2.958E-12  Thermotoga maritima
  2zzi-assembly1_A  TM=7.281E-01  e=1.301E-07  Thermus thermophilus HB8
  5iqk-assembly1_A  TM=6.829E-01  e=1.668E-07  uncultured bacterium
  5axr-assembly1_A  TM=6.296E-01  e=2.423E-07  Serratia marcescens
  8vlc-assembly1_A  TM=6.294E-01  e=1.664E-06  Salmonella enterica subsp. enterica serovar Typhimurium

Secondary structure (DSSP, 8-state):
-----S----EEEEEE--B-SSS-B--EEEEEETTEEEEE-----S-THHHHHHHHHTT--GGG--EEE-SSS-HHHHTTGGG-TT-EEE-SSEEEETTEEEE---TTEEEETTEEEEE--SSSTT-EEEEEEETTEEEEE-SS-SSTT----TT-S-HHHHHHHHHHHHTT-SEEE-SSS--B---TTS--/-----S----EEEEEE--B-SSS-B--EEEEEETTEEEEE-----S-THHHHHHHHHTT--GGG--EEE-SSS-HHHHTTGGG-TT-EEE-SSEEEETTEEEE---TTEEEETTEEEEE--SSSTT-EEEEEEETTEEEEE-SS-SSTT----TT-S-HHHHHHHHHHHHTT-SEEE-SSS--B---TTS--

Sequence (384 aa):
MSDRPGAATASYAVLHAGYGAPNVASTVGFVRDGDVILVTDPGMVRSRSVILDPLRGLGVAPEDVTDVVFSHHHPDHTLNAALFPHARFHDHWAIYQDDRWEWRDAEGYDLTPSIRFIRTPGHTHEDITVLVGTPGGVVAFTHVWNEATSVGDRHAVDISLLHAGRARVLAVADIVVPGHGPAFVPDATTPRMSDRPGAATASYAVLHAGYGAPNVASTVGFVRDGDVILVTDPGMVRSRSVILDPLRGLGVAPEDVTDVVFSHHHPDHTLNAALFPHARFHDHWAIYQDDRWEWRDAEGYDLTPSIRFIRTPGHTHEDITVLVGTPGGVVAFTHVWNEATSVGDRHAVDISLLHAGRARVLAVADIVVPGHGPAFVPDATTPR